Protein AF-0000000075742946 (afdb_homodimer)

Structure (mmCIF, N/CA/C/O backbone):
data_AF-0000000075742946-model_v1
#
loop_
_entity.id
_entity.type
_entity.pdbx_description
1 polymer 'Acyl-CoA dehydrogenase FadE28'
#
loop_
_atom_site.group_PDB
_atom_site.id
_atom_site.type_symbol
_atom_site.label_atom_id
_atom_site.label_alt_id
_atom_site.label_comp_id
_atom_site.label_asym_id
_atom_site.label_entity_id
_atom_site.label_seq_id
_atom_site.pdbx_PDB_ins_code
_atom_site.Cartn_x
_atom_site.Cartn_y
_atom_site.Cartn_z
_atom_site.occupancy
_atom_site.B_iso_or_equiv
_atom_site.auth_seq_id
_atom_site.auth_comp_id
_atom_site.auth_asym_id
_atom_site.auth_atom_id
_atom_site.pdbx_PDB_model_num
ATOM 1 N N . MET A 1 1 ? -2.783 10.398 -10.805 1 92.25 1 MET A N 1
ATOM 2 C CA . MET A 1 1 ? -3.166 9.164 -10.125 1 92.25 1 MET A CA 1
ATOM 3 C C . MET A 1 1 ? -4.656 8.891 -10.297 1 92.25 1 MET A C 1
ATOM 5 O O . MET A 1 1 ? -5.445 9.82 -10.492 1 92.25 1 MET A O 1
ATOM 9 N N . ASP A 1 2 ? -4.949 7.617 -10.328 1 94 2 ASP A N 1
ATOM 10 C CA . ASP A 1 2 ? -6.324 7.133 -10.406 1 94 2 ASP A CA 1
ATOM 11 C C . ASP A 1 2 ? -6.48 5.797 -9.688 1 94 2 ASP A C 1
ATOM 13 O O . ASP A 1 2 ? -5.926 4.781 -10.117 1 94 2 ASP A O 1
ATOM 17 N N . PHE A 1 3 ? -7.254 5.742 -8.594 1 94 3 PHE A N 1
ATOM 18 C CA . PHE A 1 3 ? -7.355 4.57 -7.73 1 94 3 PHE A CA 1
ATOM 19 C C . PHE A 1 3 ? -8.648 3.805 -8.008 1 94 3 PHE A C 1
ATOM 21 O O . PHE A 1 3 ? -8.938 2.807 -7.344 1 94 3 PHE A O 1
ATOM 28 N N . GLU A 1 4 ? -9.414 4.207 -8.938 1 92.94 4 GLU A N 1
ATOM 29 C CA . GLU A 1 4 ? -10.672 3.541 -9.273 1 92.94 4 GLU A CA 1
ATOM 30 C C . GLU A 1 4 ? -10.453 2.428 -10.289 1 92.94 4 GLU A C 1
ATOM 32 O O . GLU A 1 4 ? -9.664 2.58 -11.227 1 92.94 4 GLU A O 1
ATOM 37 N N . PRO A 1 5 ? -11.25 1.327 -10.086 1 94.12 5 PRO A N 1
ATOM 38 C CA . PRO A 1 5 ? -11.219 0.333 -11.156 1 94.12 5 PRO A CA 1
ATOM 39 C C . PRO A 1 5 ? -11.719 0.888 -12.492 1 94.12 5 PRO A C 1
ATOM 41 O O . PRO A 1 5 ? -12.633 1.713 -12.516 1 94.12 5 PRO A O 1
ATOM 44 N N . THR A 1 6 ? -11.164 0.435 -13.586 1 95.25 6 THR A N 1
ATOM 45 C CA . THR A 1 6 ? -11.656 0.803 -14.906 1 95.25 6 THR A CA 1
ATOM 46 C C . THR A 1 6 ? -13.039 0.208 -15.156 1 95.25 6 THR A C 1
ATOM 48 O O . THR A 1 6 ? -13.469 -0.692 -14.43 1 95.25 6 THR A O 1
ATOM 51 N N . ALA A 1 7 ? -13.734 0.691 -16.188 1 95.81 7 ALA A N 1
ATOM 52 C CA . ALA A 1 7 ? -15.039 0.143 -16.562 1 95.81 7 ALA A CA 1
ATOM 53 C C . ALA A 1 7 ? -14.93 -1.339 -16.906 1 95.81 7 ALA A C 1
ATOM 55 O O . ALA A 1 7 ? -15.828 -2.123 -16.594 1 95.81 7 ALA A O 1
ATOM 56 N N . GLU A 1 8 ? -13.852 -1.738 -17.547 1 97.38 8 GLU A N 1
ATOM 57 C CA . GLU A 1 8 ? -13.633 -3.137 -17.906 1 97.38 8 GLU A CA 1
ATOM 58 C C . GLU A 1 8 ? -13.406 -3.994 -16.656 1 97.38 8 GLU A C 1
ATOM 60 O O . GLU A 1 8 ? -13.93 -5.109 -16.562 1 97.38 8 GLU A O 1
ATOM 65 N N . GLN A 1 9 ? -12.625 -3.553 -15.703 1 97.56 9 GLN A N 1
ATOM 66 C CA . GLN A 1 9 ? -12.438 -4.262 -14.445 1 97.56 9 GLN A CA 1
ATOM 67 C C . GLN A 1 9 ? -13.766 -4.461 -13.727 1 97.56 9 GLN A C 1
ATOM 69 O O . GLN A 1 9 ? -14.039 -5.543 -13.195 1 97.56 9 GLN A O 1
ATOM 74 N N . GLN A 1 10 ? -14.539 -3.383 -13.734 1 97.75 10 GLN A N 1
ATOM 75 C CA . GLN A 1 10 ? -15.828 -3.484 -13.062 1 97.75 10 GLN A CA 1
ATOM 76 C C . GLN A 1 10 ? -16.734 -4.508 -13.75 1 97.75 10 GLN A C 1
ATOM 78 O O . GLN A 1 10 ? -17.422 -5.273 -13.086 1 97.75 10 GLN A O 1
ATOM 83 N N . ALA A 1 11 ? -16.766 -4.488 -15.031 1 98.06 11 ALA A N 1
ATOM 84 C CA . ALA A 1 11 ? -17.562 -5.449 -15.789 1 98.06 11 ALA A CA 1
ATOM 85 C C . ALA A 1 11 ? -17.125 -6.879 -15.492 1 98.06 11 ALA A C 1
ATOM 87 O O . ALA A 1 11 ? -17.969 -7.77 -15.328 1 98.06 11 ALA A O 1
ATOM 88 N N . VAL A 1 12 ? -15.852 -7.129 -15.406 1 98.44 12 VAL A N 1
ATOM 89 C CA . VAL A 1 12 ? -15.289 -8.438 -15.094 1 98.44 12 VAL A CA 1
ATOM 90 C C . VAL A 1 12 ? -15.719 -8.852 -13.688 1 98.44 12 VAL A C 1
ATOM 92 O O . VAL A 1 12 ? -16.156 -9.984 -13.469 1 98.44 12 VAL A O 1
ATOM 95 N N . ALA A 1 13 ? -15.57 -7.945 -12.758 1 98.38 13 ALA A N 1
ATOM 96 C CA . ALA A 1 13 ? -15.984 -8.234 -11.391 1 98.38 13 ALA A CA 1
ATOM 97 C C . ALA A 1 13 ? -17.453 -8.641 -11.336 1 98.38 13 ALA A C 1
ATOM 99 O O . ALA A 1 13 ? -17.812 -9.594 -10.633 1 98.38 13 ALA A O 1
ATOM 100 N N . ASP A 1 14 ? -18.281 -7.93 -12.055 1 98 14 ASP A N 1
ATOM 101 C CA . ASP A 1 14 ? -19.719 -8.203 -12.055 1 98 14 ASP A CA 1
ATOM 102 C C . ASP A 1 14 ? -20.016 -9.594 -12.594 1 98 14 ASP A C 1
ATOM 104 O O . ASP A 1 14 ? -20.859 -10.312 -12.055 1 98 14 ASP A O 1
ATOM 108 N N . VAL A 1 15 ? -19.359 -10 -13.578 1 98.06 15 VAL A N 1
ATOM 109 C CA . VAL A 1 15 ? -19.562 -11.312 -14.18 1 98.06 15 VAL A CA 1
ATOM 110 C C . VAL A 1 15 ? -19.141 -12.398 -13.195 1 98.06 15 VAL A C 1
ATOM 112 O O . VAL A 1 15 ? -19.875 -13.352 -12.953 1 98.06 15 VAL A O 1
ATOM 115 N N . VAL A 1 16 ? -17.969 -12.289 -12.633 1 98.69 16 VAL A N 1
ATOM 116 C CA . VAL A 1 16 ? -17.438 -13.305 -11.742 1 98.69 16 VAL A CA 1
ATOM 117 C C . VAL A 1 16 ? -18.312 -13.422 -10.5 1 98.69 16 VAL A C 1
ATOM 119 O O . VAL A 1 16 ? -18.625 -14.523 -10.047 1 98.69 16 VAL A O 1
ATOM 122 N N . THR A 1 17 ? -18.672 -12.266 -9.992 1 98.25 17 THR A N 1
ATOM 123 C CA . THR A 1 17 ? -19.531 -12.242 -8.82 1 98.25 17 THR A CA 1
ATOM 124 C C . THR A 1 17 ? -20.859 -12.945 -9.109 1 98.25 17 THR A C 1
ATOM 126 O O . THR A 1 17 ? -21.344 -13.727 -8.281 1 98.25 17 THR A O 1
ATOM 129 N N . SER A 1 18 ? -21.438 -12.68 -10.258 1 98.19 18 SER A N 1
ATOM 130 C CA . SER A 1 18 ? -22.703 -13.305 -10.641 1 98.19 18 SER A CA 1
ATOM 131 C C . SER A 1 18 ? -22.562 -14.82 -10.742 1 98.19 18 SER A C 1
ATOM 133 O O . SER A 1 18 ? -23.438 -15.562 -10.312 1 98.19 18 SER A O 1
ATOM 135 N N . VAL A 1 19 ? -21.516 -15.281 -11.258 1 98.62 19 VAL A N 1
ATOM 136 C CA . VAL A 1 19 ? -21.25 -16.703 -11.422 1 98.62 19 VAL A CA 1
ATOM 137 C C . VAL A 1 19 ? -21.062 -17.359 -10.055 1 98.62 19 VAL A C 1
ATOM 139 O O . VAL A 1 19 ? -21.656 -18.391 -9.766 1 98.62 19 VAL A O 1
ATOM 142 N N . LEU A 1 20 ? -20.297 -16.734 -9.211 1 97.94 20 LEU A N 1
ATOM 143 C CA . LEU A 1 20 ? -19.906 -17.344 -7.938 1 97.94 20 LEU A CA 1
ATOM 144 C C . LEU A 1 20 ? -21.031 -17.203 -6.91 1 97.94 20 LEU A C 1
ATOM 146 O O . LEU A 1 20 ? -21.031 -17.922 -5.906 1 97.94 20 LEU A O 1
ATOM 150 N N . ALA A 1 21 ? -21.969 -16.266 -7.172 1 95.75 21 ALA A N 1
ATOM 151 C CA . ALA A 1 21 ? -23.141 -16.188 -6.32 1 95.75 21 ALA A CA 1
ATOM 152 C C . ALA A 1 21 ? -24.016 -17.438 -6.461 1 95.75 21 ALA A C 1
ATOM 154 O O . ALA A 1 21 ? -24.703 -17.828 -5.52 1 95.75 21 ALA A O 1
ATOM 155 N N . ARG A 1 22 ? -23.922 -18.219 -7.578 1 94.62 22 ARG A N 1
ATOM 156 C CA . ARG A 1 22 ? -24.75 -19.406 -7.867 1 94.62 22 ARG A CA 1
ATOM 157 C C . ARG A 1 22 ? -24.016 -20.688 -7.469 1 94.62 22 ARG A C 1
ATOM 159 O O . ARG A 1 22 ? -24.625 -21.609 -6.953 1 94.62 22 ARG A O 1
ATOM 166 N N . ASP A 1 23 ? -22.719 -20.672 -7.75 1 96.81 23 ASP A N 1
ATOM 167 C CA . ASP A 1 23 ? -21.922 -21.875 -7.516 1 96.81 23 ASP A CA 1
ATOM 168 C C . ASP A 1 23 ? -20.438 -21.547 -7.438 1 96.81 23 ASP A C 1
ATOM 170 O O . ASP A 1 23 ? -19.938 -20.75 -8.242 1 96.81 23 ASP A O 1
ATOM 174 N N . LEU A 1 24 ? -19.766 -22.203 -6.469 1 96.88 24 LEU A N 1
ATOM 175 C CA . LEU A 1 24 ? -18.359 -21.859 -6.219 1 96.88 24 LEU A CA 1
ATOM 176 C C . LEU A 1 24 ? -17.438 -22.891 -6.855 1 96.88 24 LEU A C 1
ATOM 178 O O . LEU A 1 24 ? -16.391 -23.234 -6.285 1 96.88 24 LEU A O 1
ATOM 182 N N . THR A 1 25 ? -17.766 -23.359 -8.031 1 97.5 25 THR A N 1
ATOM 183 C CA . THR A 1 25 ? -17.016 -24.453 -8.625 1 97.5 25 THR A CA 1
ATOM 184 C C . THR A 1 25 ? -16.281 -24 -9.883 1 97.5 25 THR A C 1
ATOM 186 O O . THR A 1 25 ? -16.625 -22.969 -10.469 1 97.5 25 THR A O 1
ATOM 189 N N . TRP A 1 26 ? -15.273 -24.797 -10.227 1 98.06 26 TRP A N 1
ATOM 190 C CA . TRP A 1 26 ? -14.57 -24.578 -11.492 1 98.06 26 TRP A CA 1
ATOM 191 C C . TRP A 1 26 ? -15.531 -24.672 -12.672 1 98.06 26 TRP A C 1
ATOM 193 O O . TRP A 1 26 ? -15.477 -23.875 -13.602 1 98.06 26 TRP A O 1
ATOM 203 N N . THR A 1 27 ? -16.438 -25.641 -12.594 1 98.19 27 THR A N 1
ATOM 204 C CA . THR A 1 27 ? -17.422 -25.844 -13.648 1 98.19 27 THR A CA 1
ATOM 205 C C . THR A 1 27 ? -18.281 -24.594 -13.836 1 98.19 27 THR A C 1
ATOM 207 O O . THR A 1 27 ? -18.547 -24.188 -14.969 1 98.19 27 THR A O 1
ATOM 210 N N . ALA A 1 28 ? -18.672 -23.969 -12.734 1 98.56 28 ALA A N 1
ATOM 211 C CA . ALA A 1 28 ? -19.469 -22.75 -12.812 1 98.56 28 ALA A CA 1
ATOM 212 C C . ALA A 1 28 ? -18.688 -21.609 -13.469 1 98.56 28 ALA A C 1
ATOM 214 O O . ALA A 1 28 ? -19.234 -20.828 -14.25 1 98.56 28 ALA A O 1
ATOM 215 N N . LEU A 1 29 ? -17.406 -21.531 -13.125 1 98.75 29 LEU A N 1
ATOM 216 C CA . LEU A 1 29 ? -16.547 -20.5 -13.719 1 98.75 29 LEU A CA 1
ATOM 217 C C . LEU A 1 29 ? -16.391 -20.719 -15.219 1 98.75 29 LEU A C 1
ATOM 219 O O . LEU A 1 29 ? -16.438 -19.766 -15.992 1 98.75 29 LEU A O 1
ATOM 223 N N . VAL A 1 30 ? -16.281 -21.953 -15.602 1 98.56 30 VAL A N 1
ATOM 224 C CA . VAL A 1 30 ? -16.141 -22.297 -17.016 1 98.56 30 VAL A CA 1
ATOM 225 C C . VAL A 1 30 ? -17.453 -21.984 -17.75 1 98.56 30 VAL A C 1
ATOM 227 O O . VAL A 1 30 ? -17.453 -21.25 -18.734 1 98.56 30 VAL A O 1
ATOM 230 N N . ASP A 1 31 ? -18.531 -22.469 -17.219 1 98.38 31 ASP A N 1
ATOM 231 C CA . ASP A 1 31 ? -19.828 -22.328 -17.859 1 98.38 31 ASP A CA 1
ATOM 232 C C . ASP A 1 31 ? -20.234 -20.859 -17.922 1 98.38 31 ASP A C 1
ATOM 234 O O . ASP A 1 31 ? -20.938 -20.438 -18.859 1 98.38 31 ASP A O 1
ATOM 238 N N . GLY A 1 32 ? -19.812 -20.109 -16.953 1 98.38 32 GLY A N 1
ATOM 239 C CA . GLY A 1 32 ? -20.125 -18.703 -16.906 1 98.38 32 GLY A CA 1
ATOM 240 C C . GLY A 1 32 ? -19.219 -17.844 -17.766 1 98.38 32 GLY A C 1
ATOM 241 O O . GLY A 1 32 ? -19.375 -16.625 -17.844 1 98.38 32 GLY A O 1
ATOM 242 N N . GLY A 1 33 ? -18.219 -18.5 -18.391 1 98.31 33 GLY A N 1
ATOM 243 C CA . GLY A 1 33 ? -17.344 -17.797 -19.328 1 98.31 33 GLY A CA 1
ATOM 244 C C . GLY A 1 33 ? -16.156 -17.125 -18.656 1 98.31 33 GLY A C 1
ATOM 245 O O . GLY A 1 33 ? -15.414 -16.391 -19.297 1 98.31 33 GLY A O 1
ATOM 246 N N . VAL A 1 34 ? -15.938 -17.328 -17.406 1 98.75 34 VAL A N 1
ATOM 247 C CA . VAL A 1 34 ? -14.891 -16.641 -16.641 1 98.75 34 VAL A CA 1
ATOM 248 C C . VAL A 1 34 ? -13.516 -17.109 -17.125 1 98.75 34 VAL A C 1
ATOM 250 O O . VAL A 1 34 ? -12.602 -16.297 -17.281 1 98.75 34 VAL A O 1
ATOM 253 N N . THR A 1 35 ? -13.328 -18.344 -17.422 1 98.62 35 THR A N 1
ATOM 254 C CA . THR A 1 35 ? -12.047 -18.891 -17.828 1 98.62 35 THR A CA 1
ATOM 255 C C . THR A 1 35 ? -11.648 -18.359 -19.203 1 98.62 35 THR A C 1
ATOM 257 O O . THR A 1 35 ? -10.461 -18.312 -19.531 1 98.62 35 THR A O 1
ATOM 260 N N . ALA A 1 36 ? -12.594 -17.938 -20 1 98.62 36 ALA A N 1
ATOM 261 C CA . ALA A 1 36 ? -12.344 -17.453 -21.344 1 98.62 36 ALA A CA 1
ATOM 262 C C . ALA A 1 36 ? -11.875 -16 -21.344 1 98.62 36 ALA A C 1
ATOM 264 O O . ALA A 1 36 ? -11.32 -15.516 -22.328 1 98.62 36 ALA A O 1
ATOM 265 N N . LEU A 1 37 ? -12.094 -15.297 -20.234 1 98.56 37 LEU A N 1
ATOM 266 C CA . LEU A 1 37 ? -11.828 -13.867 -20.188 1 98.56 37 LEU A CA 1
ATOM 267 C C . LEU A 1 37 ? -10.375 -13.57 -20.531 1 98.56 37 LEU A C 1
ATOM 269 O O . LEU A 1 37 ? -10.094 -12.695 -21.359 1 98.56 37 LEU A O 1
ATOM 273 N N . ALA A 1 38 ? -9.445 -14.406 -20.031 1 97.88 38 ALA A N 1
ATOM 274 C CA . ALA A 1 38 ? -8.023 -14.102 -20.156 1 97.88 38 ALA A CA 1
ATOM 275 C C . ALA A 1 38 ? -7.449 -14.719 -21.438 1 97.88 38 ALA A C 1
ATOM 277 O O . ALA A 1 38 ? -6.348 -14.359 -21.859 1 97.88 38 ALA A O 1
ATOM 278 N N . VAL A 1 39 ? -8.148 -15.555 -22.109 1 98.5 39 VAL A N 1
ATOM 279 C CA . VAL A 1 39 ? -7.695 -16.234 -23.312 1 98.5 39 VAL A CA 1
ATOM 280 C C . VAL A 1 39 ? -7.715 -15.281 -24.5 1 98.5 39 VAL A C 1
ATOM 282 O O . VAL A 1 39 ? -8.68 -14.531 -24.688 1 98.5 39 VAL A O 1
ATOM 285 N N . PRO A 1 40 ? -6.629 -15.312 -25.312 1 98.25 40 PRO A N 1
ATOM 286 C CA . PRO A 1 40 ? -6.59 -14.414 -26.469 1 98.25 40 PRO A CA 1
ATOM 287 C C . PRO A 1 40 ? -7.801 -14.578 -27.391 1 98.25 40 PRO A C 1
ATOM 289 O O . PRO A 1 40 ? -8.312 -15.695 -27.547 1 98.25 40 PRO A O 1
ATOM 292 N N . GLU A 1 41 ? -8.133 -13.547 -28.062 1 98 41 GLU A N 1
ATOM 293 C CA . GLU A 1 41 ? -9.281 -13.562 -28.969 1 98 41 GLU A CA 1
ATOM 294 C C . GLU A 1 41 ? -9.086 -14.594 -30.078 1 98 41 GLU A C 1
ATOM 296 O O . GLU A 1 41 ? -10.039 -15.258 -30.484 1 98 41 GLU A O 1
ATOM 301 N N . ARG A 1 42 ? -7.875 -14.656 -30.531 1 97.38 42 ARG A N 1
ATOM 302 C CA . ARG A 1 42 ? -7.562 -15.594 -31.609 1 97.38 42 ARG A CA 1
ATOM 303 C C . ARG A 1 42 ? -7.809 -17.031 -31.172 1 97.38 42 ARG A C 1
ATOM 305 O O . ARG A 1 42 ? -7.918 -17.938 -32 1 97.38 42 ARG A O 1
ATOM 312 N N . LEU A 1 43 ? -7.941 -17.25 -29.859 1 97.88 43 LEU A N 1
ATOM 313 C CA . LEU A 1 43 ? -8.211 -18.594 -29.328 1 97.88 43 LEU A CA 1
ATOM 314 C C . LEU A 1 43 ? -9.633 -18.688 -28.797 1 97.88 43 LEU A C 1
ATOM 316 O O . LEU A 1 43 ? -9.953 -19.609 -28.031 1 97.88 43 LEU A O 1
ATOM 320 N N . GLY A 1 44 ? -10.477 -17.672 -29.109 1 96.56 44 GLY A N 1
ATOM 321 C CA . GLY A 1 44 ? -11.883 -17.719 -28.75 1 96.56 44 GLY A CA 1
ATOM 322 C C . GLY A 1 44 ? -12.172 -17.078 -27.406 1 96.56 44 GLY A C 1
ATOM 323 O O . GLY A 1 44 ? -13.281 -17.203 -26.875 1 96.56 44 GLY A O 1
ATOM 324 N N . GLY A 1 45 ? -11.211 -16.453 -26.797 1 98.19 45 GLY A N 1
ATOM 325 C CA . GLY A 1 45 ? -11.438 -15.766 -25.531 1 98.19 45 GLY A CA 1
ATOM 326 C C . GLY A 1 45 ? -11.711 -14.281 -25.688 1 98.19 45 GLY A C 1
ATOM 327 O O . GLY A 1 45 ? -12.039 -13.82 -26.781 1 98.19 45 GLY A O 1
ATOM 328 N N . ASP A 1 46 ? -11.703 -13.539 -24.547 1 98.12 46 ASP A N 1
ATOM 329 C CA . ASP A 1 46 ? -12 -12.117 -24.562 1 98.12 46 ASP A CA 1
ATOM 330 C C . ASP A 1 46 ? -10.719 -11.281 -24.547 1 98.12 46 ASP A C 1
ATOM 332 O O . ASP A 1 46 ? -10.75 -10.078 -24.828 1 98.12 46 ASP A O 1
ATOM 336 N N . GLY A 1 47 ? -9.602 -11.883 -24.25 1 98.25 47 GLY A N 1
ATOM 337 C CA . GLY A 1 47 ? -8.305 -11.234 -24.344 1 98.25 47 GLY A CA 1
ATOM 338 C C . GLY A 1 47 ? -8.141 -10.078 -23.375 1 98.25 47 GLY A C 1
ATOM 339 O O . GLY A 1 47 ? -7.496 -9.078 -23.703 1 98.25 47 GLY A O 1
ATOM 340 N N . VAL A 1 48 ? -8.766 -10.164 -22.188 1 98.12 48 VAL A N 1
ATOM 341 C CA . VAL A 1 48 ? -8.633 -9.078 -21.219 1 98.12 48 VAL A CA 1
ATOM 342 C C . VAL A 1 48 ? -7.207 -9.047 -20.672 1 98.12 48 VAL A C 1
ATOM 344 O O . VAL A 1 48 ? -6.477 -10.031 -20.766 1 98.12 48 VAL A O 1
ATOM 347 N N . GLY A 1 49 ? -6.777 -7.969 -20.062 1 97.81 49 GLY A N 1
ATOM 348 C CA . GLY A 1 49 ? -5.41 -7.758 -19.625 1 97.81 49 GLY A CA 1
ATOM 349 C C . GLY A 1 49 ? -5.195 -8.148 -18.172 1 97.81 49 GLY A C 1
ATOM 350 O O . GLY A 1 49 ? -6.078 -8.734 -17.531 1 97.81 49 GLY A O 1
ATOM 351 N N . LEU A 1 50 ? -4.004 -7.848 -17.688 1 98.31 50 LEU A N 1
ATOM 352 C CA . LEU A 1 50 ? -3.545 -8.242 -16.359 1 98.31 50 LEU A CA 1
ATOM 353 C C . LEU A 1 50 ? -4.449 -7.656 -15.281 1 98.31 50 LEU A C 1
ATOM 355 O O . LEU A 1 50 ? -4.727 -8.32 -14.281 1 98.31 50 LEU A O 1
ATOM 359 N N . LEU A 1 51 ? -4.898 -6.426 -15.461 1 98.38 51 LEU A N 1
ATOM 360 C CA . LEU A 1 51 ? -5.773 -5.785 -14.484 1 98.38 51 LEU A CA 1
ATOM 361 C C . LEU A 1 51 ? -7.062 -6.578 -14.305 1 98.38 51 LEU A C 1
ATOM 363 O O . LEU A 1 51 ? -7.52 -6.785 -13.18 1 98.38 51 LEU A O 1
ATOM 367 N N . GLU A 1 52 ? -7.633 -6.965 -15.375 1 98.69 52 GLU A N 1
ATOM 368 C CA . GLU A 1 52 ? -8.906 -7.68 -15.352 1 98.69 52 GLU A CA 1
ATOM 369 C C . GLU A 1 52 ? -8.734 -9.094 -14.789 1 98.69 52 GLU A C 1
ATOM 371 O O . GLU A 1 52 ? -9.586 -9.578 -14.039 1 98.69 52 GLU A O 1
ATOM 376 N N . VAL A 1 53 ? -7.641 -9.789 -15.164 1 98.81 53 VAL A N 1
ATOM 377 C CA . VAL A 1 53 ? -7.398 -11.125 -14.648 1 98.81 53 VAL A CA 1
ATOM 378 C C . VAL A 1 53 ? -7.199 -11.07 -13.133 1 98.81 53 VAL A C 1
ATOM 380 O O . VAL A 1 53 ? -7.684 -11.938 -12.406 1 98.81 53 VAL A O 1
ATOM 383 N N . SER A 1 54 ? -6.457 -10.023 -12.672 1 98.81 54 SER A N 1
ATOM 384 C CA . SER A 1 54 ? -6.289 -9.836 -11.234 1 98.81 54 SER A CA 1
ATOM 385 C C . SER A 1 54 ? -7.633 -9.594 -10.547 1 98.81 54 SER A C 1
ATOM 387 O O . SER A 1 54 ? -7.836 -10.016 -9.406 1 98.81 54 SER A O 1
ATOM 389 N N . THR A 1 55 ? -8.492 -8.898 -11.227 1 98.81 55 THR A N 1
ATOM 390 C CA . THR A 1 55 ? -9.836 -8.664 -10.703 1 98.81 55 THR A CA 1
ATOM 391 C C . THR A 1 55 ? -10.602 -9.977 -10.578 1 98.81 55 THR A C 1
ATOM 393 O O . THR A 1 55 ? -11.297 -10.195 -9.586 1 98.81 55 THR A O 1
ATOM 396 N N . VAL A 1 56 ? -10.5 -10.859 -11.547 1 98.94 56 VAL A N 1
ATOM 397 C CA . VAL A 1 56 ? -11.109 -12.188 -11.484 1 98.94 56 VAL A CA 1
ATOM 398 C C . VAL A 1 56 ? -10.648 -12.914 -10.227 1 98.94 56 VAL A C 1
ATOM 400 O O . VAL A 1 56 ? -11.469 -13.43 -9.461 1 98.94 56 VAL A O 1
ATOM 403 N N . LEU A 1 57 ? -9.375 -12.891 -10.031 1 98.88 57 LEU A N 1
ATOM 404 C CA . LEU A 1 57 ? -8.805 -13.648 -8.922 1 98.88 57 LEU A CA 1
ATOM 405 C C . LEU A 1 57 ? -9.195 -13.031 -7.582 1 98.88 57 LEU A C 1
ATOM 407 O O . LEU A 1 57 ? -9.438 -13.75 -6.609 1 98.88 57 LEU A O 1
ATOM 411 N N . ALA A 1 58 ? -9.211 -11.727 -7.512 1 98.81 58 ALA A N 1
ATOM 412 C CA . ALA A 1 58 ? -9.672 -11.07 -6.293 1 98.81 58 ALA A CA 1
ATOM 413 C C . ALA A 1 58 ? -11.102 -11.484 -5.961 1 98.81 58 ALA A C 1
ATOM 415 O O . ALA A 1 58 ? -11.43 -11.742 -4.801 1 98.81 58 ALA A O 1
ATOM 416 N N . GLU A 1 59 ? -11.969 -11.539 -6.984 1 98.81 59 GLU A N 1
ATOM 417 C CA . GLU A 1 59 ? -13.352 -11.922 -6.758 1 98.81 59 GLU A CA 1
ATOM 418 C C . GLU A 1 59 ? -13.461 -13.391 -6.352 1 98.81 59 GLU A C 1
ATOM 420 O O . GLU A 1 59 ? -14.273 -13.75 -5.492 1 98.81 59 GLU A O 1
ATOM 425 N N . VAL A 1 60 ? -12.664 -14.234 -6.949 1 98.75 60 VAL A N 1
ATOM 426 C CA . VAL A 1 60 ? -12.633 -15.641 -6.57 1 98.75 60 VAL A CA 1
ATOM 427 C C . VAL A 1 60 ? -12.242 -15.766 -5.098 1 98.75 60 VAL A C 1
ATOM 429 O O . VAL A 1 60 ? -12.891 -16.5 -4.34 1 98.75 60 VAL A O 1
ATOM 432 N N . GLY A 1 61 ? -11.18 -15.07 -4.707 1 98.5 61 GLY A N 1
ATOM 433 C CA . GLY A 1 61 ? -10.789 -15.039 -3.309 1 98.5 61 GLY A CA 1
ATOM 434 C C . GLY A 1 61 ? -11.875 -14.492 -2.395 1 98.5 61 GLY A C 1
ATOM 435 O O . GLY A 1 61 ? -12.148 -15.07 -1.341 1 98.5 61 GLY A O 1
ATOM 436 N N . ARG A 1 62 ? -12.492 -13.422 -2.811 1 98.44 62 ARG A N 1
ATOM 437 C CA . ARG A 1 62 ? -13.508 -12.75 -2.008 1 98.44 62 ARG A CA 1
ATOM 438 C C . ARG A 1 62 ? -14.656 -13.695 -1.662 1 98.44 62 ARG A C 1
ATOM 440 O O . ARG A 1 62 ? -15.25 -13.594 -0.589 1 98.44 62 ARG A O 1
ATOM 447 N N . HIS A 1 63 ? -14.922 -14.656 -2.521 1 97.88 63 HIS A N 1
ATOM 448 C CA . HIS A 1 63 ? -16 -15.609 -2.303 1 97.88 63 HIS A CA 1
ATOM 449 C C . HIS A 1 63 ? -15.492 -16.891 -1.655 1 97.88 63 HIS A C 1
ATOM 451 O O . HIS A 1 63 ? -16.25 -17.844 -1.494 1 97.88 63 HIS A O 1
ATOM 457 N N . GLY A 1 64 ? -14.188 -16.953 -1.349 1 96.38 64 GLY A N 1
ATOM 458 C CA . GLY A 1 64 ? -13.609 -18.125 -0.703 1 96.38 64 GLY A CA 1
ATOM 459 C C . GLY A 1 64 ? -13.672 -19.375 -1.559 1 96.38 64 GLY A C 1
ATOM 460 O O . GLY A 1 64 ? -13.797 -20.484 -1.036 1 96.38 64 GLY A O 1
ATOM 461 N N . ALA A 1 65 ? -13.711 -19.219 -2.871 1 96 65 ALA A N 1
ATOM 462 C CA . ALA A 1 65 ? -13.82 -20.359 -3.773 1 96 65 ALA A CA 1
ATOM 463 C C . ALA A 1 65 ? -12.484 -21.094 -3.885 1 96 65 ALA A C 1
ATOM 465 O O . ALA A 1 65 ? -11.461 -20.484 -4.223 1 96 65 ALA A O 1
ATOM 466 N N . VAL A 1 66 ? -12.5 -22.312 -3.562 1 95.19 66 VAL A N 1
ATOM 467 C CA . VAL A 1 66 ? -11.336 -23.172 -3.736 1 95.19 66 VAL A CA 1
ATOM 468 C C . VAL A 1 66 ? -11.445 -23.922 -5.062 1 95.19 66 VAL A C 1
ATOM 470 O O . VAL A 1 66 ? -12.117 -24.953 -5.145 1 95.19 66 VAL A O 1
ATOM 473 N N . THR A 1 67 ? -10.867 -23.422 -6.086 1 97.12 67 THR A N 1
ATOM 474 C CA . THR A 1 67 ? -10.914 -23.906 -7.461 1 97.12 67 THR A CA 1
ATOM 475 C C . THR A 1 67 ? -9.547 -23.812 -8.125 1 97.12 67 THR A C 1
ATOM 477 O O . THR A 1 67 ? -8.617 -23.234 -7.555 1 97.12 67 THR A O 1
ATOM 480 N N . PRO A 1 68 ? -9.391 -24.281 -9.344 1 98.06 68 PRO A N 1
ATOM 481 C CA . PRO A 1 68 ? -8.133 -24.156 -10.078 1 98.06 68 PRO A CA 1
ATOM 482 C C . PRO A 1 68 ? -7.895 -22.734 -10.586 1 98.06 68 PRO A C 1
ATOM 484 O O . PRO A 1 68 ? -6.961 -22.5 -11.359 1 98.06 68 PRO A O 1
ATOM 487 N N . ALA A 1 69 ? -8.703 -21.75 -10.203 1 98.56 69 ALA A N 1
ATOM 488 C CA . ALA A 1 69 ? -8.664 -20.422 -10.797 1 98.56 69 ALA A CA 1
ATOM 489 C C . ALA A 1 69 ? -7.297 -19.766 -10.602 1 98.56 69 ALA A C 1
ATOM 491 O O . ALA A 1 69 ? -6.699 -19.266 -11.555 1 98.56 69 ALA A O 1
ATOM 492 N N . LEU A 1 70 ? -6.758 -19.812 -9.398 1 98.62 70 LEU A N 1
ATOM 493 C CA . LEU A 1 70 ? -5.445 -19.203 -9.164 1 98.62 70 LEU A CA 1
ATOM 494 C C . LEU A 1 70 ? -4.367 -19.953 -9.945 1 98.62 70 LEU A C 1
ATOM 496 O O . LEU A 1 70 ? -3.531 -19.328 -10.602 1 98.62 70 LEU A O 1
ATOM 500 N N . ALA A 1 71 ? -4.398 -21.234 -9.891 1 98.5 71 ALA A N 1
ATOM 501 C CA . ALA A 1 71 ? -3.396 -22.031 -10.586 1 98.5 71 ALA A CA 1
ATOM 502 C C . ALA A 1 71 ? -3.443 -21.781 -12.094 1 98.5 71 ALA A C 1
ATOM 504 O O . ALA A 1 71 ? -2.418 -21.484 -12.711 1 98.5 71 ALA A O 1
ATOM 505 N N . THR A 1 72 ? -4.613 -21.828 -12.641 1 98.88 72 THR A N 1
ATOM 506 C CA . THR A 1 72 ? -4.766 -21.797 -14.094 1 98.88 72 THR A CA 1
ATOM 507 C C . THR A 1 72 ? -4.637 -20.375 -14.617 1 98.88 72 THR A C 1
ATOM 509 O O . THR A 1 72 ? -3.777 -20.094 -15.453 1 98.88 72 THR A O 1
ATOM 512 N N . LEU A 1 73 ? -5.441 -19.453 -14.102 1 98.88 73 LEU A N 1
ATOM 513 C CA . LEU A 1 73 ? -5.492 -18.109 -14.656 1 98.88 73 LEU A CA 1
ATOM 514 C C . LEU A 1 73 ? -4.312 -17.281 -14.164 1 98.88 73 LEU A C 1
ATOM 516 O O . LEU A 1 73 ? -3.76 -16.469 -14.914 1 98.88 73 LEU A O 1
ATOM 520 N N . GLY A 1 74 ? -3.934 -17.5 -12.93 1 98.69 74 GLY A N 1
ATOM 521 C CA . GLY A 1 74 ? -2.885 -16.688 -12.32 1 98.69 74 GLY A CA 1
ATOM 522 C C . GLY A 1 74 ? -1.492 -17.234 -12.586 1 98.69 74 GLY A C 1
ATOM 523 O O . GLY A 1 74 ? -0.634 -16.516 -13.109 1 98.69 74 GLY A O 1
ATOM 524 N N . LEU A 1 75 ? -1.285 -18.469 -12.32 1 98.38 75 LEU A N 1
ATOM 525 C CA . LEU A 1 75 ? 0.057 -19.047 -12.344 1 98.38 75 LEU A CA 1
ATOM 526 C C . LEU A 1 75 ? 0.359 -19.656 -13.703 1 98.38 75 LEU A C 1
ATOM 528 O O . LEU A 1 75 ? 1.523 -19.859 -14.055 1 98.38 75 LEU A O 1
ATOM 532 N N . GLY A 1 76 ? -0.661 -19.984 -14.461 1 98.62 76 GLY A N 1
ATOM 533 C CA . GLY A 1 76 ? -0.503 -20.547 -15.797 1 98.62 76 GLY A CA 1
ATOM 534 C C . GLY A 1 76 ? -0.658 -19.516 -16.891 1 98.62 76 GLY A C 1
ATOM 535 O O . GLY A 1 76 ? 0.335 -19.016 -17.438 1 98.62 76 GLY A O 1
ATOM 536 N N . VAL A 1 77 ? -1.855 -18.969 -17.047 1 98.81 77 VAL A N 1
ATOM 537 C CA . VAL A 1 77 ? -2.24 -18.141 -18.188 1 98.81 77 VAL A CA 1
ATOM 538 C C . VAL A 1 77 ? -1.431 -16.844 -18.172 1 98.81 77 VAL A C 1
ATOM 540 O O . VAL A 1 77 ? -0.855 -16.469 -19.188 1 98.81 77 VAL A O 1
ATOM 543 N N . VAL A 1 78 ? -1.265 -16.188 -17.047 1 98.75 78 VAL A N 1
ATOM 544 C CA . VAL A 1 78 ? -0.648 -14.867 -16.969 1 98.75 78 VAL A CA 1
ATOM 545 C C . VAL A 1 78 ? 0.819 -14.961 -17.391 1 98.75 78 VAL A C 1
ATOM 547 O O . VAL A 1 78 ? 1.264 -14.234 -18.281 1 98.75 78 VAL A O 1
ATOM 550 N N . PRO A 1 79 ? 1.584 -15.891 -16.859 1 98.56 79 PRO A N 1
ATOM 551 C CA . PRO A 1 79 ? 2.973 -15.984 -17.312 1 98.56 79 PRO A CA 1
ATOM 552 C C . PRO A 1 79 ? 3.084 -16.375 -18.781 1 98.56 79 PRO A C 1
ATOM 554 O O . PRO A 1 79 ? 3.973 -15.898 -19.5 1 98.56 79 PRO A O 1
ATOM 557 N N . LEU A 1 80 ? 2.227 -17.219 -19.266 1 98.81 80 LEU A N 1
ATOM 558 C CA . LEU A 1 80 ? 2.299 -17.641 -20.656 1 98.81 80 LEU A CA 1
ATOM 559 C C . LEU A 1 80 ? 1.969 -16.484 -21.594 1 98.81 80 LEU A C 1
ATOM 561 O O . LEU A 1 80 ? 2.584 -16.344 -22.656 1 98.81 80 LEU A O 1
ATOM 565 N N . LEU A 1 81 ? 0.98 -15.703 -21.234 1 98.56 81 LEU A N 1
ATOM 566 C CA . LEU A 1 81 ? 0.639 -14.547 -22.062 1 98.56 81 LEU A CA 1
ATOM 567 C C . LEU A 1 81 ? 1.798 -13.562 -22.109 1 98.56 81 LEU A C 1
ATOM 569 O O . LEU A 1 81 ? 2.008 -12.898 -23.125 1 98.56 81 LEU A O 1
ATOM 573 N N . ALA A 1 82 ? 2.543 -13.492 -21.031 1 98 82 ALA A N 1
ATOM 574 C CA . ALA A 1 82 ? 3.615 -12.508 -20.922 1 98 82 ALA A CA 1
ATOM 575 C C . ALA A 1 82 ? 4.898 -13.023 -21.562 1 98 82 ALA A C 1
ATOM 577 O O . ALA A 1 82 ? 5.684 -12.242 -22.109 1 98 82 ALA A O 1
ATOM 578 N N . LEU A 1 83 ? 5.145 -14.352 -21.547 1 98.19 83 LEU A N 1
ATOM 579 C CA . LEU A 1 83 ? 6.516 -14.812 -21.75 1 98.19 83 LEU A CA 1
ATOM 580 C C . LEU A 1 83 ? 6.59 -15.836 -22.875 1 98.19 83 LEU A C 1
ATOM 582 O O . LEU A 1 83 ? 7.676 -16.141 -23.375 1 98.19 83 LEU A O 1
ATOM 586 N N . ALA A 1 84 ? 5.469 -16.359 -23.312 1 98.5 84 ALA A N 1
ATOM 587 C CA . ALA A 1 84 ? 5.473 -17.406 -24.328 1 98.5 84 ALA A CA 1
ATOM 588 C C . ALA A 1 84 ? 5.277 -16.812 -25.719 1 98.5 84 ALA A C 1
ATOM 590 O O . ALA A 1 84 ? 4.703 -15.742 -25.875 1 98.5 84 ALA A O 1
ATOM 591 N N . SER A 1 85 ? 5.82 -17.531 -26.734 1 97.94 85 SER A N 1
ATOM 592 C CA . SER A 1 85 ? 5.551 -17.141 -28.125 1 97.94 85 SER A CA 1
ATOM 593 C C . SER A 1 85 ? 4.086 -17.344 -28.484 1 97.94 85 SER A C 1
ATOM 595 O O . SER A 1 85 ? 3.361 -18.047 -27.781 1 97.94 85 SER A O 1
ATOM 597 N N . GLU A 1 86 ? 3.637 -16.766 -29.562 1 97.44 86 GLU A N 1
ATOM 598 C CA . GLU A 1 86 ? 2.26 -16.938 -30.016 1 97.44 86 GLU A CA 1
ATOM 599 C C . GLU A 1 86 ? 1.951 -18.406 -30.297 1 97.44 86 GLU A C 1
ATOM 601 O O . GLU A 1 86 ? 0.865 -18.891 -29.969 1 97.44 86 GLU A O 1
ATOM 606 N N . ALA A 1 87 ? 2.959 -19.078 -30.891 1 98 87 ALA A N 1
ATOM 607 C CA . ALA A 1 87 ? 2.777 -20.5 -31.188 1 98 87 ALA A CA 1
ATOM 608 C C . ALA A 1 87 ? 2.607 -21.312 -29.906 1 98 87 ALA A C 1
ATOM 610 O O . ALA A 1 87 ? 1.774 -22.219 -29.844 1 98 87 ALA A O 1
ATOM 611 N N . GLN A 1 88 ? 3.383 -21.031 -28.969 1 98.44 88 GLN A N 1
ATOM 612 C CA . GLN A 1 88 ? 3.271 -21.703 -27.672 1 98.44 88 GLN A CA 1
ATOM 613 C C . GLN A 1 88 ? 1.925 -21.406 -27.016 1 98.44 88 GLN A C 1
ATOM 615 O O . GLN A 1 88 ? 1.274 -22.312 -26.5 1 98.44 88 GLN A O 1
ATOM 620 N N . GLN A 1 89 ? 1.558 -20.141 -27.031 1 98.5 89 GLN A N 1
ATOM 621 C CA . GLN A 1 89 ? 0.271 -19.75 -26.469 1 98.5 89 GLN A CA 1
ATOM 622 C C . GLN A 1 89 ? -0.875 -20.5 -27.141 1 98.5 89 GLN A C 1
ATOM 624 O O . GLN A 1 89 ? -1.756 -21.031 -26.453 1 98.5 89 GLN A O 1
ATOM 629 N N . ASP A 1 90 ? -0.897 -20.547 -28.422 1 98.12 90 ASP A N 1
ATOM 630 C CA . ASP A 1 90 ? -1.961 -21.203 -29.172 1 98.12 90 ASP A CA 1
ATOM 631 C C . ASP A 1 90 ? -2.098 -22.672 -28.766 1 98.12 90 ASP A C 1
ATOM 633 O O . ASP A 1 90 ? -3.211 -23.188 -28.656 1 98.12 90 ASP A O 1
ATOM 637 N N . ARG A 1 91 ? -0.977 -23.297 -28.562 1 97.88 91 ARG A N 1
ATOM 638 C CA . ARG A 1 91 ? -0.974 -24.703 -28.203 1 97.88 91 ARG A CA 1
ATOM 639 C C . ARG A 1 91 ? -1.399 -24.906 -26.75 1 97.88 91 ARG A C 1
ATOM 641 O O . ARG A 1 91 ? -2.283 -25.703 -26.453 1 97.88 91 ARG A O 1
ATOM 648 N N . ILE A 1 92 ? -0.866 -24.172 -25.875 1 98.38 92 ILE A N 1
ATOM 649 C CA . ILE A 1 92 ? -0.966 -24.453 -24.438 1 98.38 92 ILE A CA 1
ATOM 650 C C . ILE A 1 92 ? -2.273 -23.891 -23.891 1 98.38 92 ILE A C 1
ATOM 652 O O . ILE A 1 92 ? -2.891 -24.469 -23 1 98.38 92 ILE A O 1
ATOM 656 N N . LEU A 1 93 ? -2.754 -22.766 -24.469 1 98.69 93 LEU A N 1
ATOM 657 C CA . LEU A 1 93 ? -3.91 -22.078 -23.906 1 98.69 93 LEU A CA 1
ATOM 658 C C . LEU A 1 93 ? -5.191 -22.5 -24.625 1 98.69 93 LEU A C 1
ATOM 660 O O . LEU A 1 93 ? -6.285 -22.078 -24.234 1 98.69 93 LEU A O 1
ATOM 664 N N . ALA A 1 94 ? -5.156 -23.359 -25.578 1 97.12 94 ALA A N 1
ATOM 665 C CA . ALA A 1 94 ? -6.258 -23.688 -26.469 1 97.12 94 ALA A CA 1
ATOM 666 C C . ALA A 1 94 ? -7.465 -24.203 -25.703 1 97.12 94 ALA A C 1
ATOM 668 O O . ALA A 1 94 ? -8.609 -23.922 -26.062 1 97.12 94 ALA A O 1
ATOM 669 N N . GLY A 1 95 ? -7.301 -24.938 -24.625 1 98.06 95 GLY A N 1
ATOM 670 C CA . GLY A 1 95 ? -8.391 -25.578 -23.906 1 98.06 95 GLY A CA 1
ATOM 671 C C . GLY A 1 95 ? -8.852 -24.797 -22.688 1 98.06 95 GLY A C 1
ATOM 672 O O . GLY A 1 95 ? -9.852 -25.141 -22.062 1 98.06 95 GLY A O 1
ATOM 673 N N . VAL A 1 96 ? -8.25 -23.703 -22.391 1 98.69 96 VAL A N 1
ATOM 674 C CA . VAL A 1 96 ? -8.461 -23.016 -21.125 1 98.69 96 VAL A CA 1
ATOM 675 C C . VAL A 1 96 ? -9.883 -22.453 -21.078 1 98.69 96 VAL A C 1
ATOM 677 O O . VAL A 1 96 ? -10.555 -22.547 -20.047 1 98.69 96 VAL A O 1
ATOM 680 N N . ALA A 1 97 ? -10.367 -21.859 -22.172 1 98.38 97 ALA A N 1
ATOM 681 C CA . ALA A 1 97 ? -11.703 -21.281 -22.203 1 98.38 97 ALA A CA 1
ATOM 682 C C . ALA A 1 97 ? -12.766 -22.344 -21.922 1 98.38 97 ALA A C 1
ATOM 684 O O . ALA A 1 97 ? -13.836 -22.031 -21.391 1 98.38 97 ALA A O 1
ATOM 685 N N . LYS A 1 98 ? -12.445 -23.594 -22.172 1 97.88 98 LYS A N 1
ATOM 686 C CA . LYS A 1 98 ? -13.391 -24.688 -22 1 97.88 98 LYS A CA 1
ATOM 687 C C . LYS A 1 98 ? -13.094 -25.469 -20.719 1 97.88 98 LYS A C 1
ATOM 689 O O . LYS A 1 98 ? -13.648 -26.547 -20.5 1 97.88 98 LYS A O 1
ATOM 694 N N . GLY A 1 99 ? -12.133 -24.984 -19.969 1 98.31 99 GLY A N 1
ATOM 695 C CA . GLY A 1 99 ? -11.984 -25.516 -18.609 1 98.31 99 GLY A CA 1
ATOM 696 C C . GLY A 1 99 ? -10.703 -26.297 -18.422 1 98.31 99 GLY A C 1
ATOM 697 O O . GLY A 1 99 ? -10.469 -26.859 -17.344 1 98.31 99 GLY A O 1
ATOM 698 N N . ALA A 1 100 ? -9.867 -26.391 -19.469 1 98.62 100 ALA A N 1
ATOM 699 C CA . ALA A 1 100 ? -8.57 -27.016 -19.25 1 98.62 100 ALA A CA 1
ATOM 700 C C . ALA A 1 100 ? -7.816 -26.344 -18.109 1 98.62 100 ALA A C 1
ATOM 702 O O . ALA A 1 100 ? -7.852 -25.125 -17.969 1 98.62 100 ALA A O 1
ATOM 703 N N . VAL A 1 101 ? -7.113 -27.188 -17.297 1 98.69 101 VAL A N 1
ATOM 704 C CA . VAL A 1 101 ? -6.395 -26.703 -16.125 1 98.69 101 VAL A CA 1
ATOM 705 C C . VAL A 1 101 ? -4.906 -26.578 -16.453 1 98.69 101 VAL A C 1
ATOM 707 O O . VAL A 1 101 ? -4.328 -27.438 -17.109 1 98.69 101 VAL A O 1
ATOM 710 N N . LEU A 1 102 ? -4.348 -25.453 -16.109 1 98.81 102 LEU A N 1
ATOM 711 C CA . LEU A 1 102 ? -2.906 -25.219 -16.078 1 98.81 102 LEU A CA 1
ATOM 712 C C . LEU A 1 102 ? -2.418 -25.016 -14.656 1 98.81 102 LEU A C 1
ATOM 714 O O . LEU A 1 102 ? -3.193 -24.609 -13.781 1 98.81 102 LEU A O 1
ATOM 718 N N . SER A 1 103 ? -1.199 -25.328 -14.383 1 98.5 103 SER A N 1
ATOM 719 C CA . SER A 1 103 ? -0.578 -25.062 -13.094 1 98.5 103 SER A CA 1
ATOM 720 C C . SER A 1 103 ? 0.89 -24.672 -13.258 1 98.5 103 SER A C 1
ATOM 722 O O . SER A 1 103 ? 1.383 -24.547 -14.383 1 98.5 103 SER A O 1
ATOM 724 N N . ALA A 1 104 ? 1.479 -24.344 -12.156 1 97.94 104 ALA A N 1
ATOM 725 C CA . ALA A 1 104 ? 2.887 -23.953 -12.156 1 97.94 104 ALA A CA 1
ATOM 726 C C . ALA A 1 104 ? 3.656 -24.656 -11.047 1 97.94 104 ALA A C 1
ATOM 728 O O . ALA A 1 104 ? 3.145 -24.812 -9.938 1 97.94 104 ALA A O 1
ATOM 729 N N . ALA A 1 105 ? 4.754 -25.156 -11.391 1 97.12 105 ALA A N 1
ATOM 730 C CA . ALA A 1 105 ? 5.691 -25.781 -10.453 1 97.12 105 ALA A CA 1
ATOM 731 C C . ALA A 1 105 ? 6.863 -24.859 -10.156 1 97.12 105 ALA A C 1
ATOM 733 O O . ALA A 1 105 ? 7.887 -24.891 -10.844 1 97.12 105 ALA A O 1
ATOM 734 N N . LEU A 1 106 ? 6.723 -24.141 -9.031 1 95.81 106 LEU A N 1
ATOM 735 C CA . LEU A 1 106 ? 7.641 -23.047 -8.781 1 95.81 106 LEU A CA 1
ATOM 736 C C . LEU A 1 106 ? 8.484 -23.312 -7.543 1 95.81 106 LEU A C 1
ATOM 738 O O . LEU A 1 106 ? 9.688 -23.016 -7.527 1 95.81 106 LEU A O 1
ATOM 742 N N . ASN A 1 107 ? 7.93 -23.875 -6.52 1 93.75 107 ASN A N 1
ATOM 743 C CA . ASN A 1 107 ? 8.57 -24 -5.211 1 93.75 107 ASN A CA 1
ATOM 744 C C . ASN A 1 107 ? 9.5 -25.203 -5.156 1 93.75 107 ASN A C 1
ATOM 746 O O . ASN A 1 107 ? 9.156 -26.281 -5.656 1 93.75 107 ASN A O 1
ATOM 750 N N . GLU A 1 108 ? 10.609 -24.969 -4.52 1 92.56 108 GLU A N 1
ATOM 751 C CA . GLU A 1 108 ? 11.609 -26 -4.297 1 92.56 108 GLU A CA 1
ATOM 752 C C . GLU A 1 108 ? 11.562 -26.516 -2.861 1 92.56 108 GLU A C 1
ATOM 754 O O . GLU A 1 108 ? 11.094 -25.812 -1.962 1 92.56 108 GLU A O 1
ATOM 759 N N . PRO A 1 109 ? 11.992 -27.766 -2.707 1 87.75 109 PRO A N 1
ATOM 760 C CA . PRO A 1 109 ? 12.086 -28.234 -1.323 1 87.75 109 PRO A CA 1
ATOM 761 C C . PRO A 1 109 ? 12.914 -27.312 -0.437 1 87.75 109 PRO A C 1
ATOM 763 O O . PRO A 1 109 ? 14.055 -27 -0.771 1 87.75 109 PRO A O 1
ATOM 766 N N . GLY A 1 110 ? 12.312 -26.859 0.699 1 80.5 110 GLY A N 1
ATOM 767 C CA . GLY A 1 110 ? 13.031 -26.109 1.712 1 80.5 110 GLY A CA 1
ATOM 768 C C . GLY A 1 110 ? 13.156 -24.625 1.375 1 80.5 110 GLY A C 1
ATOM 769 O O . GLY A 1 110 ? 13.836 -23.875 2.086 1 80.5 110 GLY A O 1
ATOM 770 N N . VAL A 1 111 ? 12.672 -24.219 0.254 1 78.44 111 VAL A N 1
ATOM 771 C CA . VAL A 1 111 ? 12.836 -22.812 -0.137 1 78.44 111 VAL A CA 1
ATOM 772 C C . VAL A 1 111 ? 11.484 -22.234 -0.548 1 78.44 111 VAL A C 1
ATOM 774 O O . VAL A 1 111 ? 10.711 -22.875 -1.256 1 78.44 111 VAL A O 1
ATOM 777 N N . ALA A 1 112 ? 11.297 -21.078 -0.047 1 75.56 112 ALA A N 1
ATOM 778 C CA . ALA A 1 112 ? 10.062 -20.375 -0.418 1 75.56 112 ALA A CA 1
ATOM 779 C C . ALA A 1 112 ? 10.305 -19.422 -1.579 1 75.56 112 ALA A C 1
ATOM 781 O O . ALA A 1 112 ? 11.445 -19.094 -1.891 1 75.56 112 ALA A O 1
ATOM 782 N N . LEU A 1 113 ? 9.219 -19.109 -2.355 1 75.75 113 LEU A N 1
ATOM 783 C CA . LEU A 1 113 ? 9.289 -18.109 -3.422 1 75.75 113 LEU A CA 1
ATOM 784 C C . LEU A 1 113 ? 9.836 -16.781 -2.896 1 75.75 113 LEU A C 1
ATOM 786 O O . LEU A 1 113 ? 9.555 -16.406 -1.76 1 75.75 113 LEU A O 1
ATOM 790 N N . PRO A 1 114 ? 10.68 -16.062 -3.684 1 63.69 114 PRO A N 1
ATOM 791 C CA . PRO A 1 114 ? 11.031 -16.25 -5.094 1 63.69 114 PRO A CA 1
ATOM 792 C C . PRO A 1 114 ? 12.352 -16.984 -5.281 1 63.69 114 PRO A C 1
ATOM 794 O O . PRO A 1 114 ? 13.078 -16.734 -6.242 1 63.69 114 PRO A O 1
ATOM 797 N N . ASP A 1 115 ? 12.617 -17.906 -4.52 1 66.38 115 ASP A N 1
ATOM 798 C CA . ASP A 1 115 ? 13.953 -18.5 -4.57 1 66.38 115 ASP A CA 1
ATOM 799 C C . ASP A 1 115 ? 14.266 -19.031 -5.973 1 66.38 115 ASP A C 1
ATOM 801 O O . ASP A 1 115 ? 13.367 -19.188 -6.797 1 66.38 115 ASP A O 1
ATOM 805 N N . ARG A 1 116 ? 15.547 -19.094 -6.234 1 64.31 116 ARG A N 1
ATOM 806 C CA . ARG A 1 116 ? 16.188 -19.609 -7.441 1 64.31 116 ARG A CA 1
ATOM 807 C C . ARG A 1 116 ? 16.141 -21.141 -7.465 1 64.31 116 ARG A C 1
ATOM 809 O O . ARG A 1 116 ? 16.609 -21.797 -6.535 1 64.31 116 ARG A O 1
ATOM 816 N N . PRO A 1 117 ? 15.609 -21.656 -8.602 1 71.19 117 PRO A N 1
ATOM 817 C CA . PRO A 1 117 ? 15.188 -23.062 -8.617 1 71.19 117 PRO A CA 1
ATOM 818 C C . PRO A 1 117 ? 16.375 -24.016 -8.688 1 71.19 117 PRO A C 1
ATOM 820 O O . PRO A 1 117 ? 17.344 -23.766 -9.406 1 71.19 117 PRO A O 1
ATOM 823 N N . ALA A 1 118 ? 16.547 -25 -7.938 1 81.5 118 ALA A N 1
ATOM 824 C CA . ALA A 1 118 ? 17.453 -26.156 -7.965 1 81.5 118 ALA A CA 1
ATOM 825 C C . ALA A 1 118 ? 17.109 -27.094 -9.109 1 81.5 118 ALA A C 1
ATOM 827 O O . ALA A 1 118 ? 17.984 -27.781 -9.656 1 81.5 118 ALA A O 1
ATOM 828 N N . THR A 1 119 ? 15.883 -27.203 -9.5 1 93.69 119 THR A N 1
ATOM 829 C CA . THR A 1 119 ? 15.5 -28 -10.656 1 93.69 119 THR A CA 1
ATOM 830 C C . THR A 1 119 ? 16.375 -27.672 -11.859 1 93.69 119 THR A C 1
ATOM 832 O O . THR A 1 119 ? 16.578 -26.5 -12.18 1 93.69 119 THR A O 1
ATOM 835 N N . ARG A 1 120 ? 16.938 -28.75 -12.523 1 94.44 120 ARG A N 1
ATOM 836 C CA . ARG A 1 120 ? 17.938 -28.578 -13.57 1 94.44 120 ARG A CA 1
ATOM 837 C C . ARG A 1 120 ? 17.328 -28.828 -14.953 1 94.44 120 ARG A C 1
ATOM 839 O O . ARG A 1 120 ? 16.531 -29.75 -15.133 1 94.44 120 ARG A O 1
ATOM 846 N N . PHE A 1 121 ? 17.562 -27.984 -15.766 1 96.94 121 PHE A N 1
ATOM 847 C CA . PHE A 1 121 ? 17.266 -28.156 -17.188 1 96.94 121 PHE A CA 1
ATOM 848 C C . PHE A 1 121 ? 18.562 -28.125 -18 1 96.94 121 PHE A C 1
ATOM 850 O O . PHE A 1 121 ? 19.203 -27.078 -18.125 1 96.94 121 PHE A O 1
ATOM 857 N N . ALA A 1 122 ? 18.906 -29.266 -18.484 1 95.38 122 ALA A N 1
ATOM 858 C CA . ALA A 1 122 ? 20.141 -29.391 -19.266 1 95.38 122 ALA A CA 1
ATOM 859 C C . ALA A 1 122 ? 19.969 -30.406 -20.391 1 95.38 122 ALA A C 1
ATOM 861 O O . ALA A 1 122 ? 19.359 -31.469 -20.203 1 95.38 122 ALA A O 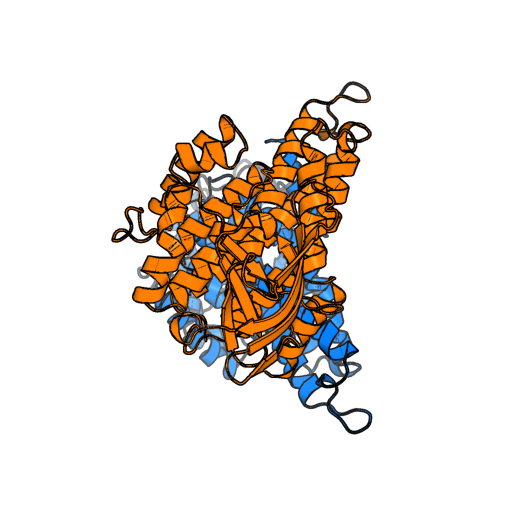1
ATOM 862 N N . ASN A 1 123 ? 20.5 -29.984 -21.484 1 95.38 123 ASN A N 1
ATOM 863 C CA . ASN A 1 123 ? 20.5 -30.859 -22.656 1 95.38 123 ASN A CA 1
ATOM 864 C C . ASN A 1 123 ? 19.094 -31.344 -22.984 1 95.38 123 ASN A C 1
ATOM 866 O O . ASN A 1 123 ? 18.875 -32.531 -23.219 1 95.38 123 ASN A O 1
ATOM 870 N N . GLY A 1 124 ? 18.156 -30.516 -22.75 1 96.75 124 GLY A N 1
ATOM 871 C CA . GLY A 1 124 ? 16.781 -30.812 -23.125 1 96.75 124 GLY A CA 1
ATOM 872 C C . GLY A 1 124 ? 16.078 -31.719 -22.125 1 96.75 124 GLY A C 1
ATOM 873 O O . GLY A 1 124 ? 15.016 -32.281 -22.422 1 96.75 124 GLY A O 1
ATOM 874 N N . ARG A 1 125 ? 16.672 -31.891 -20.984 1 97.94 125 ARG A N 1
ATOM 875 C CA . ARG A 1 125 ? 16.094 -32.75 -19.969 1 97.94 125 ARG A CA 1
ATOM 876 C C . ARG A 1 125 ? 15.875 -32 -18.672 1 97.94 125 ARG A C 1
ATOM 878 O O . ARG A 1 125 ? 16.703 -31.188 -18.266 1 97.94 125 ARG A O 1
ATOM 885 N N . LEU A 1 126 ? 14.797 -32.344 -18.062 1 98.06 126 LEU A N 1
ATOM 886 C CA . LEU A 1 126 ? 14.391 -31.719 -16.797 1 98.06 126 LEU A CA 1
ATOM 887 C C . LEU A 1 126 ? 14.453 -32.719 -15.656 1 98.06 126 LEU A C 1
ATOM 889 O O . LEU A 1 126 ? 13.906 -33.812 -15.758 1 98.06 126 LEU A O 1
ATOM 893 N N . SER A 1 127 ? 15.203 -32.375 -14.594 1 97.88 127 SER A N 1
ATOM 894 C CA . SER A 1 127 ? 15.312 -33.219 -13.406 1 97.88 127 SER A CA 1
ATOM 895 C C . SER A 1 127 ? 15.234 -32.406 -12.133 1 97.88 127 SER A C 1
ATOM 897 O O . SER A 1 127 ? 15.852 -31.344 -12.031 1 97.88 127 SER A O 1
ATOM 899 N N . GLY A 1 128 ? 14.438 -32.875 -11.219 1 96.75 128 GLY A N 1
ATOM 900 C CA . GLY A 1 128 ? 14.273 -32.156 -9.953 1 96.75 128 GLY A CA 1
ATOM 901 C C . GLY A 1 128 ? 12.93 -32.438 -9.297 1 96.75 128 GLY A C 1
ATOM 902 O O . GLY A 1 128 ? 12.258 -33.406 -9.609 1 96.75 128 GLY A O 1
ATOM 903 N N . THR A 1 129 ? 12.609 -31.641 -8.227 1 96.25 129 THR A N 1
ATOM 904 C CA . THR A 1 129 ? 11.367 -31.781 -7.477 1 96.25 129 THR A CA 1
ATOM 905 C C . THR A 1 129 ? 10.789 -30.406 -7.148 1 96.25 129 THR A C 1
ATOM 907 O O . THR A 1 129 ? 11.523 -29.484 -6.789 1 96.25 129 THR A O 1
ATOM 910 N N . LYS A 1 130 ? 9.555 -30.281 -7.391 1 96.12 130 LYS A N 1
ATOM 911 C CA . LYS A 1 130 ? 8.805 -29.094 -7.035 1 96.12 130 LYS A CA 1
ATOM 912 C C . LYS A 1 130 ? 7.688 -29.422 -6.047 1 96.12 130 LYS A C 1
ATOM 914 O O . LYS A 1 130 ? 7.074 -30.484 -6.129 1 96.12 130 LYS A O 1
ATOM 919 N N . LEU A 1 131 ? 7.461 -28.516 -5.129 1 94 131 LEU A N 1
ATOM 920 C CA . LEU A 1 131 ? 6.473 -28.734 -4.078 1 94 131 LEU A CA 1
ATOM 921 C C . LEU A 1 131 ? 5.285 -27.797 -4.246 1 94 131 LEU A C 1
ATOM 923 O O . LEU A 1 131 ? 5.418 -26.719 -4.848 1 94 131 LEU A O 1
ATOM 927 N N . GLY A 1 132 ? 4.172 -28.25 -3.754 1 94 132 GLY A N 1
ATOM 928 C CA . GLY A 1 132 ? 3 -27.391 -3.662 1 94 132 GLY A CA 1
ATOM 929 C C . GLY A 1 132 ? 2.396 -27.062 -5.012 1 94 132 GLY A C 1
ATOM 930 O O . GLY A 1 132 ? 1.924 -25.938 -5.23 1 94 132 GLY A O 1
ATOM 931 N N . VAL A 1 133 ? 2.453 -27.953 -5.883 1 97.06 133 VAL A N 1
ATOM 932 C CA . VAL A 1 133 ? 1.932 -27.703 -7.223 1 97.06 133 VAL A CA 1
ATOM 933 C C . VAL A 1 133 ? 0.43 -27.969 -7.254 1 97.06 133 VAL A C 1
ATOM 935 O O . VAL A 1 133 ? 0.007 -29.125 -7.348 1 97.06 133 VAL A O 1
ATOM 938 N N . ALA A 1 134 ? -0.285 -26.938 -7.312 1 97.12 134 ALA A N 1
ATOM 939 C CA . ALA A 1 134 ? -1.739 -27.047 -7.23 1 97.12 134 ALA A CA 1
ATOM 940 C C . ALA A 1 134 ? -2.316 -27.688 -8.5 1 97.12 134 ALA A C 1
ATOM 942 O O . ALA A 1 134 ? -1.935 -27.312 -9.609 1 97.12 134 ALA A O 1
ATOM 943 N N . TYR A 1 135 ? -3.158 -28.734 -8.344 1 97.94 135 TYR A N 1
ATOM 944 C CA . TYR A 1 135 ? -3.996 -29.344 -9.375 1 97.94 135 TYR A CA 1
ATOM 945 C C . TYR A 1 135 ? -3.146 -29.938 -10.484 1 97.94 135 TYR A C 1
ATOM 947 O O . TYR A 1 135 ? -3.58 -30 -11.641 1 97.94 135 TYR A O 1
ATOM 955 N N . ALA A 1 136 ? -1.939 -30.312 -10.148 1 98.38 136 ALA A N 1
ATOM 956 C CA . ALA A 1 136 ? -1.03 -30.875 -11.141 1 98.38 136 ALA A CA 1
ATOM 957 C C . ALA A 1 136 ? -1.63 -32.125 -11.781 1 98.38 136 ALA A C 1
ATOM 959 O O . ALA A 1 136 ? -1.467 -32.344 -12.984 1 98.38 136 ALA A O 1
ATOM 960 N N . GLY A 1 137 ? -2.33 -32.906 -11.047 1 97.19 137 GLY A N 1
ATOM 961 C CA . GLY A 1 137 ? -2.904 -34.156 -11.555 1 97.19 137 GLY A CA 1
ATOM 962 C C . GLY A 1 137 ? -3.982 -33.938 -12.594 1 97.19 137 GLY A C 1
ATOM 963 O O . GLY A 1 137 ? -4.23 -34.781 -13.438 1 97.19 137 GLY A O 1
ATOM 964 N N . GLN A 1 138 ? -4.605 -32.812 -12.57 1 96.62 138 GLN A N 1
ATOM 965 C CA . GLN A 1 138 ? -5.688 -32.469 -13.484 1 96.62 138 GLN A CA 1
ATOM 966 C C . GLN A 1 138 ? -5.199 -31.547 -14.594 1 96.62 138 GLN A C 1
ATOM 968 O O . GLN A 1 138 ? -5.922 -31.297 -15.562 1 96.62 138 GLN A O 1
ATOM 973 N N . ALA A 1 139 ? -3.977 -31.062 -14.492 1 98.62 139 ALA A N 1
ATOM 974 C CA . ALA A 1 139 ? -3.496 -30.031 -15.398 1 98.62 139 ALA A CA 1
ATOM 975 C C . ALA A 1 139 ? -3.082 -30.625 -16.75 1 98.62 139 ALA A C 1
ATOM 977 O O . ALA A 1 139 ? -2.578 -31.75 -16.797 1 98.62 139 ALA A O 1
ATOM 978 N N . ASP A 1 140 ? -3.336 -29.859 -17.766 1 98.62 140 ASP A N 1
ATOM 979 C CA . ASP A 1 140 ? -2.812 -30.234 -19.078 1 98.62 140 ASP A CA 1
ATOM 980 C C . ASP A 1 140 ? -1.328 -29.906 -19.188 1 98.62 140 ASP A C 1
ATOM 982 O O . ASP A 1 140 ? -0.57 -30.625 -19.844 1 98.62 140 ASP A O 1
ATOM 986 N N . TRP A 1 141 ? -0.958 -28.781 -18.625 1 98.69 141 TRP A N 1
ATOM 987 C CA . TRP A 1 141 ? 0.414 -28.297 -18.688 1 98.69 141 TRP A CA 1
ATOM 988 C C . TRP A 1 141 ? 0.854 -27.703 -17.359 1 98.69 141 TRP A C 1
ATOM 990 O O . TRP A 1 141 ? 0.039 -27.141 -16.625 1 98.69 141 TRP A O 1
ATOM 1000 N N . LEU A 1 142 ? 2.107 -27.844 -17.062 1 98.75 142 LEU A N 1
ATOM 1001 C CA . LEU A 1 142 ? 2.791 -27.203 -15.945 1 98.75 142 LEU A CA 1
ATOM 1002 C C . LEU A 1 142 ? 3.857 -26.234 -16.453 1 98.75 142 LEU A C 1
ATOM 1004 O O . LEU A 1 142 ? 4.707 -26.609 -17.266 1 98.75 142 LEU A O 1
ATOM 1008 N N . ILE A 1 143 ? 3.795 -24.984 -16 1 98.69 143 ILE A N 1
ATOM 1009 C CA . ILE A 1 143 ? 4.98 -24.141 -16.125 1 98.69 143 ILE A CA 1
ATOM 1010 C C . ILE A 1 143 ? 5.992 -24.516 -15.039 1 98.69 143 ILE A C 1
ATOM 1012 O O . ILE A 1 143 ? 5.648 -24.578 -13.859 1 98.69 143 ILE A O 1
ATOM 1016 N N . VAL A 1 144 ? 7.18 -24.844 -15.453 1 98.38 144 VAL A N 1
ATOM 1017 C CA . VAL A 1 144 ? 8.219 -25.25 -14.5 1 98.38 144 VAL A CA 1
ATOM 1018 C C . VAL A 1 144 ? 9.391 -24.281 -14.586 1 98.38 144 VAL A C 1
ATOM 1020 O O . VAL A 1 144 ? 9.969 -24.078 -15.664 1 98.38 144 VAL A O 1
ATOM 1023 N N . THR A 1 145 ? 9.711 -23.625 -13.469 1 97.12 145 THR A N 1
ATOM 1024 C CA . THR A 1 145 ? 10.938 -22.844 -13.414 1 97.12 145 THR A CA 1
ATOM 1025 C C . THR A 1 145 ? 12.133 -23.734 -13.07 1 97.12 145 THR A C 1
ATOM 1027 O O . THR A 1 145 ? 12.062 -24.562 -12.164 1 97.12 145 THR A O 1
ATOM 1030 N N . ALA A 1 146 ? 13.117 -23.656 -13.82 1 95.62 146 ALA A N 1
ATOM 1031 C CA . ALA A 1 146 ? 14.375 -24.359 -13.625 1 95.62 146 ALA A CA 1
ATOM 1032 C C . ALA A 1 146 ? 15.562 -23.406 -13.68 1 95.62 146 ALA A C 1
ATOM 1034 O O . ALA A 1 146 ? 15.391 -22.203 -13.953 1 95.62 146 ALA A O 1
ATOM 1035 N N . ASP A 1 147 ? 16.703 -23.906 -13.273 1 91.81 147 ASP A N 1
ATOM 1036 C CA . ASP A 1 147 ? 17.922 -23.094 -13.328 1 91.81 147 ASP A CA 1
ATOM 1037 C C . ASP A 1 147 ? 18.203 -22.625 -14.758 1 91.81 147 ASP A C 1
ATOM 1039 O O . ASP A 1 147 ? 18.516 -23.453 -15.625 1 91.81 147 ASP A O 1
ATOM 1043 N N . GLY A 1 148 ? 17.953 -21.422 -14.961 1 89.38 148 GLY A N 1
ATOM 1044 C CA . GLY A 1 148 ? 18.297 -20.812 -16.234 1 89.38 148 GLY A CA 1
ATOM 1045 C C . GLY A 1 148 ? 17.219 -21.016 -17.297 1 89.38 148 GLY A C 1
ATOM 1046 O O . GLY A 1 148 ? 17.438 -20.719 -18.469 1 89.38 148 GLY A O 1
ATOM 1047 N N . ALA A 1 149 ? 16.172 -21.625 -16.984 1 95.31 149 ALA A N 1
ATOM 1048 C CA . ALA A 1 149 ? 15.148 -21.859 -18 1 95.31 149 ALA A CA 1
ATOM 1049 C C . ALA A 1 149 ? 13.75 -21.875 -17.391 1 95.31 149 ALA A C 1
ATOM 1051 O O . ALA A 1 149 ? 13.602 -22.078 -16.172 1 95.31 149 ALA A O 1
ATOM 1052 N N . VAL A 1 150 ? 12.828 -21.578 -18.219 1 98 150 VAL A N 1
ATOM 1053 C CA . VAL A 1 150 ? 11.414 -21.828 -17.953 1 98 150 VAL A CA 1
ATOM 1054 C C . VAL A 1 150 ? 10.836 -22.719 -19.031 1 98 150 VAL A C 1
ATOM 1056 O O . VAL A 1 150 ? 10.977 -22.438 -20.234 1 98 150 VAL A O 1
ATOM 1059 N N . VAL A 1 151 ? 10.273 -23.891 -18.594 1 98.56 151 VAL A N 1
ATOM 1060 C CA . VAL A 1 151 ? 9.773 -24.844 -19.578 1 98.56 151 VAL A CA 1
ATOM 1061 C C . VAL A 1 151 ? 8.328 -25.203 -19.266 1 98.56 151 VAL A C 1
ATOM 1063 O O . VAL A 1 151 ? 7.828 -24.906 -18.188 1 98.56 151 VAL A O 1
ATOM 1066 N N . VAL A 1 152 ? 7.578 -25.672 -20.234 1 98.69 152 VAL A N 1
ATOM 1067 C CA . VAL A 1 152 ? 6.258 -26.25 -20.031 1 98.69 152 VAL A CA 1
ATOM 1068 C C . VAL A 1 152 ? 6.32 -27.766 -20.234 1 98.69 152 VAL A C 1
ATOM 1070 O O . VAL A 1 152 ? 7.008 -28.25 -21.125 1 98.69 152 VAL A O 1
ATOM 1073 N N . VAL A 1 153 ? 5.73 -28.531 -19.281 1 98.5 153 VAL A N 1
ATOM 1074 C CA . VAL A 1 153 ? 5.758 -30 -19.297 1 98.5 153 VAL A CA 1
ATOM 1075 C C . VAL A 1 153 ? 4.367 -30.547 -18.984 1 98.5 153 VAL A C 1
ATOM 1077 O O . VAL A 1 153 ? 3.654 -30 -18.141 1 98.5 153 VAL A O 1
ATOM 1080 N N . SER A 1 154 ? 3.973 -31.547 -19.734 1 98.25 154 SER A N 1
ATOM 1081 C CA . SER A 1 154 ? 2.76 -32.25 -19.359 1 98.25 154 SER A CA 1
ATOM 1082 C C . SER A 1 154 ? 2.98 -33.062 -18.094 1 98.25 154 SER A C 1
ATOM 1084 O O . SER A 1 154 ? 4.012 -33.719 -17.938 1 98.25 154 SER A O 1
ATOM 1086 N N . PRO A 1 155 ? 2.01 -33 -17.141 1 98.38 155 PRO A N 1
ATOM 1087 C CA . PRO A 1 155 ? 2.146 -33.844 -15.961 1 98.38 155 PRO A CA 1
ATOM 1088 C C . PRO A 1 155 ? 2.127 -35.344 -16.297 1 98.38 155 PRO A C 1
ATOM 1090 O O . PRO A 1 155 ? 2.467 -36.156 -15.445 1 98.38 155 PRO A O 1
ATOM 1093 N N . LYS A 1 156 ? 1.815 -35.656 -17.484 1 97.44 156 LYS A N 1
ATOM 1094 C CA . LYS A 1 156 ? 1.717 -37.062 -17.906 1 97.44 156 LYS A CA 1
ATOM 1095 C C . LYS A 1 156 ? 2.969 -37.5 -18.672 1 97.44 156 LYS A C 1
ATOM 1097 O O . LYS A 1 156 ? 3.098 -38.656 -19.047 1 97.44 156 LYS A O 1
ATOM 1102 N N . ALA A 1 157 ? 3.805 -36.594 -18.859 1 98.19 157 ALA A N 1
ATOM 1103 C CA . ALA A 1 157 ? 5.023 -36.906 -19.594 1 98.19 157 ALA A CA 1
ATOM 1104 C C . ALA A 1 157 ? 5.82 -38 -18.891 1 98.19 157 ALA A C 1
ATOM 1106 O O . ALA A 1 157 ? 5.785 -38.125 -17.656 1 98.19 157 ALA A O 1
ATOM 1107 N N . ASP A 1 158 ? 6.523 -38.844 -19.734 1 98.25 158 ASP A N 1
ATOM 1108 C CA . ASP A 1 158 ? 7.43 -39.844 -19.172 1 98.25 158 ASP A CA 1
ATOM 1109 C C . ASP A 1 158 ? 8.453 -39.188 -18.234 1 98.25 158 ASP A C 1
ATOM 1111 O O . ASP A 1 158 ? 9.031 -38.156 -18.578 1 98.25 158 ASP A O 1
ATOM 1115 N N . GLY A 1 159 ? 8.547 -39.781 -17 1 98.62 159 GLY A N 1
ATOM 1116 C CA . GLY A 1 159 ? 9.531 -39.281 -16.047 1 98.62 159 GLY A CA 1
ATOM 1117 C C . GLY A 1 159 ? 8.938 -38.312 -15.031 1 98.62 159 GLY A C 1
ATOM 1118 O O . GLY A 1 159 ? 9.602 -37.969 -14.062 1 98.62 159 GLY A O 1
ATOM 1119 N N . VAL A 1 160 ? 7.695 -37.938 -15.25 1 98.75 160 VAL A N 1
ATOM 1120 C CA . VAL A 1 160 ? 7.027 -37.062 -14.273 1 98.75 160 VAL A CA 1
ATOM 1121 C C . VAL A 1 160 ? 6.285 -37.938 -13.258 1 98.75 160 VAL A C 1
ATOM 1123 O O . VAL A 1 160 ? 5.562 -38.875 -13.633 1 98.75 160 VAL A O 1
ATOM 1126 N N . GLN A 1 161 ? 6.508 -37.688 -12.031 1 98.69 161 GLN A N 1
ATOM 1127 C CA . GLN A 1 161 ? 5.809 -38.406 -10.961 1 98.69 161 GLN A CA 1
ATOM 1128 C C . GLN A 1 161 ? 5.043 -37.438 -10.07 1 98.69 161 GLN A C 1
ATOM 1130 O O . GLN A 1 161 ? 5.598 -36.406 -9.633 1 98.69 161 GLN A O 1
ATOM 1135 N N . LEU A 1 162 ? 3.787 -37.75 -9.836 1 98.5 162 LEU A N 1
ATOM 1136 C CA . LEU A 1 162 ? 2.922 -36.938 -8.992 1 98.5 162 LEU A CA 1
ATOM 1137 C C . LEU A 1 162 ? 2.607 -37.656 -7.684 1 98.5 162 LEU A C 1
ATOM 1139 O O . LEU A 1 162 ? 2.221 -38.812 -7.695 1 98.5 162 LEU A O 1
ATOM 1143 N N . VAL A 1 163 ? 2.832 -37 -6.582 1 98 163 VAL A N 1
ATOM 1144 C CA . VAL A 1 163 ? 2.391 -37.469 -5.277 1 98 163 VAL A CA 1
ATOM 1145 C C . VAL A 1 163 ? 1.474 -36.438 -4.629 1 98 163 VAL A C 1
ATOM 1147 O O . VAL A 1 163 ? 1.907 -35.312 -4.312 1 98 163 VAL A O 1
ATOM 1150 N N . GLN A 1 164 ? 0.269 -36.844 -4.516 1 96.44 164 GLN A N 1
ATOM 1151 C CA . GLN A 1 164 ? -0.688 -35.938 -3.918 1 96.44 164 GLN A CA 1
ATOM 1152 C C . GLN A 1 164 ? -0.334 -35.625 -2.461 1 96.44 164 GLN A C 1
ATOM 1154 O O . GLN A 1 164 ? 0.037 -36.531 -1.715 1 96.44 164 GLN A O 1
ATOM 1159 N N . THR A 1 165 ? -0.4 -34.344 -2.125 1 92.94 165 THR A N 1
ATOM 1160 C CA . THR A 1 165 ? -0.111 -33.906 -0.761 1 92.94 165 THR A CA 1
ATOM 1161 C C . THR A 1 165 ? -1.335 -33.25 -0.132 1 92.94 165 THR A C 1
ATOM 1163 O O . THR A 1 165 ? -2.141 -32.625 -0.83 1 92.94 165 THR A O 1
ATOM 1166 N N . PRO A 1 166 ? -1.479 -33.469 1.139 1 83.75 166 PRO A N 1
ATOM 1167 C CA . PRO A 1 166 ? -2.627 -32.844 1.805 1 83.75 166 PRO A CA 1
ATOM 1168 C C . PRO A 1 166 ? -2.535 -31.328 1.842 1 83.75 166 PRO A C 1
ATOM 1170 O O . PRO A 1 166 ? -1.435 -30.781 1.867 1 83.75 166 PRO A O 1
ATOM 1173 N N . THR A 1 167 ? -3.693 -30.688 1.736 1 85 167 THR A N 1
ATOM 1174 C CA . THR A 1 167 ? -3.812 -29.234 1.917 1 85 167 THR A CA 1
ATOM 1175 C C . THR A 1 167 ? -4.809 -28.906 3.027 1 85 167 THR A C 1
ATOM 1177 O O . THR A 1 167 ? -5.699 -29.703 3.32 1 85 167 THR A O 1
ATOM 1180 N N . SER A 1 168 ? -4.582 -27.781 3.568 1 80.44 168 SER A N 1
ATOM 1181 C CA . SER A 1 168 ? -5.449 -27.391 4.672 1 80.44 168 SER A CA 1
ATOM 1182 C C . SER A 1 168 ? -6.832 -26.984 4.168 1 80.44 168 SER A C 1
ATOM 1184 O O . SER A 1 168 ? -7.828 -27.156 4.871 1 80.44 168 SER A O 1
ATOM 1186 N N . ASN A 1 169 ? -6.926 -26.469 2.973 1 82.5 169 ASN A N 1
ATOM 1187 C CA . ASN A 1 169 ? -8.195 -25.938 2.482 1 82.5 169 ASN A CA 1
ATOM 1188 C C . ASN A 1 169 ? -8.961 -26.984 1.67 1 82.5 169 ASN A C 1
ATOM 1190 O O . ASN A 1 169 ? -10 -26.672 1.084 1 82.5 169 ASN A O 1
ATOM 1194 N N . GLY A 1 170 ? -8.453 -28.125 1.584 1 81 170 GLY A N 1
ATOM 1195 C CA . GLY A 1 170 ? -9.125 -29.203 0.884 1 81 170 GLY A CA 1
ATOM 1196 C C . GLY A 1 170 ? -8.852 -29.219 -0.607 1 81 170 GLY A C 1
ATOM 1197 O O . GLY A 1 170 ? -9.406 -30.031 -1.343 1 81 170 GLY A O 1
ATOM 1198 N N . SER A 1 171 ? -8.023 -28.312 -1.073 1 87.5 171 SER A N 1
ATOM 1199 C CA . SER A 1 171 ? -7.645 -28.328 -2.482 1 87.5 171 SER A CA 1
ATOM 1200 C C . SER A 1 171 ? -6.703 -29.484 -2.789 1 87.5 171 SER A C 1
ATOM 1202 O O . SER A 1 171 ? -6.332 -30.25 -1.891 1 87.5 171 SER A O 1
ATOM 1204 N N . VAL A 1 172 ? -6.445 -29.625 -4.082 1 92.75 172 VAL A N 1
ATOM 1205 C CA . VAL A 1 172 ? -5.566 -30.688 -4.551 1 92.75 172 VAL A CA 1
ATOM 1206 C C . VAL A 1 172 ? -4.18 -30.125 -4.84 1 92.75 172 VAL A C 1
ATOM 1208 O O . VAL A 1 172 ? -4.039 -29.156 -5.59 1 92.75 172 VAL A O 1
ATOM 1211 N N . GLU A 1 173 ? -3.232 -30.703 -4.176 1 95.62 173 GLU A N 1
ATOM 1212 C CA . GLU A 1 173 ? -1.845 -30.281 -4.348 1 95.62 173 GLU A CA 1
ATOM 1213 C C . GLU A 1 173 ? -0.923 -31.484 -4.531 1 95.62 173 GLU A C 1
ATOM 1215 O O . GLU A 1 173 ? -1.249 -32.594 -4.109 1 95.62 173 GLU A O 1
ATOM 1220 N N . TYR A 1 174 ? 0.232 -31.25 -5.145 1 97.31 174 TYR A N 1
ATOM 1221 C CA . TYR A 1 174 ? 1.14 -32.344 -5.453 1 97.31 174 TYR A CA 1
ATOM 1222 C C . TYR A 1 174 ? 2.592 -31.938 -5.242 1 97.31 174 TYR A C 1
ATOM 1224 O O . TYR A 1 174 ? 2.939 -30.766 -5.422 1 97.31 174 TYR A O 1
ATOM 1232 N N . THR A 1 175 ? 3.336 -32.875 -4.789 1 97 175 THR A N 1
ATOM 1233 C CA . THR A 1 175 ? 4.762 -32.875 -5.105 1 97 175 THR A CA 1
ATOM 1234 C C . THR A 1 175 ? 5.004 -33.469 -6.5 1 97 175 THR A C 1
ATOM 1236 O O . THR A 1 175 ? 4.488 -34.531 -6.84 1 97 175 THR A O 1
ATOM 1239 N N . VAL A 1 176 ? 5.723 -32.719 -7.281 1 98 176 VAL A N 1
ATOM 1240 C CA . VAL A 1 176 ? 6.004 -33.156 -8.641 1 98 176 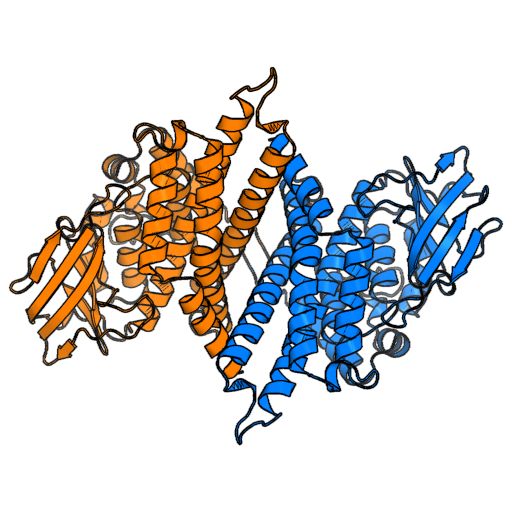VAL A CA 1
ATOM 1241 C C . VAL A 1 176 ? 7.5 -33.406 -8.797 1 98 176 VAL A C 1
ATOM 1243 O O . VAL A 1 176 ? 8.32 -32.531 -8.57 1 98 176 VAL A O 1
ATOM 1246 N N . SER A 1 177 ? 7.828 -34.625 -9.195 1 98.44 177 SER A N 1
ATOM 1247 C CA . SER A 1 177 ? 9.219 -34.969 -9.469 1 98.44 177 SER A CA 1
ATOM 1248 C C . SER A 1 177 ? 9.445 -35.188 -10.961 1 98.44 177 SER A C 1
ATOM 1250 O O . SER A 1 177 ? 8.594 -35.75 -11.641 1 98.44 177 SER A O 1
ATOM 1252 N N . PHE A 1 178 ? 10.531 -34.719 -11.352 1 98.5 178 PHE A N 1
ATOM 1253 C CA . PHE A 1 178 ? 10.977 -34.906 -12.727 1 98.5 178 PHE A CA 1
ATOM 1254 C C . PHE A 1 178 ? 12.227 -35.75 -12.789 1 98.5 178 PHE A C 1
ATOM 1256 O O . PHE A 1 178 ? 13.25 -35.406 -12.195 1 98.5 178 PHE A O 1
ATOM 1263 N N . HIS A 1 179 ? 12.148 -36.844 -13.523 1 98.38 179 HIS A N 1
ATOM 1264 C CA . HIS A 1 179 ? 13.281 -37.719 -13.734 1 98.38 179 HIS A CA 1
ATOM 1265 C C . HIS A 1 179 ? 13.695 -37.75 -15.203 1 98.38 179 HIS A C 1
ATOM 1267 O O . HIS A 1 179 ? 13.219 -38.594 -15.961 1 98.38 179 HIS A O 1
ATOM 1273 N N . ASP A 1 180 ? 14.602 -36.969 -15.516 1 98.12 180 ASP A N 1
ATOM 1274 C CA . ASP A 1 180 ? 15.148 -36.875 -16.859 1 98.12 180 ASP A CA 1
ATOM 1275 C C . ASP A 1 180 ? 14.039 -36.719 -17.906 1 98.12 180 ASP A C 1
ATOM 1277 O O . ASP A 1 180 ? 13.992 -37.469 -18.891 1 98.12 180 ASP A O 1
ATOM 1281 N N . VAL A 1 181 ? 13.164 -35.844 -17.672 1 98.62 181 VAL A N 1
ATOM 1282 C CA . VAL A 1 181 ? 12.023 -35.625 -18.547 1 98.62 181 VAL A CA 1
ATOM 1283 C C . VAL A 1 181 ? 12.492 -34.906 -19.828 1 98.62 181 VAL A C 1
ATOM 1285 O O . VAL A 1 181 ? 13.125 -33.844 -19.75 1 98.62 181 VAL A O 1
ATOM 1288 N N . VAL A 1 182 ? 12.195 -35.469 -20.922 1 98.44 182 VAL A N 1
ATOM 1289 C CA . VAL A 1 182 ? 12.57 -34.844 -22.203 1 98.44 182 VAL A CA 1
ATOM 1290 C C . VAL A 1 182 ? 11.664 -33.656 -22.484 1 98.44 182 VAL A C 1
ATOM 1292 O O . VAL A 1 182 ? 10.438 -33.781 -22.453 1 98.44 182 VAL A O 1
ATOM 1295 N N . VAL A 1 183 ? 12.211 -32.531 -22.703 1 98.25 183 VAL A N 1
ATOM 1296 C CA . VAL A 1 183 ? 11.484 -31.297 -23.031 1 98.25 183 VAL A CA 1
ATOM 1297 C C . VAL A 1 183 ? 11.852 -30.844 -24.453 1 98.25 183 VAL A C 1
ATOM 1299 O O . VAL A 1 183 ? 13.016 -30.594 -24.734 1 98.25 183 VAL A O 1
ATOM 1302 N N . SER A 1 184 ? 10.961 -30.75 -25.297 1 97.31 184 SER A N 1
ATOM 1303 C CA . SER A 1 184 ? 11.211 -30.281 -26.656 1 97.31 184 SER A CA 1
ATOM 1304 C C . SER A 1 184 ? 11.586 -28.797 -26.672 1 97.31 184 SER A C 1
ATOM 1306 O O . SER A 1 184 ? 11.219 -28.047 -25.766 1 97.31 184 SER A O 1
ATOM 1308 N N . GLU A 1 185 ? 12.227 -28.375 -27.719 1 96.31 185 GLU A N 1
ATOM 1309 C CA . GLU A 1 185 ? 12.594 -26.969 -27.859 1 96.31 185 GLU A CA 1
ATOM 1310 C C . GLU A 1 185 ? 11.359 -26.062 -27.875 1 96.31 185 GLU A C 1
ATOM 1312 O O . GLU A 1 185 ? 11.398 -24.938 -27.391 1 96.31 185 GLU A O 1
ATOM 1317 N N . SER A 1 186 ? 10.328 -26.609 -28.422 1 97.19 186 SER A N 1
ATOM 1318 C CA . SER A 1 186 ? 9.078 -25.844 -28.531 1 97.19 186 SER A CA 1
ATOM 1319 C C . SER A 1 186 ? 8.406 -25.688 -27.172 1 97.19 186 SER A C 1
ATOM 1321 O O . SER A 1 186 ? 7.473 -24.906 -27.016 1 97.19 186 SER A O 1
ATOM 1323 N N . ASP A 1 187 ? 8.922 -26.344 -26.141 1 98.12 187 ASP A N 1
ATOM 1324 C CA . ASP A 1 187 ? 8.336 -26.266 -24.797 1 98.12 187 ASP A CA 1
ATOM 1325 C C . ASP A 1 187 ? 9.203 -25.438 -23.859 1 98.12 187 ASP A C 1
ATOM 1327 O O . ASP A 1 187 ? 8.922 -25.359 -22.656 1 98.12 187 ASP A O 1
ATOM 1331 N N . VAL A 1 188 ? 10.25 -24.922 -24.438 1 98.44 188 VAL A N 1
ATOM 1332 C CA . VAL A 1 188 ? 11.086 -23.984 -23.703 1 98.44 188 VAL A CA 1
ATOM 1333 C C . VAL A 1 188 ? 10.625 -22.547 -23.984 1 98.44 188 VAL A C 1
ATOM 1335 O O . VAL A 1 188 ? 10.5 -22.156 -25.141 1 98.44 188 VAL A O 1
ATOM 1338 N N . LEU A 1 189 ? 10.203 -21.844 -22.969 1 98.38 189 LEU A N 1
ATOM 1339 C CA . LEU A 1 189 ? 9.852 -20.438 -23.141 1 98.38 189 LEU A CA 1
ATOM 1340 C C . LEU A 1 189 ? 11.102 -19.578 -23.328 1 98.38 189 LEU A C 1
ATOM 1342 O O . LEU A 1 189 ? 11.695 -19.125 -22.344 1 98.38 189 LEU A O 1
ATOM 1346 N N . ALA A 1 190 ? 11.414 -19.281 -24.531 1 95.81 190 ALA A N 1
ATOM 1347 C CA . ALA A 1 190 ? 12.656 -18.594 -24.859 1 95.81 190 ALA A CA 1
ATOM 1348 C C . ALA A 1 190 ? 12.695 -17.203 -24.234 1 95.81 190 ALA A C 1
ATOM 1350 O O . ALA A 1 190 ? 11.742 -16.438 -24.359 1 95.81 190 ALA A O 1
ATOM 1351 N N . GLY A 1 191 ? 13.758 -16.938 -23.484 1 92.88 191 GLY A N 1
ATOM 1352 C CA . GLY A 1 191 ? 13.977 -15.633 -22.891 1 92.88 191 GLY A CA 1
ATOM 1353 C C . GLY A 1 191 ? 13.305 -15.461 -21.547 1 92.88 191 GLY A C 1
ATOM 1354 O O . GLY A 1 191 ? 13.516 -14.461 -20.859 1 92.88 191 GLY A O 1
ATOM 1355 N N . ALA A 1 192 ? 12.391 -16.422 -21.188 1 96.75 192 ALA A N 1
ATOM 1356 C CA . ALA A 1 192 ? 11.734 -16.359 -19.875 1 96.75 192 ALA A CA 1
ATOM 1357 C C . ALA A 1 192 ? 12.711 -16.703 -18.75 1 96.75 192 ALA A C 1
ATOM 1359 O O . ALA A 1 192 ? 13.602 -17.531 -18.938 1 96.75 192 ALA A O 1
ATOM 1360 N N . THR A 1 193 ? 12.586 -16.031 -17.625 1 95.12 193 THR A N 1
ATOM 1361 C CA . THR A 1 193 ? 13.406 -16.312 -16.453 1 95.12 193 THR A CA 1
ATOM 1362 C C . THR A 1 193 ? 12.523 -16.641 -15.25 1 95.12 193 THR A C 1
ATOM 1364 O O . THR A 1 193 ? 11.375 -16.219 -15.18 1 95.12 193 THR A O 1
ATOM 1367 N N . ALA A 1 194 ? 13.102 -17.406 -14.383 1 94.88 194 ALA A N 1
ATOM 1368 C CA . ALA A 1 194 ? 12.391 -17.781 -13.164 1 94.88 194 ALA A CA 1
ATOM 1369 C C . ALA A 1 194 ? 11.969 -16.531 -12.375 1 94.88 194 ALA A C 1
ATOM 1371 O O . ALA A 1 194 ? 10.828 -16.453 -11.906 1 94.88 194 ALA A O 1
ATOM 1372 N N . PRO A 1 195 ? 12.859 -15.516 -12.297 1 93.62 195 PRO A N 1
ATOM 1373 C CA . PRO A 1 195 ? 12.461 -14.32 -11.555 1 93.62 195 PRO A CA 1
ATOM 1374 C C . PRO A 1 195 ? 11.242 -13.625 -12.164 1 93.62 195 PRO A C 1
ATOM 1376 O O . PRO A 1 195 ? 10.383 -13.125 -11.43 1 93.62 195 PRO A O 1
ATOM 1379 N N . ARG A 1 196 ? 11.188 -13.617 -13.445 1 95.81 196 ARG A N 1
ATOM 1380 C CA . ARG A 1 196 ? 10.055 -12.977 -14.109 1 95.81 196 ARG A CA 1
ATOM 1381 C C . ARG A 1 196 ? 8.766 -13.75 -13.867 1 95.81 196 ARG A C 1
ATOM 1383 O O . ARG A 1 196 ? 7.711 -13.156 -13.625 1 95.81 196 ARG A O 1
ATOM 1390 N N . VAL A 1 197 ? 8.82 -15.055 -13.906 1 97.06 197 VAL A N 1
ATOM 1391 C CA . VAL A 1 197 ? 7.664 -15.891 -13.602 1 97.06 197 VAL A CA 1
ATOM 1392 C C . VAL A 1 197 ? 7.215 -15.648 -12.164 1 97.06 197 VAL A C 1
ATOM 1394 O O . VAL A 1 197 ? 6.023 -15.477 -11.898 1 97.06 197 VAL A O 1
ATOM 1397 N N . ASN A 1 198 ? 8.164 -15.594 -11.305 1 95.19 198 ASN A N 1
ATOM 1398 C CA . ASN A 1 198 ? 7.867 -15.406 -9.883 1 95.19 198 ASN A CA 1
ATOM 1399 C C . ASN A 1 198 ? 7.223 -14.047 -9.625 1 95.19 198 ASN A C 1
ATOM 1401 O O . ASN A 1 198 ? 6.359 -13.914 -8.758 1 95.19 198 ASN A O 1
ATOM 1405 N N . GLN A 1 199 ? 7.719 -13.055 -10.328 1 96.12 199 GLN A N 1
ATOM 1406 C CA . GLN A 1 199 ? 7.141 -11.719 -10.234 1 96.12 199 GLN A CA 1
ATOM 1407 C C . GLN A 1 199 ? 5.652 -11.734 -10.562 1 96.12 199 GLN A C 1
ATOM 1409 O O . GLN A 1 199 ? 4.84 -11.195 -9.812 1 96.12 199 GLN A O 1
ATOM 1414 N N . LEU A 1 200 ? 5.309 -12.383 -11.625 1 97.94 200 LEU A N 1
ATOM 1415 C CA . LEU A 1 200 ? 3.918 -12.461 -12.062 1 97.94 200 LEU A CA 1
ATOM 1416 C C . LEU A 1 200 ? 3.096 -13.312 -11.109 1 97.94 200 LEU A C 1
ATOM 1418 O O . LEU A 1 200 ? 1.968 -12.953 -10.758 1 97.94 200 LEU A O 1
ATOM 1422 N N . ALA A 1 201 ? 3.678 -14.367 -10.664 1 97.06 201 ALA A N 1
ATOM 1423 C CA . ALA A 1 201 ? 2.994 -15.273 -9.742 1 97.06 201 ALA A CA 1
ATOM 1424 C C . ALA A 1 201 ? 2.656 -14.57 -8.43 1 97.06 201 ALA A C 1
ATOM 1426 O O . ALA A 1 201 ? 1.536 -14.688 -7.926 1 97.06 201 ALA A O 1
ATOM 1427 N N . LEU A 1 202 ? 3.617 -13.898 -7.914 1 97.06 202 LEU A N 1
ATOM 1428 C CA . LEU A 1 202 ? 3.391 -13.219 -6.645 1 97.06 202 LEU A CA 1
ATOM 1429 C C . LEU A 1 202 ? 2.307 -12.156 -6.781 1 97.06 202 LEU A C 1
ATOM 1431 O O . LEU A 1 202 ? 1.486 -11.977 -5.875 1 97.06 202 LEU A O 1
ATOM 1435 N N . ALA A 1 203 ? 2.326 -11.43 -7.883 1 98.38 203 ALA A N 1
ATOM 1436 C CA . ALA A 1 203 ? 1.297 -10.414 -8.117 1 98.38 203 ALA A CA 1
ATOM 1437 C C . ALA A 1 203 ? -0.093 -11.047 -8.141 1 98.38 203 ALA A C 1
ATOM 1439 O O . ALA A 1 203 ? -1.027 -10.523 -7.527 1 98.38 203 ALA A O 1
ATOM 1440 N N . MET A 1 204 ? -0.236 -12.172 -8.758 1 98.69 204 MET A N 1
ATOM 1441 C CA . MET A 1 204 ? -1.532 -12.844 -8.859 1 98.69 204 MET A CA 1
ATOM 1442 C C . MET A 1 204 ? -1.941 -13.453 -7.527 1 98.69 204 MET A C 1
ATOM 1444 O O . MET A 1 204 ? -3.115 -13.414 -7.156 1 98.69 204 MET A O 1
ATOM 1448 N N . LEU A 1 205 ? -0.94 -14.039 -6.871 1 98.06 205 LEU A N 1
ATOM 1449 C CA . LEU A 1 205 ? -1.212 -14.531 -5.523 1 98.06 205 LEU A CA 1
ATOM 1450 C C . LEU A 1 205 ? -1.705 -13.398 -4.625 1 98.06 205 LEU A C 1
ATOM 1452 O O . LEU A 1 205 ? -2.605 -13.602 -3.805 1 98.06 205 LEU A O 1
ATOM 1456 N N . GLY A 1 206 ? -1.071 -12.289 -4.762 1 98.38 206 GLY A N 1
ATOM 1457 C CA . GLY A 1 206 ? -1.477 -11.125 -3.992 1 98.38 206 GLY A CA 1
ATOM 1458 C C . GLY A 1 206 ? -2.908 -10.695 -4.262 1 98.38 206 GLY A C 1
ATOM 1459 O O . GLY A 1 206 ? -3.645 -10.359 -3.33 1 98.38 206 GLY A O 1
ATOM 1460 N N . ALA A 1 207 ? -3.318 -10.648 -5.539 1 98.75 207 ALA A N 1
ATOM 1461 C CA . ALA A 1 207 ? -4.691 -10.312 -5.902 1 98.75 207 ALA A CA 1
ATOM 1462 C C . ALA A 1 207 ? -5.684 -11.281 -5.27 1 98.75 207 ALA A C 1
ATOM 1464 O O . ALA A 1 207 ? -6.711 -10.867 -4.73 1 98.75 207 ALA A O 1
ATOM 1465 N N . TYR A 1 208 ? -5.371 -12.547 -5.336 1 98.88 208 TYR A N 1
ATOM 1466 C CA . TYR A 1 208 ? -6.215 -13.586 -4.754 1 98.88 208 TYR A CA 1
ATOM 1467 C C . TYR A 1 208 ? -6.305 -13.43 -3.242 1 98.88 208 TYR A C 1
ATOM 1469 O O . TYR A 1 208 ? -7.395 -13.508 -2.666 1 98.88 208 TYR A O 1
ATOM 1477 N N . ALA A 1 209 ? -5.164 -13.195 -2.594 1 98.62 209 ALA A N 1
ATOM 1478 C CA . ALA A 1 209 ? -5.113 -13.008 -1.146 1 98.62 209 ALA A CA 1
ATOM 1479 C C . ALA A 1 209 ? -5.902 -11.773 -0.727 1 98.62 209 ALA A C 1
ATOM 1481 O O . ALA A 1 209 ? -6.566 -11.773 0.313 1 98.62 209 ALA A O 1
ATOM 1482 N N . ASP A 1 210 ? -5.746 -10.742 -1.512 1 98.62 210 ASP A N 1
ATOM 1483 C CA . ASP A 1 210 ? -6.531 -9.531 -1.284 1 98.62 210 ASP A CA 1
ATOM 1484 C C . ASP A 1 210 ? -8.023 -9.859 -1.171 1 98.62 210 ASP A C 1
ATOM 1486 O O . ASP A 1 210 ? -8.68 -9.445 -0.216 1 98.62 210 ASP A O 1
ATOM 1490 N N . GLY A 1 211 ? -8.555 -10.602 -2.129 1 98.69 211 GLY A N 1
ATOM 1491 C CA . GLY A 1 211 ? -9.938 -11.039 -2.113 1 98.69 211 GLY A CA 1
ATOM 1492 C C . GLY A 1 211 ? -10.289 -11.883 -0.903 1 98.69 211 GLY A C 1
ATOM 1493 O O . GLY A 1 211 ? -11.344 -11.703 -0.296 1 98.69 211 GLY A O 1
ATOM 1494 N N . LEU A 1 212 ? -9.375 -12.812 -0.549 1 98.69 212 LEU A N 1
ATOM 1495 C CA . LEU A 1 212 ? -9.617 -13.703 0.581 1 98.69 212 LEU A CA 1
ATOM 1496 C C . LEU A 1 212 ? -9.805 -12.906 1.869 1 98.69 212 LEU A C 1
ATOM 1498 O O . LEU A 1 212 ? -10.742 -13.148 2.623 1 98.69 212 LEU A O 1
ATOM 1502 N N . VAL A 1 213 ? -8.945 -11.938 2.119 1 98.62 213 VAL A N 1
ATOM 1503 C CA . VAL A 1 213 ? -9.008 -11.164 3.355 1 98.62 213 VAL A CA 1
ATOM 1504 C C . VAL A 1 213 ? -10.281 -10.312 3.367 1 98.62 213 VAL A C 1
ATOM 1506 O O . VAL A 1 213 ? -10.977 -10.242 4.383 1 98.62 213 VAL A O 1
ATOM 1509 N N . ALA A 1 214 ? -10.578 -9.719 2.252 1 98.38 214 ALA A N 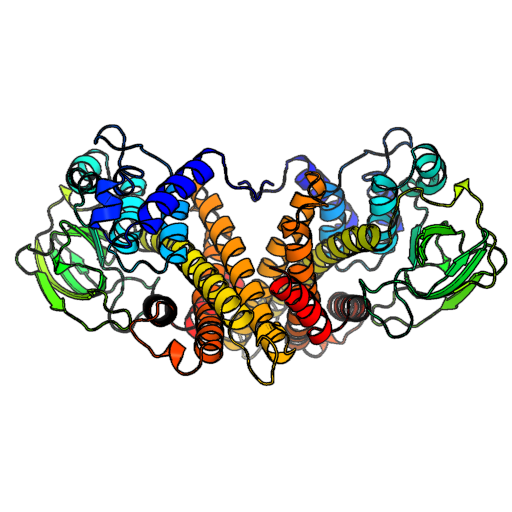1
ATOM 1510 C CA . ALA A 1 214 ? -11.789 -8.906 2.143 1 98.38 214 ALA A CA 1
ATOM 1511 C C . ALA A 1 214 ? -13.039 -9.758 2.359 1 98.38 214 ALA A C 1
ATOM 1513 O O . ALA A 1 214 ? -13.992 -9.32 3.016 1 98.38 214 ALA A O 1
ATOM 1514 N N . GLY A 1 215 ? -13.07 -10.922 1.759 1 98.19 215 GLY A N 1
ATOM 1515 C CA . GLY A 1 215 ? -14.195 -11.82 1.937 1 98.19 215 GLY A CA 1
ATOM 1516 C C . GLY A 1 215 ? -14.367 -12.289 3.371 1 98.19 215 GLY A C 1
ATOM 1517 O O . GLY A 1 215 ? -15.492 -12.352 3.877 1 98.19 215 GLY A O 1
ATOM 1518 N N . ALA A 1 216 ? -13.281 -12.641 3.984 1 98 216 ALA A N 1
ATOM 1519 C CA . ALA A 1 216 ? -13.32 -13.047 5.387 1 98 216 ALA A CA 1
ATOM 1520 C C . ALA A 1 216 ? -13.844 -11.922 6.273 1 98 216 ALA A C 1
ATOM 1522 O O . ALA A 1 216 ? -14.617 -12.164 7.203 1 98 216 ALA A O 1
ATOM 1523 N N . LEU A 1 217 ? -13.375 -10.742 6.016 1 97.88 217 LEU A N 1
ATOM 1524 C CA . LEU A 1 217 ? -13.852 -9.578 6.754 1 97.88 217 LEU A CA 1
ATOM 1525 C C . LEU A 1 217 ? -15.367 -9.445 6.637 1 97.88 217 LEU A C 1
ATOM 1527 O O . LEU A 1 217 ? -16.062 -9.266 7.641 1 97.88 217 LEU A O 1
ATOM 1531 N N . ARG A 1 218 ? -15.852 -9.477 5.441 1 96.88 218 ARG A N 1
ATOM 1532 C CA . ARG A 1 218 ? -17.281 -9.344 5.203 1 96.88 218 ARG A CA 1
ATOM 1533 C C . ARG A 1 218 ? -18.062 -10.445 5.914 1 96.88 218 ARG A C 1
ATOM 1535 O O . ARG A 1 218 ? -19.062 -10.18 6.57 1 96.88 218 ARG A O 1
ATOM 1542 N N . LEU A 1 219 ? -17.609 -11.68 5.746 1 96.69 219 LEU A N 1
ATOM 1543 C CA . LEU A 1 219 ? -18.25 -12.828 6.387 1 96.69 219 LEU A CA 1
ATOM 1544 C C . LEU A 1 219 ? -18.312 -12.641 7.898 1 96.69 219 LEU A C 1
ATOM 1546 O O . LEU A 1 219 ? -19.344 -12.906 8.523 1 96.69 219 LEU A O 1
ATOM 1550 N N . THR A 1 220 ? -17.234 -12.219 8.461 1 97.12 220 THR A N 1
ATOM 1551 C CA . THR A 1 220 ? -17.125 -12.07 9.906 1 97.12 220 THR A CA 1
ATOM 1552 C C . THR A 1 220 ? -17.969 -10.891 10.391 1 97.12 220 THR A C 1
ATOM 1554 O O . THR A 1 220 ? -18.625 -10.977 11.43 1 97.12 220 THR A O 1
ATOM 1557 N N . ALA A 1 221 ? -17.875 -9.781 9.672 1 96.56 221 ALA A N 1
ATOM 1558 C CA . ALA A 1 221 ? -18.688 -8.625 10.016 1 96.56 221 ALA A CA 1
ATOM 1559 C C . ALA A 1 221 ? -20.172 -8.984 10.047 1 96.56 221 ALA A C 1
ATOM 1561 O O . ALA A 1 221 ? -20.891 -8.594 10.961 1 96.56 221 ALA A O 1
ATOM 1562 N N . ASP A 1 222 ? -20.594 -9.695 9.023 1 95.62 222 ASP A N 1
ATOM 1563 C CA . ASP A 1 222 ? -21.984 -10.141 8.977 1 95.62 222 ASP A CA 1
ATOM 1564 C C . ASP A 1 222 ? -22.328 -11.047 10.156 1 95.62 222 ASP A C 1
ATOM 1566 O O . ASP A 1 222 ? -23.391 -10.914 10.773 1 95.62 222 ASP A O 1
ATOM 1570 N N . TYR A 1 223 ? -21.453 -11.961 10.484 1 96.31 223 TYR A N 1
ATOM 1571 C CA . TYR A 1 223 ? -21.672 -12.906 11.57 1 96.31 223 TYR A CA 1
ATOM 1572 C C . TYR A 1 223 ? -21.828 -12.188 12.898 1 96.31 223 TYR A C 1
ATOM 1574 O O . TYR A 1 223 ? -22.781 -12.43 13.641 1 96.31 223 TYR A O 1
ATOM 1582 N N . VAL A 1 224 ? -20.938 -11.266 13.227 1 95.5 224 VAL A N 1
ATOM 1583 C CA . VAL A 1 224 ? -20.922 -10.625 14.547 1 95.5 224 VAL A CA 1
ATOM 1584 C C . VAL A 1 224 ? -22.062 -9.617 14.641 1 95.5 224 VAL A C 1
ATOM 1586 O O . VAL A 1 224 ? -22.484 -9.266 15.742 1 95.5 224 VAL A O 1
ATOM 1589 N N . ALA A 1 225 ? -22.5 -9.094 13.523 1 94.38 225 ALA A N 1
ATOM 1590 C CA . ALA A 1 225 ? -23.656 -8.188 13.516 1 94.38 225 ALA A CA 1
ATOM 1591 C C . ALA A 1 225 ? -24.938 -8.938 13.875 1 94.38 225 ALA A C 1
ATOM 1593 O O . ALA A 1 225 ? -25.875 -8.344 14.391 1 94.38 225 ALA A O 1
ATOM 1594 N N . ASN A 1 226 ? -24.953 -10.227 13.641 1 94.69 226 ASN A N 1
ATOM 1595 C CA . ASN A 1 226 ? -26.172 -11 13.812 1 94.69 226 ASN A CA 1
ATOM 1596 C C . ASN A 1 226 ? -26.109 -11.883 15.062 1 94.69 226 ASN A C 1
ATOM 1598 O O . ASN A 1 226 ? -27.141 -12.18 15.672 1 94.69 226 ASN A O 1
ATOM 1602 N N . ARG A 1 227 ? -24.969 -12.336 15.398 1 93.38 227 ARG A N 1
ATOM 1603 C CA . ARG A 1 227 ? -24.812 -13.141 16.609 1 93.38 227 ARG A CA 1
ATOM 1604 C C . ARG A 1 227 ? -24.953 -12.281 17.859 1 93.38 227 ARG A C 1
ATOM 1606 O O . ARG A 1 227 ? -24.344 -11.219 17.969 1 93.38 227 ARG A O 1
ATOM 1613 N N . LYS A 1 228 ? -25.766 -12.742 18.828 1 94.19 228 LYS A N 1
ATOM 1614 C CA . LYS A 1 228 ? -26 -11.961 20.031 1 94.19 228 LYS A CA 1
ATOM 1615 C C . LYS A 1 228 ? -25.422 -12.656 21.266 1 94.19 228 LYS A C 1
ATOM 1617 O O . LYS A 1 228 ? -25.484 -13.883 21.375 1 94.19 228 LYS A O 1
ATOM 1622 N N . GLN A 1 229 ? -24.75 -11.953 21.969 1 91.06 229 GLN A N 1
ATOM 1623 C CA . GLN A 1 229 ? -24.344 -12.312 23.312 1 91.06 229 GLN A CA 1
ATOM 1624 C C . GLN A 1 229 ? -24.641 -11.18 24.297 1 91.06 229 GLN A C 1
ATOM 1626 O O . GLN A 1 229 ? -24.484 -10 23.969 1 91.06 229 GLN A O 1
ATOM 1631 N N . PHE A 1 230 ? -25.109 -11.625 25.562 1 94.38 230 PHE A N 1
ATOM 1632 C CA . PHE A 1 230 ? -25.484 -10.672 26.609 1 94.38 230 PHE A CA 1
ATOM 1633 C C . PHE A 1 230 ? -26.531 -9.688 26.094 1 94.38 230 PHE A C 1
ATOM 1635 O O . PHE A 1 230 ? -26.453 -8.484 26.359 1 94.38 230 PHE A O 1
ATOM 1642 N N . GLY A 1 231 ? -27.344 -10.062 25.234 1 94.19 231 GLY A N 1
ATOM 1643 C CA . GLY A 1 231 ? -28.531 -9.328 24.797 1 94.19 231 GLY A CA 1
ATOM 1644 C C . GLY A 1 231 ? -28.25 -8.383 23.641 1 94.19 231 GLY A C 1
ATOM 1645 O O . GLY A 1 231 ? -29.156 -7.66 23.203 1 94.19 231 GLY A O 1
ATOM 1646 N N . LYS A 1 232 ? -27.094 -8.328 23.141 1 94.44 232 LYS A N 1
ATOM 1647 C CA . LYS A 1 232 ? -26.766 -7.414 22.031 1 94.44 232 LYS A CA 1
ATOM 1648 C C . LYS A 1 232 ? -25.844 -8.078 21.016 1 94.44 232 LYS A C 1
ATOM 1650 O O . LYS A 1 232 ? -25.156 -9.047 21.344 1 94.44 232 LYS A O 1
ATOM 1655 N N . PRO A 1 233 ? -25.875 -7.539 19.859 1 94.19 233 PRO A N 1
ATOM 1656 C CA . PRO A 1 233 ? -24.953 -8.078 18.844 1 94.19 233 PRO A CA 1
ATOM 1657 C C . PRO A 1 233 ? -23.484 -7.969 19.266 1 94.19 233 PRO A C 1
ATOM 1659 O O . PRO A 1 233 ? -23.094 -6.984 19.906 1 94.19 233 PRO A O 1
ATOM 1662 N N . LEU A 1 234 ? -22.688 -8.984 18.859 1 94.12 234 LEU A N 1
ATOM 1663 C CA . LEU A 1 234 ? -21.281 -9.016 19.188 1 94.12 234 LEU A CA 1
ATOM 1664 C C . LEU A 1 234 ? -20.562 -7.758 18.703 1 94.12 234 LEU A C 1
ATOM 1666 O O . LEU A 1 234 ? -19.625 -7.281 19.328 1 94.12 234 LEU A O 1
ATOM 1670 N N . SER A 1 235 ? -21.016 -7.219 17.562 1 92.19 235 SER A N 1
ATOM 1671 C CA . SER A 1 235 ? -20.375 -6.07 16.922 1 92.19 235 SER A CA 1
ATOM 1672 C C . SER A 1 235 ? -20.453 -4.832 17.812 1 92.19 235 SER A C 1
ATOM 1674 O O . SER A 1 235 ? -19.719 -3.861 17.594 1 92.19 235 SER A O 1
ATOM 1676 N N . THR A 1 236 ? -21.312 -4.836 18.828 1 91.12 236 THR A N 1
ATOM 1677 C CA . THR A 1 236 ? -21.484 -3.672 19.688 1 91.12 236 THR A CA 1
ATOM 1678 C C . THR A 1 236 ? -20.422 -3.637 20.781 1 91.12 236 THR A C 1
ATOM 1680 O O . THR A 1 236 ? -20.25 -2.621 21.453 1 91.12 236 THR A O 1
ATOM 1683 N N . PHE A 1 237 ? -19.766 -4.754 21.031 1 92.88 237 PHE A N 1
ATOM 1684 C CA . PHE A 1 237 ? -18.688 -4.797 22 1 92.88 237 PHE A CA 1
ATOM 1685 C C . PHE A 1 237 ? -17.422 -4.152 21.438 1 92.88 237 PHE A C 1
ATOM 1687 O O . PHE A 1 237 ? -17.016 -4.461 20.312 1 92.88 237 PHE A O 1
ATOM 1694 N N . GLN A 1 238 ? -16.828 -3.348 22.234 1 90.62 238 GLN A N 1
ATOM 1695 C CA . GLN A 1 238 ? -15.688 -2.561 21.797 1 90.62 238 GLN A CA 1
ATOM 1696 C C . GLN A 1 238 ? -14.539 -3.461 21.359 1 90.62 238 GLN A C 1
ATOM 1698 O O . GLN A 1 238 ? -13.836 -3.148 20.391 1 90.62 238 GLN A O 1
ATOM 1703 N N . THR A 1 239 ? -14.297 -4.484 22.031 1 93.06 239 THR A N 1
ATOM 1704 C CA . THR A 1 239 ? -13.203 -5.398 21.703 1 93.06 239 THR A CA 1
ATOM 1705 C C . THR A 1 239 ? -13.414 -6.027 20.344 1 93.06 239 THR A C 1
ATOM 1707 O O . THR A 1 239 ? -12.469 -6.191 19.562 1 93.06 239 THR A O 1
ATOM 1710 N N . VAL A 1 240 ? -14.688 -6.383 20.078 1 95.19 240 VAL A N 1
ATOM 1711 C CA . VAL A 1 240 ? -15.008 -6.977 18.781 1 95.19 240 VAL A CA 1
ATOM 1712 C C . VAL A 1 240 ? -14.828 -5.941 17.672 1 95.19 240 VAL A C 1
ATOM 1714 O O . VAL A 1 240 ? -14.242 -6.234 16.625 1 95.19 240 VAL A O 1
ATOM 1717 N N . ALA A 1 241 ? -15.289 -4.766 17.984 1 94.25 241 ALA A N 1
ATOM 1718 C CA . ALA A 1 241 ? -15.141 -3.68 17.016 1 94.25 241 ALA A CA 1
ATOM 1719 C C . ALA A 1 241 ? -13.672 -3.408 16.719 1 94.25 241 ALA A C 1
ATOM 1721 O O . ALA A 1 241 ? -13.297 -3.188 15.562 1 94.25 241 ALA A O 1
ATOM 1722 N N . ALA A 1 242 ? -12.852 -3.43 17.719 1 94.75 242 ALA A N 1
ATOM 1723 C CA . ALA A 1 242 ? -11.414 -3.205 17.547 1 94.75 242 ALA A CA 1
ATOM 1724 C C . ALA A 1 242 ? -10.781 -4.309 16.703 1 94.75 242 ALA A C 1
ATOM 1726 O O . ALA A 1 242 ? -9.922 -4.035 15.867 1 94.75 242 ALA A O 1
ATOM 1727 N N . GLN A 1 243 ? -11.172 -5.48 16.984 1 96.19 243 GLN A N 1
ATOM 1728 C CA . GLN A 1 243 ? -10.648 -6.613 16.219 1 96.19 243 GLN A CA 1
ATOM 1729 C C . GLN A 1 243 ? -11.047 -6.523 14.75 1 96.19 243 GLN A C 1
ATOM 1731 O O . GLN A 1 243 ? -10.227 -6.75 13.859 1 96.19 243 GLN A O 1
ATOM 1736 N N . LEU A 1 244 ? -12.32 -6.152 14.477 1 96.88 244 LEU A N 1
ATOM 1737 C CA . LEU A 1 244 ? -12.766 -5.969 13.102 1 96.88 244 LEU A CA 1
ATOM 1738 C C . LEU A 1 244 ? -12 -4.84 12.422 1 96.88 244 LEU A C 1
ATOM 1740 O O . LEU A 1 244 ? -11.688 -4.922 11.234 1 96.88 244 LEU A O 1
ATOM 1744 N N . ALA A 1 245 ? -11.711 -3.854 13.219 1 96.81 245 ALA A N 1
ATOM 1745 C CA . ALA A 1 245 ? -10.938 -2.736 12.688 1 96.81 245 ALA A CA 1
ATOM 1746 C C . ALA A 1 245 ? -9.547 -3.193 12.242 1 96.81 245 ALA A C 1
ATOM 1748 O O . ALA A 1 245 ? -9.047 -2.754 11.211 1 96.81 245 ALA A O 1
ATOM 1749 N N . GLU A 1 246 ? -8.93 -4.031 13 1 96.5 246 GLU A N 1
ATOM 1750 C CA . GLU A 1 246 ? -7.629 -4.578 12.633 1 96.5 246 GLU A CA 1
ATOM 1751 C C . GLU A 1 246 ? -7.703 -5.34 11.312 1 96.5 246 GLU A C 1
ATOM 1753 O O . GLU A 1 246 ? -6.816 -5.211 10.469 1 96.5 246 GLU A O 1
ATOM 1758 N N . VAL A 1 247 ? -8.781 -6.105 11.164 1 97.69 247 VAL A N 1
ATOM 1759 C CA . VAL A 1 247 ? -8.953 -6.875 9.938 1 97.69 247 VAL A CA 1
ATOM 1760 C C . VAL A 1 247 ? -9.164 -5.93 8.758 1 97.69 247 VAL A C 1
ATOM 1762 O O . VAL A 1 247 ? -8.602 -6.137 7.684 1 97.69 247 VAL A O 1
ATOM 1765 N N . TYR A 1 248 ? -9.93 -4.906 8.969 1 97.75 248 TYR A N 1
ATOM 1766 C CA . TYR A 1 248 ? -10.203 -3.939 7.91 1 97.75 248 TYR A CA 1
ATOM 1767 C C . TYR A 1 248 ? -8.922 -3.234 7.477 1 97.75 248 TYR A C 1
ATOM 1769 O O . TYR A 1 248 ? -8.68 -3.059 6.281 1 97.75 248 TYR A O 1
ATOM 1777 N N . ILE A 1 249 ? -8.117 -2.818 8.422 1 97.44 249 ILE A N 1
ATOM 1778 C CA . ILE A 1 249 ? -6.867 -2.123 8.133 1 97.44 249 ILE A CA 1
ATOM 1779 C C . ILE A 1 249 ? -5.949 -3.029 7.316 1 97.44 249 ILE A C 1
ATOM 1781 O O . ILE A 1 249 ? -5.379 -2.602 6.312 1 97.44 249 ILE A O 1
ATOM 1785 N N . ALA A 1 250 ? -5.824 -4.27 7.723 1 97.5 250 ALA A N 1
ATOM 1786 C CA . ALA A 1 250 ? -5.016 -5.227 6.977 1 97.5 250 ALA A CA 1
ATOM 1787 C C . ALA A 1 250 ? -5.559 -5.422 5.562 1 97.5 250 ALA A C 1
ATOM 1789 O O . ALA A 1 250 ? -4.793 -5.445 4.594 1 97.5 250 ALA A O 1
ATOM 1790 N N . SER A 1 251 ? -6.898 -5.574 5.445 1 98 251 SER A N 1
ATOM 1791 C CA . SER A 1 251 ? -7.555 -5.773 4.156 1 98 251 SER A CA 1
ATOM 1792 C C . SER A 1 251 ? -7.27 -4.613 3.209 1 98 251 SER A C 1
ATOM 1794 O O . SER A 1 251 ? -6.871 -4.824 2.062 1 98 251 SER A O 1
ATOM 1796 N N . ARG A 1 252 ? -7.414 -3.422 3.689 1 97.31 252 ARG A N 1
ATOM 1797 C CA . ARG A 1 252 ? -7.215 -2.24 2.855 1 97.31 252 ARG A CA 1
ATOM 1798 C C . ARG A 1 252 ? -5.75 -2.09 2.459 1 97.31 252 ARG A C 1
ATOM 1800 O O . ARG A 1 252 ? -5.441 -1.695 1.332 1 97.31 252 ARG A O 1
ATOM 1807 N N . THR A 1 253 ? -4.895 -2.383 3.383 1 97.5 253 THR A N 1
ATOM 1808 C CA . THR A 1 253 ? -3.461 -2.279 3.131 1 97.5 253 THR A CA 1
ATOM 1809 C C . THR A 1 253 ? -3.027 -3.266 2.051 1 97.5 253 THR A C 1
ATOM 1811 O O . THR A 1 253 ? -2.324 -2.895 1.109 1 97.5 253 THR A O 1
ATOM 1814 N N . ILE A 1 254 ? -3.453 -4.461 2.141 1 98.44 254 ILE A N 1
ATOM 1815 C CA . ILE A 1 254 ? -3.125 -5.488 1.158 1 98.44 254 ILE A CA 1
ATOM 1816 C C . ILE A 1 254 ? -3.738 -5.121 -0.192 1 98.44 254 ILE A C 1
ATOM 1818 O O . ILE A 1 254 ? -3.104 -5.293 -1.236 1 98.44 254 ILE A O 1
ATOM 1822 N N . ASP A 1 255 ? -4.949 -4.613 -0.142 1 98.31 255 ASP A N 1
ATOM 1823 C CA . ASP A 1 255 ? -5.633 -4.191 -1.359 1 98.31 255 ASP A CA 1
ATOM 1824 C C . ASP A 1 255 ? -4.824 -3.133 -2.105 1 98.31 255 ASP A C 1
ATOM 1826 O O . ASP A 1 255 ? -4.578 -3.266 -3.307 1 98.31 255 ASP A O 1
ATOM 1830 N N . LEU A 1 256 ? -4.371 -2.104 -1.394 1 97.75 256 LEU A N 1
ATOM 1831 C CA . LEU A 1 256 ? -3.609 -1.019 -2.004 1 97.75 256 LEU A CA 1
ATOM 1832 C C . LEU A 1 256 ? -2.273 -1.526 -2.537 1 97.75 256 LEU A C 1
ATOM 1834 O O . LEU A 1 256 ? -1.866 -1.168 -3.645 1 97.75 256 LEU A O 1
ATOM 1838 N N . ALA A 1 257 ? -1.6 -2.365 -1.793 1 98 257 ALA A N 1
ATOM 1839 C CA . ALA A 1 257 ? -0.313 -2.91 -2.217 1 98 257 ALA A CA 1
ATOM 1840 C C . ALA A 1 257 ? -0.467 -3.77 -3.469 1 98 257 ALA A C 1
ATOM 1842 O O . ALA A 1 257 ? 0.311 -3.639 -4.418 1 98 257 ALA A O 1
ATOM 1843 N N . ALA A 1 258 ? -1.478 -4.594 -3.461 1 98.5 258 ALA A N 1
ATOM 1844 C CA . ALA A 1 258 ? -1.71 -5.473 -4.605 1 98.5 258 ALA A CA 1
ATOM 1845 C C . ALA A 1 258 ? -2.035 -4.668 -5.859 1 98.5 258 ALA A C 1
ATOM 1847 O O . ALA A 1 258 ? -1.464 -4.906 -6.926 1 98.5 258 ALA A O 1
ATOM 1848 N N . LYS A 1 259 ? -2.9 -3.734 -5.738 1 97.81 259 LYS A N 1
ATOM 1849 C CA . LYS A 1 259 ? -3.318 -2.928 -6.879 1 97.81 259 LYS A CA 1
ATOM 1850 C C . LYS A 1 259 ? -2.15 -2.123 -7.441 1 97.81 259 LYS A C 1
ATOM 1852 O O . LYS A 1 259 ? -2.037 -1.952 -8.656 1 97.81 259 LYS A O 1
ATOM 1857 N N . SER A 1 260 ? -1.311 -1.63 -6.535 1 97.44 260 SER A N 1
ATOM 1858 C CA . SER A 1 260 ? -0.148 -0.872 -6.984 1 97.44 260 SER A CA 1
ATOM 1859 C C . SER A 1 260 ? 0.776 -1.733 -7.84 1 97.44 260 SER A C 1
ATOM 1861 O O . SER A 1 260 ? 1.185 -1.323 -8.93 1 97.44 260 SER A O 1
ATOM 1863 N N . VAL A 1 261 ? 1.088 -2.918 -7.375 1 98 261 VAL A N 1
ATOM 1864 C CA . VAL A 1 261 ? 1.987 -3.822 -8.086 1 98 261 VAL A CA 1
ATOM 1865 C C . VAL A 1 261 ? 1.37 -4.223 -9.422 1 98 261 VAL A C 1
ATOM 1867 O O . VAL A 1 261 ? 2.043 -4.195 -10.453 1 98 261 VAL A O 1
ATOM 1870 N N . ILE A 1 262 ? 0.141 -4.566 -9.406 1 98.38 262 ILE A N 1
ATOM 1871 C CA . ILE A 1 262 ? -0.541 -5.062 -10.594 1 98.38 262 ILE A CA 1
ATOM 1872 C C . ILE A 1 262 ? -0.628 -3.955 -11.641 1 98.38 262 ILE A C 1
ATOM 1874 O O . ILE A 1 262 ? -0.402 -4.195 -12.828 1 98.38 262 ILE A O 1
ATOM 1878 N N . TRP A 1 263 ? -0.932 -2.801 -11.195 1 98 263 TRP A N 1
ATOM 1879 C CA . TRP A 1 263 ? -0.974 -1.679 -12.133 1 98 263 TRP A CA 1
ATOM 1880 C C . TRP A 1 263 ? 0.386 -1.466 -12.789 1 98 263 TRP A C 1
ATOM 1882 O O . TRP A 1 263 ? 0.469 -1.241 -14 1 98 263 TRP A O 1
ATOM 1892 N N . ARG A 1 264 ? 1.479 -1.47 -12.031 1 97.69 264 ARG A N 1
ATOM 1893 C CA . ARG A 1 264 ? 2.812 -1.242 -12.578 1 97.69 264 ARG A CA 1
ATOM 1894 C C . ARG A 1 264 ? 3.164 -2.299 -13.617 1 97.69 264 ARG A C 1
ATOM 1896 O O . ARG A 1 264 ? 3.693 -1.977 -14.688 1 97.69 264 ARG A O 1
ATOM 1903 N N . LEU A 1 265 ? 2.844 -3.49 -13.289 1 98.31 265 LEU A N 1
ATOM 1904 C CA . LEU A 1 265 ? 3.125 -4.57 -14.227 1 98.31 265 LEU A CA 1
ATOM 1905 C C . LEU A 1 265 ? 2.287 -4.422 -15.492 1 98.31 265 LEU A C 1
ATOM 1907 O O . LEU A 1 265 ? 2.789 -4.617 -16.609 1 98.31 265 LEU A O 1
ATOM 1911 N N . ALA A 1 266 ? 1.018 -4.102 -15.328 1 97.88 266 ALA A N 1
ATOM 1912 C CA . ALA A 1 266 ? 0.127 -3.904 -16.469 1 97.88 266 ALA A CA 1
ATOM 1913 C C . ALA A 1 266 ? 0.604 -2.748 -17.344 1 97.88 266 ALA A C 1
ATOM 1915 O O . ALA A 1 266 ? 0.375 -2.744 -18.562 1 97.88 266 ALA A O 1
ATOM 1916 N N . ALA A 1 267 ? 1.318 -1.811 -16.766 1 97.06 267 ALA A N 1
ATOM 1917 C CA . ALA A 1 267 ? 1.805 -0.629 -17.469 1 97.06 267 ALA A CA 1
ATOM 1918 C C . ALA A 1 267 ? 3.172 -0.888 -18.094 1 97.06 267 ALA A C 1
ATOM 1920 O O . ALA A 1 267 ? 3.805 0.029 -18.625 1 97.06 267 ALA A O 1
ATOM 1921 N N . GLY A 1 268 ? 3.652 -2.107 -18.031 1 96.69 268 GLY A N 1
ATOM 1922 C CA . GLY A 1 268 ? 4.91 -2.473 -18.672 1 96.69 268 GLY A CA 1
ATOM 1923 C C . GLY A 1 268 ? 6.125 -2.045 -17.875 1 96.69 268 GLY A C 1
ATOM 1924 O O . GLY A 1 268 ? 7.188 -1.779 -18.438 1 96.69 268 GLY A O 1
ATOM 1925 N N . ARG A 1 269 ? 5.965 -1.972 -16.516 1 96.56 269 ARG A N 1
ATOM 1926 C CA . ARG A 1 269 ? 7.043 -1.477 -15.672 1 96.56 269 ARG A CA 1
ATOM 1927 C C . ARG A 1 269 ? 7.711 -2.619 -14.914 1 96.56 269 ARG A C 1
ATOM 1929 O O . ARG A 1 269 ? 8.094 -2.459 -13.75 1 96.56 269 ARG A O 1
ATOM 1936 N N . GLU A 1 270 ? 7.793 -3.742 -15.484 1 95.75 270 GLU A N 1
ATOM 1937 C CA . GLU A 1 270 ? 8.328 -4.922 -14.82 1 95.75 270 GLU A CA 1
ATOM 1938 C C . GLU A 1 270 ? 9.805 -4.734 -14.461 1 95.75 270 GLU A C 1
ATOM 1940 O O . GLU A 1 270 ? 10.289 -5.32 -13.492 1 95.75 270 GLU A O 1
ATOM 1945 N N . ASN A 1 271 ? 10.484 -3.852 -15.219 1 95.69 271 ASN A N 1
ATOM 1946 C CA . ASN A 1 271 ? 11.906 -3.656 -14.969 1 95.69 271 ASN A CA 1
ATOM 1947 C C . ASN A 1 271 ? 12.164 -2.443 -14.078 1 95.69 271 ASN A C 1
ATOM 1949 O O . ASN A 1 271 ? 13.312 -2.135 -13.758 1 95.69 271 ASN A O 1
ATOM 1953 N N . ASP A 1 272 ? 11.148 -1.751 -13.703 1 95.06 272 ASP A N 1
ATOM 1954 C CA . ASP A 1 272 ? 11.266 -0.671 -12.727 1 95.06 272 ASP A CA 1
ATOM 1955 C C . ASP A 1 272 ? 11.617 -1.217 -11.344 1 95.06 272 ASP A C 1
ATOM 1957 O O . ASP A 1 272 ? 10.891 -2.059 -10.805 1 95.06 272 ASP A O 1
ATOM 1961 N N . PRO A 1 273 ? 12.672 -0.738 -10.75 1 93.19 273 PRO A N 1
ATOM 1962 C CA . PRO A 1 273 ? 13.047 -1.218 -9.414 1 93.19 273 PRO A CA 1
ATOM 1963 C C . PRO A 1 273 ? 11.914 -1.063 -8.398 1 93.19 273 PRO A C 1
ATOM 1965 O O . PRO A 1 273 ? 11.781 -1.888 -7.492 1 93.19 273 PRO A O 1
ATOM 1968 N N . GLN A 1 274 ? 11.109 -0.063 -8.555 1 93.44 274 GLN A N 1
ATOM 1969 C CA . GLN A 1 274 ? 10 0.159 -7.633 1 93.44 274 GLN A CA 1
ATOM 1970 C C . GLN A 1 274 ? 8.992 -0.982 -7.703 1 93.44 274 GLN A C 1
ATOM 1972 O O . GLN A 1 274 ? 8.336 -1.301 -6.707 1 93.44 274 GLN A O 1
ATOM 1977 N N . THR A 1 275 ? 8.844 -1.568 -8.898 1 96.12 275 THR A N 1
ATOM 1978 C CA . THR A 1 275 ? 7.926 -2.695 -9.039 1 96.12 275 THR A CA 1
ATOM 1979 C C . THR A 1 275 ? 8.383 -3.871 -8.18 1 96.12 275 THR A C 1
ATOM 1981 O O . THR A 1 275 ? 7.574 -4.496 -7.492 1 96.12 275 THR A O 1
ATOM 1984 N N . GLY A 1 276 ? 9.711 -4.164 -8.234 1 94.06 276 GLY A N 1
ATOM 1985 C CA . GLY A 1 276 ? 10.258 -5.211 -7.383 1 94.06 276 GLY A CA 1
ATOM 1986 C C . GLY A 1 276 ? 10.117 -4.91 -5.902 1 94.06 276 GLY A C 1
ATOM 1987 O O . GLY A 1 276 ? 9.758 -5.789 -5.121 1 94.06 276 GLY A O 1
ATOM 1988 N N . ASP A 1 277 ? 10.328 -3.658 -5.535 1 93.69 277 ASP A N 1
ATOM 1989 C CA . ASP A 1 277 ? 10.188 -3.236 -4.145 1 93.69 277 ASP A CA 1
ATOM 1990 C C . ASP A 1 277 ? 8.75 -3.408 -3.662 1 93.69 277 ASP A C 1
ATOM 1992 O O . ASP A 1 277 ? 8.516 -3.914 -2.564 1 93.69 277 ASP A O 1
ATOM 1996 N N . ASP A 1 278 ? 7.836 -2.984 -4.484 1 95.56 278 ASP A N 1
ATOM 1997 C CA . ASP A 1 278 ? 6.426 -3.076 -4.121 1 95.56 278 ASP A CA 1
ATOM 1998 C C . ASP A 1 278 ? 5.984 -4.535 -4.008 1 95.56 278 ASP A C 1
ATOM 2000 O O . ASP A 1 278 ? 5.141 -4.867 -3.172 1 95.56 278 ASP A O 1
ATOM 2004 N N . LEU A 1 279 ? 6.52 -5.328 -4.824 1 96.38 279 LEU A N 1
ATOM 2005 C CA . LEU A 1 279 ? 6.219 -6.754 -4.766 1 96.38 279 LEU A CA 1
ATOM 2006 C C . LEU A 1 279 ? 6.684 -7.355 -3.443 1 96.38 279 LEU A C 1
ATOM 2008 O O . LEU A 1 279 ? 5.984 -8.18 -2.854 1 96.38 279 LEU A O 1
ATOM 2012 N N . ASP A 1 280 ? 7.871 -7.016 -3.08 1 95.31 280 ASP A N 1
ATOM 2013 C CA . ASP A 1 280 ? 8.391 -7.504 -1.807 1 95.31 280 ASP A CA 1
ATOM 2014 C C . ASP A 1 280 ? 7.52 -7.035 -0.643 1 95.31 280 ASP A C 1
ATOM 2016 O O . ASP A 1 280 ? 7.258 -7.797 0.291 1 95.31 280 ASP A O 1
ATOM 2020 N N . VAL A 1 281 ? 7.078 -5.812 -0.672 1 96.62 281 VAL A N 1
ATOM 2021 C CA . VAL A 1 281 ? 6.195 -5.277 0.359 1 96.62 281 VAL A CA 1
ATOM 2022 C C . VAL A 1 281 ? 4.883 -6.055 0.368 1 96.62 281 VAL A C 1
ATOM 2024 O O . VAL A 1 281 ? 4.367 -6.406 1.434 1 96.62 281 VAL A O 1
ATOM 2027 N N . LEU A 1 282 ? 4.328 -6.301 -0.848 1 97.5 282 LEU A N 1
ATOM 2028 C CA . LEU A 1 282 ? 3.105 -7.086 -0.958 1 97.5 282 LEU A CA 1
ATOM 2029 C C . LEU A 1 282 ? 3.291 -8.469 -0.341 1 97.5 282 LEU A C 1
ATOM 2031 O O . LEU A 1 282 ? 2.451 -8.922 0.439 1 97.5 282 LEU A O 1
ATOM 2035 N N . GLY A 1 283 ? 4.422 -9.109 -0.7 1 96.75 283 GLY A N 1
ATOM 2036 C CA . GLY A 1 283 ? 4.703 -10.414 -0.123 1 96.75 283 GLY A CA 1
ATOM 2037 C C . GLY A 1 283 ? 4.773 -10.398 1.392 1 96.75 283 GLY A C 1
ATOM 2038 O O . GLY A 1 283 ? 4.254 -11.297 2.055 1 96.75 283 GLY A O 1
ATOM 2039 N N . TYR A 1 284 ? 5.344 -9.391 1.898 1 96.88 284 TYR A N 1
ATOM 2040 C CA . TYR A 1 284 ? 5.43 -9.234 3.346 1 96.88 284 TYR A CA 1
ATOM 2041 C C . TYR A 1 284 ? 4.039 -9.102 3.961 1 96.88 284 TYR A C 1
ATOM 2043 O O . TYR A 1 284 ? 3.725 -9.773 4.945 1 96.88 284 TYR A O 1
ATOM 2051 N N . TRP A 1 285 ? 3.199 -8.273 3.428 1 96.5 285 TRP A N 1
ATOM 2052 C CA . TRP A 1 285 ? 1.874 -8.039 3.994 1 96.5 285 TRP A CA 1
ATOM 2053 C C . TRP A 1 285 ? 1.017 -9.297 3.908 1 96.5 285 TRP A C 1
ATOM 2055 O O . TRP A 1 285 ? 0.289 -9.633 4.848 1 96.5 285 TRP A O 1
ATOM 2065 N N . VAL A 1 286 ? 1.108 -9.992 2.818 1 97.19 286 VAL A N 1
ATOM 2066 C CA . VAL A 1 286 ? 0.322 -11.211 2.648 1 97.19 286 VAL A CA 1
ATOM 2067 C C . VAL A 1 286 ? 0.74 -12.25 3.689 1 97.19 286 VAL A C 1
ATOM 2069 O O . VAL A 1 286 ? -0.106 -12.945 4.258 1 97.19 286 VAL A O 1
ATOM 2072 N N . THR A 1 287 ? 2.029 -12.273 4.008 1 96.31 287 THR A N 1
ATOM 2073 C CA . THR A 1 287 ? 2.514 -13.344 4.867 1 96.31 287 THR A CA 1
ATOM 2074 C C . THR A 1 287 ? 2.549 -12.898 6.324 1 96.31 287 THR A C 1
ATOM 2076 O O . THR A 1 287 ? 2.514 -13.727 7.238 1 96.31 287 THR A O 1
ATOM 2079 N N . SER A 1 288 ? 2.594 -11.648 6.578 1 95.25 288 SER A N 1
ATOM 2080 C CA . SER A 1 288 ? 2.74 -11.164 7.945 1 95.25 288 SER A CA 1
ATOM 2081 C C . SER A 1 288 ? 1.407 -10.68 8.508 1 95.25 288 SER A C 1
ATOM 2083 O O . SER A 1 288 ? 1.179 -10.742 9.719 1 95.25 288 SER A O 1
ATOM 2085 N N . GLN A 1 289 ? 0.534 -10.195 7.641 1 95.06 289 GLN A N 1
ATOM 2086 C CA . GLN A 1 289 ? -0.668 -9.555 8.164 1 95.06 289 GLN A CA 1
ATOM 2087 C C . GLN A 1 289 ? -1.909 -10.398 7.875 1 95.06 289 GLN A C 1
ATOM 2089 O O . GLN A 1 289 ? -2.846 -10.43 8.672 1 95.06 289 GLN A O 1
ATOM 2094 N N . ALA A 1 290 ? -1.922 -11.078 6.746 1 97.38 290 ALA A N 1
ATOM 2095 C CA . ALA A 1 290 ? -3.113 -11.852 6.398 1 97.38 290 ALA A CA 1
ATOM 2096 C C . ALA A 1 290 ? -3.342 -12.984 7.395 1 97.38 290 ALA A C 1
ATOM 2098 O O . ALA A 1 290 ? -4.453 -13.156 7.902 1 97.38 290 ALA A O 1
ATOM 2099 N N . PRO A 1 291 ? -2.305 -13.711 7.801 1 96.69 291 PRO A N 1
ATOM 2100 C CA . PRO A 1 291 ? -2.553 -14.836 8.695 1 96.69 291 PRO A CA 1
ATOM 2101 C C . PRO A 1 291 ? -3.1 -14.406 10.055 1 96.69 291 PRO A C 1
ATOM 2103 O O . PRO A 1 291 ? -4.121 -14.93 10.508 1 96.69 291 PRO A O 1
ATOM 2106 N N . PRO A 1 292 ? -2.539 -13.43 10.75 1 96.75 292 PRO A N 1
ATOM 2107 C CA . PRO A 1 292 ? -3.094 -13.055 12.055 1 96.75 292 PRO A CA 1
ATOM 2108 C C . PRO A 1 292 ? -4.523 -12.523 11.961 1 96.75 292 PRO A C 1
ATOM 2110 O O . PRO A 1 292 ? -5.332 -12.758 12.859 1 96.75 292 PRO A O 1
ATOM 2113 N N . VAL A 1 293 ? -4.844 -11.828 10.898 1 97.06 293 VAL A N 1
ATOM 2114 C CA . VAL A 1 293 ? -6.199 -11.297 10.836 1 97.06 293 VAL A CA 1
ATOM 2115 C C . VAL A 1 293 ? -7.18 -12.414 10.484 1 97.06 293 VAL A C 1
ATOM 2117 O O . VAL A 1 293 ? -8.352 -12.367 10.867 1 97.06 293 VAL A O 1
ATOM 2120 N N . MET A 1 294 ? -6.719 -13.359 9.789 1 96.69 294 MET A N 1
ATOM 2121 C CA . MET A 1 294 ? -7.555 -14.539 9.578 1 96.69 294 MET A CA 1
ATOM 2122 C C . MET A 1 294 ? -7.844 -15.242 10.906 1 96.69 294 MET A C 1
ATOM 2124 O O . MET A 1 294 ? -8.945 -15.766 11.109 1 96.69 294 MET A O 1
ATOM 2128 N N . GLN A 1 295 ? -6.863 -15.312 11.75 1 96.19 295 GLN A N 1
ATOM 2129 C CA . GLN A 1 295 ? -7.062 -15.883 13.078 1 96.19 295 GLN A CA 1
ATOM 2130 C C . GLN A 1 295 ? -8.117 -15.094 13.859 1 96.19 295 GLN A C 1
ATOM 2132 O O . GLN A 1 295 ? -8.945 -15.688 14.547 1 96.19 295 GLN A O 1
ATOM 2137 N N . ILE A 1 296 ? -8.055 -13.766 13.789 1 97.31 296 ILE A N 1
ATOM 2138 C CA . ILE A 1 296 ? -9.055 -12.922 14.438 1 97.31 296 ILE A CA 1
ATOM 2139 C C . ILE A 1 296 ? -10.445 -13.281 13.922 1 97.31 296 ILE A C 1
ATOM 2141 O O . ILE A 1 296 ? -11.367 -13.492 14.703 1 97.31 296 ILE A O 1
ATOM 2145 N N . CYS A 1 297 ? -10.578 -13.391 12.562 1 97.25 297 CYS A N 1
ATOM 2146 C CA . CYS A 1 297 ? -11.859 -13.734 11.961 1 97.25 297 CYS A CA 1
ATOM 2147 C C . CYS A 1 297 ? -12.344 -15.094 12.445 1 97.25 297 CYS A C 1
ATOM 2149 O O . CYS A 1 297 ? -13.508 -15.258 12.805 1 97.25 297 CYS A O 1
ATOM 2151 N N . HIS A 1 298 ? -11.43 -15.992 12.438 1 95.44 298 HIS A N 1
ATOM 2152 C CA . HIS A 1 298 ? -11.758 -17.344 12.891 1 95.44 298 HIS A CA 1
ATOM 2153 C C . HIS A 1 298 ? -12.227 -17.328 14.344 1 95.44 298 HIS A C 1
ATOM 2155 O O . HIS A 1 298 ? -13.234 -17.953 14.672 1 95.44 298 HIS A O 1
ATOM 2161 N N . HIS A 1 299 ? -11.555 -16.641 15.188 1 94.62 299 HIS A N 1
ATOM 2162 C CA . HIS A 1 299 ? -11.852 -16.562 16.609 1 94.62 299 HIS A CA 1
ATOM 2163 C C . HIS A 1 299 ? -13.195 -15.898 16.875 1 94.62 299 HIS A C 1
ATOM 2165 O O . HIS A 1 299 ? -13.961 -16.328 17.734 1 94.62 299 HIS A O 1
ATOM 2171 N N . LEU A 1 300 ? -13.469 -14.883 16.125 1 95.44 300 LEU A N 1
ATOM 2172 C CA . LEU A 1 300 ? -14.719 -14.148 16.312 1 95.44 300 LEU A CA 1
ATOM 2173 C C . LEU A 1 300 ? -15.914 -15.023 15.961 1 95.44 300 LEU A C 1
ATOM 2175 O O . LEU A 1 300 ? -17.031 -14.781 16.438 1 95.44 300 LEU A O 1
ATOM 2179 N N . HIS A 1 301 ? -15.703 -16.062 15.164 1 95.31 301 HIS A N 1
ATOM 2180 C CA . HIS A 1 301 ? -16.781 -16.984 14.836 1 95.31 301 HIS A CA 1
ATOM 2181 C C . HIS A 1 301 ? -16.922 -18.062 15.906 1 95.31 301 HIS A C 1
ATOM 2183 O O . HIS A 1 301 ? -17.875 -18.828 15.891 1 95.31 301 HIS A O 1
ATOM 2189 N N . GLY A 1 302 ? -15.922 -18.172 16.875 1 90.44 302 GLY A N 1
ATOM 2190 C CA . GLY A 1 302 ? -15.984 -19.203 17.906 1 90.44 302 GLY A CA 1
ATOM 2191 C C . GLY A 1 302 ? -16.016 -20.609 17.344 1 90.44 302 GLY A C 1
ATOM 2192 O O . GLY A 1 302 ? -15.18 -20.969 16.5 1 90.44 302 GLY A O 1
ATOM 2193 N N . GLY A 1 303 ? -16.906 -21.406 17.875 1 84.44 303 GLY A N 1
ATOM 2194 C CA . GLY A 1 303 ? -17.047 -22.781 17.406 1 84.44 303 GLY A CA 1
ATOM 2195 C C . GLY A 1 303 ? -17.406 -22.859 15.938 1 84.44 303 GLY A C 1
ATOM 2196 O O . GLY A 1 303 ? -16.953 -23.781 15.242 1 84.44 303 GLY A O 1
ATOM 2197 N N . MET A 1 304 ? -18.109 -21.844 15.453 1 83.81 304 MET A N 1
ATOM 2198 C CA . MET A 1 304 ? -18.516 -21.812 14.055 1 83.81 304 MET A CA 1
ATOM 2199 C C . MET A 1 304 ? -17.297 -21.656 13.141 1 83.81 304 MET A C 1
ATOM 2201 O O . MET A 1 304 ? -17.328 -22.062 11.977 1 83.81 304 MET A O 1
ATOM 2205 N N . GLY A 1 305 ? -16.297 -21.125 13.672 1 83.75 305 GLY A N 1
ATOM 2206 C CA . GLY A 1 305 ? -15.078 -20.953 12.898 1 83.75 305 GLY A CA 1
ATOM 2207 C C . GLY A 1 305 ? -14.406 -22.266 12.547 1 83.75 305 GLY A C 1
ATOM 2208 O O . GLY A 1 305 ? -13.641 -22.344 11.586 1 83.75 305 GLY A O 1
ATOM 2209 N N . MET A 1 306 ? -14.781 -23.266 13.297 1 81.5 306 MET A N 1
ATOM 2210 C CA . MET A 1 306 ? -14.148 -24.562 13.117 1 81.5 306 MET A CA 1
ATOM 2211 C C . MET A 1 306 ? -15.07 -25.516 12.352 1 81.5 306 MET A C 1
ATOM 2213 O O . MET A 1 306 ? -14.672 -26.625 12 1 81.5 306 MET A O 1
ATOM 2217 N N . ASP A 1 307 ? -16.203 -25.062 12.156 1 82.38 307 ASP A N 1
ATOM 2218 C CA . ASP A 1 307 ? -17.172 -25.875 11.422 1 82.38 307 ASP A CA 1
ATOM 2219 C C . ASP A 1 307 ? -16.844 -25.891 9.93 1 82.38 307 ASP A C 1
ATOM 2221 O O . ASP A 1 307 ? -17 -24.875 9.25 1 82.38 307 ASP A O 1
ATOM 2225 N N . VAL A 1 308 ? -16.484 -27.031 9.383 1 80.38 308 VAL A N 1
ATOM 2226 C CA . VAL A 1 308 ? -15.984 -27.172 8.023 1 80.38 308 VAL A CA 1
ATOM 2227 C C . VAL A 1 308 ? -17.125 -26.938 7.031 1 80.38 308 VAL A C 1
ATOM 2229 O O . VAL A 1 308 ? -16.891 -26.75 5.836 1 80.38 308 VAL A O 1
ATOM 2232 N N . THR A 1 309 ? -18.375 -26.891 7.578 1 84.5 309 THR A N 1
ATOM 2233 C CA . THR A 1 309 ? -19.5 -26.609 6.703 1 84.5 309 THR A CA 1
ATOM 2234 C C . THR A 1 309 ? -19.75 -25.109 6.598 1 84.5 309 THR A C 1
ATOM 2236 O O . THR A 1 309 ? -20.5 -24.656 5.727 1 84.5 309 THR A O 1
ATOM 2239 N N . TYR A 1 310 ? -19.062 -24.453 7.473 1 89.44 310 TYR A N 1
ATOM 2240 C CA . TYR A 1 310 ? -19.125 -23 7.422 1 89.44 310 TYR A CA 1
ATOM 2241 C C . TYR A 1 310 ? -17.953 -22.438 6.625 1 89.44 310 TYR A C 1
ATOM 2243 O O . TYR A 1 310 ? -16.828 -22.953 6.691 1 89.44 310 TYR A O 1
ATOM 2251 N N . PRO A 1 311 ? -18.125 -21.375 5.887 1 92.69 311 PRO A N 1
ATOM 2252 C CA . PRO A 1 311 ? -17.156 -20.922 4.883 1 92.69 311 PRO A CA 1
ATOM 2253 C C . PRO A 1 311 ? -15.867 -20.406 5.504 1 92.69 311 PRO A C 1
ATOM 2255 O O . PRO A 1 311 ? -14.828 -20.375 4.848 1 92.69 311 PRO A O 1
ATOM 2258 N N . MET A 1 312 ? -15.836 -20.062 6.727 1 94.62 312 MET A N 1
ATOM 2259 C CA . MET A 1 312 ? -14.703 -19.375 7.332 1 94.62 312 MET A CA 1
ATOM 2260 C C . MET A 1 312 ? -13.438 -20.234 7.238 1 94.62 312 MET A C 1
ATOM 2262 O O . MET A 1 312 ? -12.344 -19.719 7.035 1 94.62 312 MET A O 1
ATOM 2266 N N . HIS A 1 313 ? -13.617 -21.484 7.379 1 91.69 313 HIS A N 1
ATOM 2267 C CA . HIS A 1 313 ? -12.469 -22.375 7.355 1 91.69 313 HIS A CA 1
ATOM 2268 C C . HIS A 1 313 ? -11.727 -22.281 6.023 1 91.69 313 HIS A C 1
ATOM 2270 O O . HIS A 1 313 ? -10.5 -22.375 5.984 1 91.69 313 HIS A O 1
ATOM 2276 N N . ARG A 1 314 ? -12.414 -22.078 4.922 1 92.81 314 ARG A N 1
ATOM 2277 C CA . ARG A 1 314 ? -11.805 -21.984 3.598 1 92.81 314 ARG A CA 1
ATOM 2278 C C . ARG A 1 314 ? -10.906 -20.766 3.488 1 92.81 314 ARG A C 1
ATOM 2280 O O . ARG A 1 314 ? -9.812 -20.828 2.93 1 92.81 314 ARG A O 1
ATOM 2287 N N . TYR A 1 315 ? -11.391 -19.641 4.043 1 96.38 315 TYR A N 1
ATOM 2288 C CA . TYR A 1 315 ? -10.586 -18.422 4.016 1 96.38 315 TYR A CA 1
ATOM 2289 C C . TYR A 1 315 ? -9.32 -18.594 4.844 1 96.38 315 TYR A C 1
ATOM 2291 O O . TYR A 1 315 ? -8.219 -18.281 4.375 1 96.38 315 TYR A O 1
ATOM 2299 N N . TYR A 1 316 ? -9.484 -19.094 6.027 1 94.5 316 TYR A N 1
ATOM 2300 C CA . TYR A 1 316 ? -8.375 -19.266 6.953 1 94.5 316 TYR A CA 1
ATOM 2301 C C . TYR A 1 316 ? -7.332 -20.234 6.387 1 94.5 316 TYR A C 1
ATOM 2303 O O . TYR A 1 316 ? -6.145 -19.906 6.332 1 94.5 316 TYR A O 1
ATOM 2311 N N . SER A 1 317 ? -7.77 -21.359 5.953 1 93.75 317 SER A N 1
ATOM 2312 C CA . SER A 1 317 ? -6.863 -22.406 5.484 1 93.75 317 SER A CA 1
ATOM 2313 C C . SER A 1 317 ? -6.164 -22 4.195 1 93.75 317 SER A C 1
ATOM 2315 O O . SER A 1 317 ? -4.996 -22.328 3.982 1 93.75 317 SER A O 1
ATOM 2317 N N . THR A 1 318 ? -6.867 -21.266 3.332 1 95.81 318 THR A N 1
ATOM 2318 C CA . THR A 1 318 ? -6.27 -20.859 2.07 1 95.81 318 THR A CA 1
ATOM 2319 C C . THR A 1 318 ? -5.156 -19.844 2.311 1 95.81 318 THR A C 1
ATOM 2321 O O . THR A 1 318 ? -4.102 -19.906 1.681 1 95.81 318 THR A O 1
ATOM 2324 N N . ILE A 1 319 ? -5.352 -18.875 3.209 1 96.75 319 ILE A N 1
ATOM 2325 C CA . ILE A 1 319 ? -4.312 -17.906 3.535 1 96.75 319 ILE A CA 1
ATOM 2326 C C . ILE A 1 319 ? -3.102 -18.625 4.125 1 96.75 319 ILE A C 1
ATOM 2328 O O . ILE A 1 319 ? -1.957 -18.266 3.832 1 96.75 319 ILE A O 1
ATOM 2332 N N . LYS A 1 320 ? -3.328 -19.594 4.93 1 93.38 320 LYS A N 1
ATOM 2333 C CA . LYS A 1 320 ? -2.232 -20.375 5.496 1 93.38 320 LYS A CA 1
ATOM 2334 C C . LYS A 1 320 ? -1.423 -21.062 4.398 1 93.38 320 LYS A C 1
ATOM 2336 O O . LYS A 1 320 ? -0.19 -21.062 4.438 1 93.38 320 LYS A O 1
ATOM 2341 N N . ASP A 1 321 ? -2.111 -21.609 3.486 1 92.75 321 ASP A N 1
ATOM 2342 C CA . ASP A 1 321 ? -1.448 -22.297 2.379 1 92.75 321 ASP A CA 1
ATOM 2343 C C . ASP A 1 321 ? -0.61 -21.328 1.557 1 92.75 321 ASP A C 1
ATOM 2345 O O . ASP A 1 321 ? 0.511 -21.641 1.157 1 92.75 321 ASP A O 1
ATOM 2349 N N . LEU A 1 322 ? -1.166 -20.172 1.247 1 93.56 322 LEU A N 1
ATOM 2350 C CA . LEU A 1 322 ? -0.432 -19.172 0.484 1 93.56 322 LEU A CA 1
ATOM 2351 C C . LEU A 1 322 ? 0.826 -18.734 1.228 1 93.56 322 LEU A C 1
ATOM 2353 O O . LEU A 1 322 ? 1.878 -18.547 0.616 1 93.56 322 LEU A O 1
ATOM 2357 N N . SER A 1 323 ? 0.684 -18.562 2.555 1 92.5 323 SER A N 1
ATOM 2358 C CA . SER A 1 323 ? 1.825 -18.172 3.367 1 92.5 323 SER A CA 1
ATOM 2359 C C . SER A 1 323 ? 2.928 -19.219 3.338 1 92.5 323 SER A C 1
ATOM 2361 O O . SER A 1 323 ? 4.113 -18.891 3.338 1 92.5 323 SER A O 1
ATOM 2363 N N . ARG A 1 324 ? 2.537 -20.453 3.312 1 89.31 324 ARG A N 1
ATOM 2364 C CA . ARG A 1 324 ? 3.498 -21.547 3.207 1 89.31 324 ARG A CA 1
ATOM 2365 C C . ARG A 1 324 ? 4.277 -21.469 1.897 1 89.31 324 ARG A C 1
ATOM 2367 O O . ARG A 1 324 ? 5.496 -21.641 1.883 1 89.31 324 ARG A O 1
ATOM 2374 N N . LEU A 1 325 ? 3.588 -21.141 0.838 1 89.19 325 LEU A N 1
ATOM 2375 C CA . LEU A 1 325 ? 4.211 -21.078 -0.481 1 89.19 325 LEU A CA 1
ATOM 2376 C C . LEU A 1 325 ? 5.168 -19.906 -0.574 1 89.19 325 LEU A C 1
ATOM 2378 O O . LEU A 1 325 ? 6.215 -20 -1.22 1 89.19 325 LEU A O 1
ATOM 2382 N N . LEU A 1 326 ? 4.859 -18.797 0.081 1 93.12 326 LEU A N 1
ATOM 2383 C CA . LEU A 1 326 ? 5.613 -17.562 -0.051 1 93.12 326 LEU A CA 1
ATOM 2384 C C . LEU A 1 326 ? 6.734 -17.5 0.98 1 93.12 326 LEU A C 1
ATOM 2386 O O . LEU A 1 326 ? 7.684 -16.719 0.824 1 93.12 326 LEU A O 1
ATOM 2390 N N . GLY A 1 327 ? 6.582 -18.281 1.991 1 90.56 327 GLY A N 1
ATOM 2391 C CA . GLY A 1 327 ? 7.5 -18.188 3.113 1 90.56 327 GLY A CA 1
ATOM 2392 C C . GLY A 1 327 ? 7.004 -17.281 4.219 1 90.56 327 GLY A C 1
ATOM 2393 O O . GLY A 1 327 ? 6.137 -16.422 3.988 1 90.56 327 GLY A O 1
ATOM 2394 N N . GLY A 1 328 ? 7.531 -17.469 5.426 1 88.75 328 GLY A N 1
ATOM 2395 C CA . GLY A 1 328 ? 7.098 -16.703 6.594 1 88.75 328 GLY A CA 1
ATOM 2396 C C . GLY A 1 328 ? 7.559 -15.266 6.574 1 88.75 328 GLY A C 1
ATOM 2397 O O . GLY A 1 328 ? 8.344 -14.867 5.711 1 88.75 328 GLY A O 1
ATOM 2398 N N . PRO A 1 329 ? 7.02 -14.484 7.492 1 90.12 329 PRO A N 1
ATOM 2399 C CA . PRO A 1 329 ? 7.297 -13.047 7.527 1 90.12 329 PRO A CA 1
ATOM 2400 C C . PRO A 1 329 ? 8.789 -12.734 7.645 1 90.12 329 PRO A C 1
ATOM 2402 O O . PRO A 1 329 ? 9.258 -11.742 7.086 1 90.12 329 PRO A O 1
ATOM 2405 N N . ALA A 1 330 ? 9.539 -13.516 8.352 1 90 330 ALA A N 1
ATOM 2406 C CA . ALA A 1 330 ? 10.969 -13.281 8.5 1 90 330 ALA A CA 1
ATOM 2407 C C . ALA A 1 330 ? 11.688 -13.375 7.152 1 90 330 ALA A C 1
ATOM 2409 O O . ALA A 1 330 ? 12.539 -12.539 6.836 1 90 330 ALA A O 1
ATOM 2410 N N . HIS A 1 331 ? 11.297 -14.375 6.414 1 90.38 331 HIS A N 1
ATOM 2411 C CA . HIS A 1 331 ? 11.867 -14.539 5.078 1 90.38 331 HIS A CA 1
ATOM 2412 C C . HIS A 1 331 ? 11.516 -13.359 4.184 1 90.38 331 HIS A C 1
ATOM 2414 O O . HIS A 1 331 ? 12.383 -12.828 3.479 1 90.38 331 HIS A O 1
ATOM 2420 N N . ARG A 1 332 ? 10.289 -12.984 4.184 1 92.88 332 ARG A N 1
ATOM 2421 C CA . ARG A 1 332 ? 9.82 -11.875 3.357 1 92.88 332 ARG A CA 1
ATOM 2422 C C . ARG A 1 332 ? 10.516 -10.57 3.74 1 92.88 332 ARG A C 1
ATOM 2424 O O . ARG A 1 332 ? 10.867 -9.773 2.873 1 92.88 332 ARG A O 1
ATOM 2431 N N . LEU A 1 333 ? 10.688 -10.344 5.074 1 93.06 333 LEU A N 1
ATOM 2432 C CA . LEU A 1 333 ? 11.375 -9.148 5.562 1 93.06 333 LEU A CA 1
ATOM 2433 C C . LEU A 1 333 ? 12.812 -9.109 5.062 1 93.06 333 LEU A C 1
ATOM 2435 O O . LEU A 1 333 ? 13.32 -8.039 4.707 1 93.06 333 LEU A O 1
ATOM 2439 N N . ASP A 1 334 ? 13.453 -10.234 4.977 1 91.38 334 ASP A N 1
ATOM 2440 C CA . ASP A 1 334 ? 14.812 -10.328 4.469 1 91.38 334 ASP A CA 1
ATOM 2441 C C . ASP A 1 334 ? 14.891 -9.898 3.004 1 91.38 334 ASP A C 1
ATOM 2443 O O . ASP A 1 334 ? 15.852 -9.258 2.586 1 91.38 334 ASP A O 1
ATOM 2447 N N . LEU A 1 335 ? 13.938 -10.258 2.316 1 89.75 335 LEU A N 1
ATOM 2448 C CA . LEU A 1 335 ? 13.906 -9.891 0.904 1 89.75 335 LEU A CA 1
ATOM 2449 C C . LEU A 1 335 ? 13.75 -8.383 0.737 1 89.75 335 LEU A C 1
ATOM 2451 O O . LEU A 1 335 ? 14.383 -7.785 -0.13 1 89.75 335 LEU A O 1
ATOM 2455 N N . VAL A 1 336 ? 12.883 -7.797 1.571 1 92.31 336 VAL A N 1
ATOM 2456 C CA . VAL A 1 336 ? 12.742 -6.344 1.533 1 92.31 336 VAL A CA 1
ATOM 2457 C C . VAL A 1 336 ? 14.062 -5.688 1.924 1 92.31 336 VAL A C 1
ATOM 2459 O O . VAL A 1 336 ? 14.484 -4.711 1.304 1 92.31 336 VAL A O 1
ATOM 2462 N N . GLY A 1 337 ? 14.695 -6.203 2.947 1 90.25 337 GLY A N 1
ATOM 2463 C CA . GLY A 1 337 ? 15.953 -5.672 3.445 1 90.25 337 GLY A CA 1
ATOM 2464 C C . GLY A 1 337 ? 17.062 -5.719 2.42 1 90.25 337 GLY A C 1
ATOM 2465 O O . GLY A 1 337 ? 17.922 -4.828 2.375 1 90.25 337 GLY A O 1
ATOM 2466 N N . ALA A 1 338 ? 17.094 -6.746 1.604 1 84.94 338 ALA A N 1
ATOM 2467 C CA . ALA A 1 338 ? 18.125 -6.887 0.573 1 84.94 338 ALA A CA 1
ATOM 2468 C C . ALA A 1 338 ? 18.031 -5.754 -0.444 1 84.94 338 ALA A C 1
ATOM 2470 O O . ALA A 1 338 ? 19.062 -5.316 -0.98 1 84.94 338 ALA A O 1
ATOM 2471 N N . GLN A 1 339 ? 16.891 -5.258 -0.591 1 80.5 339 GLN A N 1
ATOM 2472 C CA . GLN A 1 339 ? 16.703 -4.16 -1.532 1 80.5 339 GLN A CA 1
ATOM 2473 C C . GLN A 1 339 ? 17.172 -2.836 -0.941 1 80.5 339 GLN A C 1
ATOM 2475 O O . GLN A 1 339 ? 17.641 -1.954 -1.671 1 80.5 339 GLN A O 1
ATOM 2480 N N . CYS A 1 340 ? 16.984 -2.697 0.321 1 76.31 340 CYS A N 1
ATOM 2481 C CA . CYS A 1 340 ? 17.375 -1.463 0.998 1 76.31 340 CYS A CA 1
ATOM 2482 C C . CYS A 1 340 ? 18.891 -1.336 1.087 1 76.31 340 CYS A C 1
ATOM 2484 O O . CYS A 1 340 ? 19.422 -0.226 1.134 1 76.31 340 CYS A O 1
ATOM 2486 N N . SER A 1 341 ? 19.547 -2.393 1.062 1 68.31 341 SER A N 1
ATOM 2487 C CA . SER A 1 341 ? 21 -2.385 1.161 1 68.31 341 SER A CA 1
ATOM 2488 C C . SER A 1 341 ? 21.641 -2.119 -0.195 1 68.31 341 SER A C 1
ATOM 2490 O O . SER A 1 341 ? 22.797 -1.68 -0.266 1 68.31 341 SER A O 1
ATOM 2492 N N . SER A 1 342 ? 20.922 -2.426 -1.192 1 58.28 342 SER A N 1
ATOM 2493 C CA . SER A 1 342 ? 21.516 -2.215 -2.514 1 58.28 342 SER A CA 1
ATOM 2494 C C . SER A 1 342 ? 21.328 -0.772 -2.973 1 58.28 342 SER A C 1
ATOM 2496 O O . SER A 1 342 ? 21.938 -0.349 -3.961 1 58.28 342 SER A O 1
ATOM 2498 N N . THR A 1 343 ? 20.5 0.124 -2.311 1 45.53 343 THR A N 1
ATOM 2499 C CA . THR A 1 343 ? 20.328 1.51 -2.729 1 45.53 343 THR A CA 1
ATOM 2500 C C . THR A 1 343 ? 21.312 2.42 -2.016 1 45.53 343 THR A C 1
ATOM 2502 O O . THR A 1 343 ? 21.609 2.219 -0.836 1 45.53 343 THR A O 1
ATOM 2505 N N . MET B 1 1 ? -6.766 2.289 -13.188 1 91.94 1 MET B N 1
ATOM 2506 C CA . MET B 1 1 ? -5.918 2.793 -12.109 1 91.94 1 MET B CA 1
ATOM 2507 C C . MET B 1 1 ? -4.625 3.381 -12.664 1 91.94 1 MET B C 1
ATOM 2509 O O . MET B 1 1 ? -4.184 3.002 -13.75 1 91.94 1 MET B O 1
ATOM 2513 N N . ASP B 1 2 ? -4.148 4.371 -11.945 1 93.88 2 ASP B N 1
ATOM 2514 C CA . ASP B 1 2 ? -2.885 5.031 -12.258 1 93.88 2 ASP B CA 1
ATOM 2515 C C . ASP B 1 2 ? -2.182 5.496 -10.984 1 93.88 2 ASP B C 1
ATOM 2517 O O . ASP B 1 2 ? -2.67 6.387 -10.289 1 93.88 2 ASP B O 1
ATOM 2521 N N . PHE B 1 3 ? -1.009 4.934 -10.656 1 93.94 3 PHE B N 1
ATOM 2522 C CA . PHE B 1 3 ? -0.323 5.18 -9.398 1 93.94 3 PHE B CA 1
ATOM 2523 C C . PHE B 1 3 ? 0.834 6.152 -9.594 1 93.94 3 PHE B C 1
ATOM 2525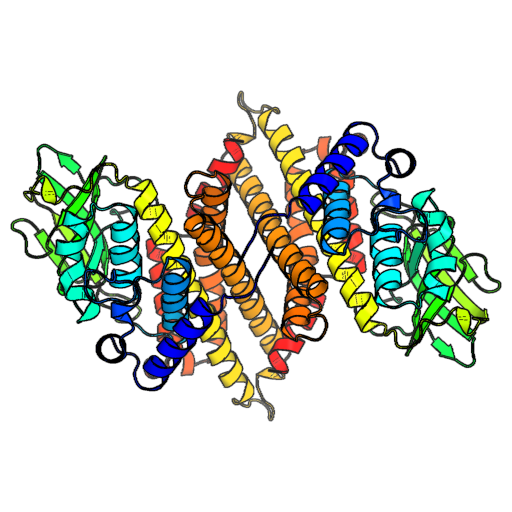 O O . PHE B 1 3 ? 1.561 6.457 -8.641 1 93.94 3 PHE B O 1
ATOM 2532 N N . GLU B 1 4 ? 1.028 6.66 -10.711 1 93.06 4 GLU B N 1
ATOM 2533 C CA . GLU B 1 4 ? 2.115 7.594 -11 1 93.06 4 GLU B CA 1
ATOM 2534 C C . GLU B 1 4 ? 1.688 9.039 -10.734 1 93.06 4 GLU B C 1
ATOM 2536 O O . GLU B 1 4 ? 0.556 9.422 -11.031 1 93.06 4 GLU B O 1
ATOM 2541 N N . PRO B 1 5 ? 2.688 9.82 -10.219 1 94.31 5 PRO B N 1
ATOM 2542 C CA . PRO B 1 5 ? 2.379 11.25 -10.156 1 94.31 5 PRO B CA 1
ATOM 2543 C C . PRO B 1 5 ? 2.125 11.867 -11.531 1 94.31 5 PRO B C 1
ATOM 2545 O O . PRO B 1 5 ? 2.758 11.477 -12.508 1 94.31 5 PRO B O 1
ATOM 2548 N N . THR B 1 6 ? 1.242 12.828 -11.602 1 95.44 6 THR B N 1
ATOM 2549 C CA . THR B 1 6 ? 1.025 13.562 -12.836 1 95.44 6 THR B CA 1
ATOM 2550 C C . THR B 1 6 ? 2.248 14.414 -13.188 1 95.44 6 THR B C 1
ATOM 2552 O O . THR B 1 6 ? 3.119 14.625 -12.344 1 95.44 6 THR B O 1
ATOM 2555 N N . ALA B 1 7 ? 2.312 14.898 -14.414 1 96 7 ALA B N 1
ATOM 2556 C CA . ALA B 1 7 ? 3.391 15.789 -14.836 1 96 7 ALA B CA 1
ATOM 2557 C C . ALA B 1 7 ? 3.43 17.047 -13.969 1 96 7 ALA B C 1
ATOM 2559 O O . ALA B 1 7 ? 4.508 17.547 -13.648 1 96 7 ALA B O 1
ATOM 2560 N N . GLU B 1 8 ? 2.293 17.578 -13.594 1 97.44 8 GLU B N 1
ATOM 2561 C CA . GLU B 1 8 ? 2.217 18.766 -12.742 1 97.44 8 GLU B CA 1
ATOM 2562 C C . GLU B 1 8 ? 2.729 18.469 -11.336 1 97.44 8 GLU B C 1
ATOM 2564 O O . GLU B 1 8 ? 3.445 19.281 -10.75 1 97.44 8 GLU B O 1
ATOM 2569 N N . GLN B 1 9 ? 2.361 17.344 -10.758 1 97.62 9 GLN B N 1
ATOM 2570 C CA . GLN B 1 9 ? 2.891 16.938 -9.453 1 97.62 9 GLN B CA 1
ATOM 2571 C C . GLN B 1 9 ? 4.41 16.828 -9.492 1 97.62 9 GLN B C 1
ATOM 2573 O O . GLN B 1 9 ? 5.09 17.281 -8.562 1 97.62 9 GLN B O 1
ATOM 2578 N N . GLN B 1 10 ? 4.879 16.25 -10.547 1 97.81 10 GLN B N 1
ATOM 2579 C CA . GLN B 1 10 ? 6.324 16.094 -10.664 1 97.81 10 GLN B CA 1
ATOM 2580 C C . GLN B 1 10 ? 7.012 17.453 -10.758 1 97.81 10 GLN B C 1
ATOM 2582 O O . GLN B 1 10 ? 8.07 17.672 -10.156 1 97.81 10 GLN B O 1
ATOM 2587 N N . ALA B 1 11 ? 6.473 18.312 -11.539 1 98.06 11 ALA B N 1
ATOM 2588 C CA . ALA B 1 11 ? 7.027 19.656 -11.672 1 98.06 11 ALA B CA 1
ATOM 2589 C C . ALA B 1 11 ? 7.055 20.359 -10.32 1 98.06 11 ALA B C 1
ATOM 2591 O O . ALA B 1 11 ? 8.039 21.031 -9.984 1 98.06 11 ALA B O 1
ATOM 2592 N N . VAL B 1 12 ? 6.012 20.266 -9.523 1 98.5 12 VAL B N 1
ATOM 2593 C CA . VAL B 1 12 ? 5.922 20.859 -8.195 1 98.5 12 VAL B CA 1
ATOM 2594 C C . VAL B 1 12 ? 6.992 20.25 -7.289 1 98.5 12 VAL B C 1
ATOM 2596 O O . VAL B 1 12 ? 7.691 20.984 -6.582 1 98.5 12 VAL B O 1
ATOM 2599 N N . ALA B 1 13 ? 7.094 18.938 -7.328 1 98.44 13 ALA B N 1
ATOM 2600 C CA . ALA B 1 13 ? 8.109 18.281 -6.52 1 98.44 13 ALA B CA 1
ATOM 2601 C C . ALA B 1 13 ? 9.508 18.797 -6.855 1 98.44 13 ALA B C 1
ATOM 2603 O O . ALA B 1 13 ? 10.312 19.047 -5.957 1 98.44 13 ALA B O 1
ATOM 2604 N N . ASP B 1 14 ? 9.781 18.969 -8.109 1 98.06 14 ASP B N 1
ATOM 2605 C CA . ASP B 1 14 ? 11.094 19.438 -8.555 1 98.06 14 ASP B CA 1
ATOM 2606 C C . ASP B 1 14 ? 11.391 20.844 -8.031 1 98.06 14 ASP B C 1
ATOM 2608 O O . ASP B 1 14 ? 12.508 21.125 -7.602 1 98.06 14 ASP B O 1
ATOM 2612 N N . VAL B 1 15 ? 10.453 21.641 -8.055 1 98.06 15 VAL B N 1
ATOM 2613 C CA . VAL B 1 15 ? 10.617 23.016 -7.586 1 98.06 15 VAL B CA 1
ATOM 2614 C C . VAL B 1 15 ? 10.891 23.016 -6.086 1 98.06 15 VAL B C 1
ATOM 2616 O O . VAL B 1 15 ? 11.836 23.656 -5.621 1 98.06 15 VAL B O 1
ATOM 2619 N N . VAL B 1 16 ? 10.094 22.359 -5.324 1 98.69 16 VAL B N 1
ATOM 2620 C CA . VAL B 1 16 ? 10.219 22.359 -3.869 1 98.69 16 VAL B CA 1
ATOM 2621 C C . VAL B 1 16 ? 11.562 21.75 -3.465 1 98.69 16 VAL B C 1
ATOM 2623 O O . VAL B 1 16 ? 12.25 22.266 -2.584 1 98.69 16 VAL B O 1
ATOM 2626 N N . THR B 1 17 ? 11.875 20.656 -4.117 1 98.25 17 THR B N 1
ATOM 2627 C CA . THR B 1 17 ? 13.141 20 -3.838 1 98.25 17 THR B CA 1
ATOM 2628 C C . THR B 1 17 ? 14.312 20.938 -4.105 1 98.25 17 THR B C 1
ATOM 2630 O O . THR B 1 17 ? 15.258 21.016 -3.314 1 98.25 17 THR B O 1
ATOM 2633 N N . SER B 1 18 ? 14.273 21.641 -5.211 1 98.25 18 SER B N 1
ATOM 2634 C CA . SER B 1 18 ? 15.328 22.578 -5.559 1 98.25 18 SER B CA 1
ATOM 2635 C C . SER B 1 18 ? 15.453 23.688 -4.516 1 98.25 18 SER B C 1
ATOM 2637 O O . SER B 1 18 ? 16.562 24.078 -4.148 1 98.25 18 SER B O 1
ATOM 2639 N N . VAL B 1 19 ? 14.406 24.172 -4.035 1 98.62 19 VAL B N 1
ATOM 2640 C CA . VAL B 1 19 ? 14.391 25.25 -3.041 1 98.62 19 VAL B CA 1
ATOM 2641 C C . VAL B 1 19 ? 14.945 24.719 -1.716 1 98.62 19 VAL B C 1
ATOM 2643 O O . VAL B 1 19 ? 15.812 25.359 -1.109 1 98.62 19 VAL B O 1
ATOM 2646 N N . LEU B 1 20 ? 14.508 23.562 -1.322 1 98 20 LEU B N 1
ATOM 2647 C CA . LEU B 1 20 ? 14.844 23.031 0.001 1 98 20 LEU B CA 1
ATOM 2648 C C . LEU B 1 20 ? 16.25 22.453 0.019 1 98 20 LEU B C 1
ATOM 2650 O O . LEU B 1 20 ? 16.828 22.266 1.088 1 98 20 LEU B O 1
ATOM 2654 N N . ALA B 1 21 ? 16.781 22.141 -1.162 1 96 21 ALA B N 1
ATOM 2655 C CA . ALA B 1 21 ? 18.172 21.719 -1.246 1 96 21 ALA B CA 1
ATOM 2656 C C . ALA B 1 21 ? 19.109 22.844 -0.842 1 96 21 ALA B C 1
ATOM 2658 O O . ALA B 1 21 ? 20.219 22.594 -0.358 1 96 21 ALA B O 1
ATOM 2659 N N . ARG B 1 22 ? 18.609 24.062 -0.957 1 95.19 22 ARG B N 1
ATOM 2660 C CA . ARG B 1 22 ? 19.438 25.234 -0.678 1 95.19 22 ARG B CA 1
ATOM 2661 C C . ARG B 1 22 ? 19.234 25.719 0.749 1 95.19 22 ARG B C 1
ATOM 2663 O O . ARG B 1 22 ? 20.188 26.125 1.422 1 95.19 22 ARG B O 1
ATOM 2670 N N . ASP B 1 23 ? 18.062 25.797 1.17 1 96.94 23 ASP B N 1
ATOM 2671 C CA . ASP B 1 23 ? 17.703 26.328 2.473 1 96.94 23 ASP B CA 1
ATOM 2672 C C . ASP B 1 23 ? 16.359 25.766 2.947 1 96.94 23 ASP B C 1
ATOM 2674 O O . ASP B 1 23 ? 15.406 25.672 2.168 1 96.94 23 ASP B O 1
ATOM 2678 N N . LEU B 1 24 ? 16.312 25.406 4.223 1 96.88 24 LEU B N 1
ATOM 2679 C CA . LEU B 1 24 ? 15.133 24.734 4.758 1 96.88 24 LEU B CA 1
ATOM 2680 C C . LEU B 1 24 ? 14.242 25.719 5.492 1 96.88 24 LEU B C 1
ATOM 2682 O O . LEU B 1 24 ? 13.609 25.375 6.496 1 96.88 24 LEU B O 1
ATOM 2686 N N . THR B 1 25 ? 14.109 26.922 5.027 1 97.44 25 THR B N 1
ATOM 2687 C CA . THR B 1 25 ? 13.406 27.953 5.77 1 97.44 25 THR B CA 1
ATOM 2688 C C . THR B 1 25 ? 12.117 28.359 5.047 1 97.44 25 THR B C 1
ATOM 2690 O O . THR B 1 25 ? 11.977 28.109 3.848 1 97.44 25 THR B O 1
ATOM 2693 N N . TRP B 1 26 ? 11.234 28.953 5.824 1 98.06 26 TRP B N 1
ATOM 2694 C CA . TRP B 1 26 ? 10.023 29.531 5.25 1 98.06 26 TRP B CA 1
ATOM 2695 C C . TRP B 1 26 ? 10.367 30.609 4.219 1 98.06 26 TRP B C 1
ATOM 2697 O O . TRP B 1 26 ? 9.758 30.656 3.148 1 98.06 26 TRP B O 1
ATOM 2707 N N . THR B 1 27 ? 11.391 31.391 4.527 1 98.12 27 THR B N 1
ATOM 2708 C CA . THR B 1 27 ? 11.836 32.438 3.619 1 98.12 27 THR B CA 1
ATOM 2709 C C . THR B 1 27 ? 12.258 31.859 2.275 1 98.12 27 THR B C 1
ATOM 2711 O O . THR B 1 27 ? 11.93 32.406 1.221 1 98.12 27 THR B O 1
ATOM 2714 N N . ALA B 1 28 ? 12.953 30.75 2.326 1 98.56 28 ALA B N 1
ATOM 2715 C CA . ALA B 1 28 ? 13.383 30.094 1.093 1 98.56 28 ALA B CA 1
ATOM 2716 C C . ALA B 1 28 ? 12.188 29.609 0.287 1 98.56 28 ALA B C 1
ATOM 2718 O O . ALA B 1 28 ? 12.172 29.703 -0.942 1 98.56 28 ALA B O 1
ATOM 2719 N N . LEU B 1 29 ? 11.211 29.047 0.97 1 98.75 29 LEU B N 1
ATOM 2720 C CA . LEU B 1 29 ? 10.008 28.578 0.302 1 98.75 29 LEU B CA 1
ATOM 2721 C C . LEU B 1 29 ? 9.25 29.734 -0.348 1 98.75 29 LEU B C 1
ATOM 2723 O O . LEU B 1 29 ? 8.758 29.594 -1.472 1 98.75 29 LEU B O 1
ATOM 2727 N N . VAL B 1 30 ? 9.195 30.859 0.338 1 98.56 30 VAL B N 1
ATOM 2728 C CA . VAL B 1 30 ? 8.523 32.031 -0.188 1 98.56 30 VAL B CA 1
ATOM 2729 C C . VAL B 1 30 ? 9.289 32.562 -1.4 1 98.56 30 VAL B C 1
ATOM 2731 O O . VAL B 1 30 ? 8.711 32.75 -2.479 1 98.56 30 VAL B O 1
ATOM 2734 N N . ASP B 1 31 ? 10.586 32.719 -1.234 1 98.38 31 ASP B N 1
ATOM 2735 C CA . ASP B 1 31 ? 11.422 33.312 -2.285 1 98.38 31 ASP B CA 1
ATOM 2736 C C . ASP B 1 31 ? 11.461 32.406 -3.514 1 98.38 31 ASP B C 1
ATOM 2738 O O . ASP B 1 31 ? 11.578 32.875 -4.645 1 98.38 31 ASP B O 1
ATOM 2742 N N . GLY B 1 32 ? 11.359 31.156 -3.26 1 98.38 32 GLY B N 1
ATOM 2743 C CA . GLY B 1 32 ? 11.391 30.188 -4.344 1 98.38 32 GLY B CA 1
ATOM 2744 C C . GLY B 1 32 ? 10.039 30.016 -5.02 1 98.38 32 GLY B C 1
ATOM 2745 O O . GLY B 1 32 ? 9.906 29.234 -5.961 1 98.38 32 GLY B O 1
ATOM 2746 N N . GLY B 1 33 ? 9.016 30.703 -4.504 1 98.31 33 GLY B N 1
ATOM 2747 C CA . GLY B 1 33 ? 7.711 30.688 -5.145 1 98.31 33 GLY B CA 1
ATOM 2748 C C . GLY B 1 33 ? 6.832 29.531 -4.688 1 98.31 33 GLY B C 1
ATOM 2749 O O . GLY B 1 33 ? 5.742 29.328 -5.23 1 98.31 33 GLY B O 1
ATOM 2750 N N . VAL B 1 34 ? 7.215 28.766 -3.732 1 98.75 34 VAL B N 1
ATOM 2751 C CA . VAL B 1 34 ? 6.496 27.578 -3.293 1 98.75 34 VAL B CA 1
ATOM 2752 C C . VAL B 1 34 ? 5.172 27.984 -2.654 1 98.75 34 VAL B C 1
ATOM 2754 O O . VAL B 1 34 ? 4.141 27.344 -2.9 1 98.75 34 VAL B O 1
ATOM 2757 N N . THR B 1 35 ? 5.117 29.031 -1.871 1 98.62 35 THR B N 1
ATOM 2758 C CA . THR B 1 35 ? 3.91 29.453 -1.17 1 98.62 35 THR B CA 1
ATOM 2759 C C . THR B 1 35 ? 2.859 29.953 -2.158 1 98.62 35 THR B C 1
ATOM 2761 O O . THR B 1 35 ? 1.661 29.906 -1.869 1 98.62 35 THR B O 1
ATOM 2764 N N . ALA B 1 36 ? 3.273 30.359 -3.346 1 98.56 36 ALA B N 1
ATOM 2765 C CA . ALA B 1 36 ? 2.367 30.906 -4.352 1 98.56 36 ALA B CA 1
ATOM 2766 C C . ALA B 1 36 ? 1.675 29.781 -5.133 1 98.56 36 ALA B C 1
ATOM 2768 O O . ALA B 1 36 ? 0.662 30.016 -5.793 1 98.56 36 ALA B O 1
ATOM 2769 N N . LEU B 1 37 ? 2.201 28.594 -5.055 1 98.62 37 LEU B N 1
ATOM 2770 C CA . LEU B 1 37 ? 1.71 27.5 -5.891 1 98.62 37 LEU B CA 1
ATOM 2771 C C . LEU B 1 37 ? 0.223 27.266 -5.652 1 98.62 37 LEU B C 1
ATOM 2773 O O . LEU B 1 37 ? -0.553 27.156 -6.605 1 98.62 37 LEU B O 1
ATOM 2777 N N . ALA B 1 38 ? -0.189 27.312 -4.395 1 97.81 38 ALA B N 1
ATOM 2778 C CA . ALA B 1 38 ? -1.556 26.938 -4.055 1 97.81 38 ALA B CA 1
ATOM 2779 C C . ALA B 1 38 ? -2.498 28.125 -4.121 1 97.81 38 ALA B C 1
ATOM 2781 O O . ALA B 1 38 ? -3.721 27.969 -4.121 1 97.81 38 ALA B O 1
ATOM 2782 N N . VAL B 1 39 ? -2.027 29.328 -4.219 1 98.5 39 VAL B N 1
ATOM 2783 C CA . VAL B 1 39 ? -2.818 30.562 -4.242 1 98.5 39 VAL B CA 1
ATOM 2784 C C . VAL B 1 39 ? -3.508 30.703 -5.594 1 98.5 39 VAL B C 1
ATOM 2786 O O . VAL B 1 39 ? -2.889 30.484 -6.641 1 98.5 39 VAL B O 1
ATOM 2789 N N . PRO B 1 40 ? -4.801 31.047 -5.582 1 98.25 40 PRO B N 1
ATOM 2790 C CA . PRO B 1 40 ? -5.516 31.219 -6.852 1 98.25 40 PRO B CA 1
ATOM 2791 C C . PRO B 1 40 ? -4.828 32.188 -7.797 1 98.25 40 PRO B C 1
ATOM 2793 O O . PRO B 1 40 ? -4.227 33.156 -7.348 1 98.25 40 PRO B O 1
ATOM 2796 N N . GLU B 1 41 ? -5.039 31.984 -9.023 1 98 41 GLU B N 1
ATOM 2797 C CA . GLU B 1 41 ? -4.43 32.844 -10.039 1 98 41 GLU B CA 1
ATOM 2798 C C . GLU B 1 41 ? -4.891 34.281 -9.883 1 98 41 GLU B C 1
ATOM 2800 O O . GLU B 1 41 ? -4.109 35.219 -10.086 1 98 41 GLU B O 1
ATOM 2805 N N . ARG B 1 42 ? -6.137 34.438 -9.586 1 97.31 42 ARG B N 1
ATOM 2806 C CA . ARG B 1 42 ? -6.699 35.75 -9.43 1 97.31 42 ARG B CA 1
ATOM 2807 C C . ARG B 1 42 ? -6.012 36.5 -8.297 1 97.31 42 ARG B C 1
ATOM 2809 O O . ARG B 1 42 ? -6.105 37.75 -8.211 1 97.31 42 ARG B O 1
ATOM 2816 N N . LEU B 1 43 ? -5.27 35.781 -7.438 1 97.81 43 LEU B N 1
ATOM 2817 C CA . LEU B 1 43 ? -4.547 36.406 -6.336 1 97.81 43 LEU B CA 1
ATOM 2818 C C . LEU B 1 43 ? -3.041 36.375 -6.582 1 97.81 43 LEU B C 1
ATOM 2820 O O . LEU B 1 43 ? -2.25 36.562 -5.656 1 97.81 43 LEU B O 1
ATOM 2824 N N . GLY B 1 44 ? -2.65 36.062 -7.832 1 96.5 44 GLY B N 1
ATOM 2825 C CA . GLY B 1 44 ? -1.247 36.094 -8.211 1 96.5 44 GLY B CA 1
ATOM 2826 C C . GLY B 1 44 ? -0.531 34.781 -8.008 1 96.5 44 GLY B C 1
ATOM 2827 O O . GLY B 1 44 ? 0.695 34.719 -8.102 1 96.5 44 GLY B O 1
ATOM 2828 N N . GLY B 1 45 ? -1.205 33.719 -7.66 1 98.12 45 GLY B N 1
ATOM 2829 C CA . GLY B 1 45 ? -0.588 32.438 -7.496 1 98.12 45 GLY B CA 1
ATOM 2830 C C . GLY B 1 45 ? -0.708 31.547 -8.734 1 98.12 45 GLY B C 1
ATOM 2831 O O . GLY B 1 45 ? -1.003 32.031 -9.82 1 98.12 45 GLY B O 1
ATOM 2832 N N . ASP B 1 46 ? -0.376 30.25 -8.578 1 98.12 46 ASP B N 1
ATOM 2833 C CA . ASP B 1 46 ? -0.393 29.312 -9.695 1 98.12 46 ASP B CA 1
ATOM 2834 C C . ASP B 1 46 ? -1.675 28.484 -9.703 1 98.12 46 ASP B C 1
ATOM 2836 O O . ASP B 1 46 ? -1.999 27.844 -10.703 1 98.12 46 ASP B O 1
ATOM 2840 N N . GLY B 1 47 ? -2.391 28.484 -8.625 1 98.25 47 GLY B N 1
ATOM 2841 C CA . GLY B 1 47 ? -3.701 27.844 -8.562 1 98.25 47 GLY B CA 1
ATOM 2842 C C . GLY B 1 47 ? -3.646 26.344 -8.719 1 98.25 47 GLY B C 1
ATOM 2843 O O . GLY B 1 47 ? -4.543 25.734 -9.312 1 98.25 47 GLY B O 1
ATOM 2844 N N . VAL B 1 48 ? -2.572 25.703 -8.234 1 98.12 48 VAL B N 1
ATOM 2845 C CA . VAL B 1 48 ? -2.48 24.25 -8.367 1 98.12 48 VAL B CA 1
ATOM 2846 C C . VAL B 1 48 ? -3.496 23.578 -7.438 1 98.12 48 VAL B C 1
ATOM 2848 O O . VAL B 1 48 ? -3.986 24.203 -6.496 1 98.12 48 VAL B O 1
ATOM 2851 N N . GLY B 1 49 ? -3.805 22.328 -7.652 1 97.81 49 GLY B N 1
ATOM 2852 C CA . GLY B 1 49 ? -4.848 21.625 -6.934 1 97.81 49 GLY B CA 1
ATOM 2853 C C . GLY B 1 49 ? -4.324 20.859 -5.734 1 97.81 49 GLY B C 1
ATOM 2854 O O . GLY B 1 49 ? -3.16 21 -5.359 1 97.81 49 GLY B O 1
ATOM 2855 N N . LEU B 1 50 ? -5.238 20.109 -5.137 1 98.31 50 LEU B N 1
ATOM 2856 C CA . LEU B 1 50 ? -4.98 19.375 -3.895 1 98.31 50 LEU B CA 1
ATOM 2857 C C . LEU B 1 50 ? -3.824 18.406 -4.07 1 98.31 50 LEU B C 1
ATOM 2859 O O . LEU B 1 50 ? -3.006 18.234 -3.162 1 98.31 50 LEU B O 1
ATOM 2863 N N . LEU B 1 51 ? -3.727 17.734 -5.227 1 98.38 51 LEU B N 1
ATOM 2864 C CA . LEU B 1 51 ? -2.654 16.781 -5.492 1 98.38 51 LEU B CA 1
ATOM 2865 C C . LEU B 1 51 ? -1.291 17.453 -5.414 1 98.38 51 LEU B C 1
ATOM 2867 O O . LEU B 1 51 ? -0.357 16.906 -4.82 1 98.38 51 LEU B O 1
ATOM 2871 N N . GLU B 1 52 ? -1.216 18.578 -5.996 1 98.75 52 GLU B N 1
ATOM 2872 C CA . GLU B 1 52 ? 0.051 19.297 -6.051 1 98.75 52 GLU B CA 1
ATOM 2873 C C . GLU B 1 52 ? 0.42 19.875 -4.684 1 98.75 52 GLU B C 1
ATOM 2875 O O . GLU B 1 52 ? 1.589 19.844 -4.293 1 98.75 52 GLU B O 1
ATOM 2880 N N . VAL B 1 53 ? -0.556 20.406 -3.961 1 98.88 53 VAL B N 1
ATOM 2881 C CA . VAL B 1 53 ? -0.279 20.938 -2.631 1 98.88 53 VAL B CA 1
ATOM 2882 C C . VAL B 1 53 ? 0.201 19.812 -1.714 1 98.88 53 VAL B C 1
ATOM 2884 O O . VAL B 1 53 ? 1.117 20 -0.911 1 98.88 53 VAL B O 1
ATOM 2887 N N . SER B 1 54 ? -0.459 18.641 -1.833 1 98.81 54 SER B N 1
ATOM 2888 C CA . SER B 1 54 ? -0.008 17.484 -1.054 1 98.81 54 SER B CA 1
ATOM 2889 C C . SER B 1 54 ? 1.422 17.109 -1.417 1 98.81 54 SER B C 1
ATOM 2891 O O . SER B 1 54 ? 2.188 16.656 -0.559 1 98.81 54 SER B O 1
ATOM 2893 N N . THR B 1 55 ? 1.744 17.234 -2.656 1 98.81 55 THR B N 1
ATOM 2894 C CA . THR B 1 55 ? 3.105 16.969 -3.107 1 98.81 55 THR B CA 1
ATOM 2895 C C . THR B 1 55 ? 4.09 17.953 -2.469 1 98.81 55 THR B C 1
ATOM 2897 O O . THR B 1 55 ? 5.18 17.547 -2.055 1 98.81 55 THR B O 1
ATOM 2900 N N . VAL B 1 56 ? 3.738 19.203 -2.398 1 98.94 56 VAL B N 1
ATOM 2901 C CA . VAL B 1 56 ? 4.555 20.203 -1.722 1 98.94 56 VAL B CA 1
ATOM 2902 C C . VAL B 1 56 ? 4.84 19.75 -0.289 1 98.94 56 VAL B C 1
ATOM 2904 O O . VAL B 1 56 ? 5.992 19.734 0.146 1 98.94 56 VAL B O 1
ATOM 2907 N N . LEU B 1 57 ? 3.811 19.391 0.386 1 98.88 57 LEU B N 1
ATOM 2908 C CA . LEU B 1 57 ? 3.943 19.047 1.797 1 98.88 57 LEU B CA 1
ATOM 2909 C C . LEU B 1 57 ? 4.758 17.766 1.971 1 98.88 57 LEU B C 1
ATOM 2911 O O . LEU B 1 57 ? 5.539 17.641 2.92 1 98.88 57 LEU B O 1
ATOM 2915 N N . ALA B 1 58 ? 4.555 16.781 1.097 1 98.88 58 ALA B N 1
ATOM 2916 C CA . ALA B 1 58 ? 5.371 15.578 1.146 1 98.88 58 ALA B CA 1
ATOM 2917 C C . ALA B 1 58 ? 6.855 15.906 0.987 1 98.88 58 ALA B C 1
ATOM 2919 O O . ALA B 1 58 ? 7.699 15.352 1.696 1 98.88 58 ALA B O 1
ATOM 2920 N N . GLU B 1 59 ? 7.156 16.828 0.078 1 98.81 59 GLU B N 1
ATOM 2921 C CA . GLU B 1 59 ? 8.547 17.203 -0.133 1 98.81 59 GLU B CA 1
ATOM 2922 C C . GLU B 1 59 ? 9.102 17.969 1.067 1 98.81 59 GLU B C 1
ATOM 2924 O O . GLU B 1 59 ? 10.258 17.781 1.451 1 98.81 59 GLU B O 1
ATOM 2929 N N . VAL B 1 60 ? 8.312 18.812 1.621 1 98.75 60 VAL B N 1
ATOM 2930 C CA . VAL B 1 60 ? 8.719 19.531 2.824 1 98.75 60 VAL B CA 1
ATOM 2931 C C . VAL B 1 60 ? 9.055 18.531 3.932 1 98.75 60 VAL B C 1
ATOM 2933 O O . VAL B 1 60 ? 10.094 18.641 4.582 1 98.75 60 VAL B O 1
ATOM 2936 N N . GLY B 1 61 ? 8.156 17.594 4.152 1 98.56 61 GLY B N 1
ATOM 2937 C CA . GLY B 1 61 ? 8.422 16.531 5.117 1 98.56 61 GLY B CA 1
ATOM 2938 C C . GLY B 1 61 ? 9.672 15.727 4.789 1 98.56 61 GLY B C 1
ATOM 2939 O O . GLY B 1 61 ? 10.484 15.453 5.672 1 98.56 61 GLY B O 1
ATOM 2940 N N . ARG B 1 62 ? 9.828 15.375 3.537 1 98.44 62 ARG B N 1
ATOM 2941 C CA . ARG B 1 62 ? 10.945 14.547 3.09 1 98.44 62 ARG B CA 1
ATOM 2942 C C . ARG B 1 62 ? 12.281 15.188 3.439 1 98.44 62 ARG B C 1
ATOM 2944 O O . ARG B 1 62 ? 13.258 14.492 3.725 1 98.44 62 ARG B O 1
ATOM 2951 N N . HIS B 1 63 ? 12.312 16.5 3.488 1 97.88 63 HIS B N 1
ATOM 2952 C CA . HIS B 1 63 ? 13.539 17.219 3.789 1 97.88 63 HIS B CA 1
ATOM 2953 C C . HIS B 1 63 ? 13.625 17.578 5.27 1 97.88 63 HIS B C 1
ATOM 2955 O O . HIS B 1 63 ? 14.547 18.281 5.691 1 97.88 63 HIS B O 1
ATOM 2961 N N . GLY B 1 64 ? 12.633 17.188 6.062 1 96.31 64 GLY B N 1
ATOM 2962 C CA . GLY B 1 64 ? 12.633 17.453 7.492 1 96.31 64 GLY B CA 1
ATOM 2963 C C . GLY B 1 64 ? 12.57 18.938 7.824 1 96.31 64 GLY B C 1
ATOM 2964 O O . GLY B 1 64 ? 13.125 19.375 8.828 1 96.31 64 GLY B O 1
ATOM 2965 N N . ALA B 1 65 ? 11.992 19.719 6.941 1 95.81 65 ALA B N 1
ATOM 2966 C CA . ALA B 1 65 ? 11.914 21.156 7.16 1 95.81 65 ALA B CA 1
ATOM 2967 C C . ALA B 1 65 ? 10.836 21.5 8.188 1 95.81 65 ALA B C 1
ATOM 2969 O O . ALA B 1 65 ? 9.672 21.125 8.031 1 95.81 65 ALA B O 1
ATOM 2970 N N . VAL B 1 66 ? 11.234 22.141 9.203 1 95 66 VAL B N 1
ATOM 2971 C CA . VAL B 1 66 ? 10.305 22.641 10.203 1 95 66 VAL B CA 1
ATOM 2972 C C . VAL B 1 66 ? 9.961 24.109 9.906 1 95 66 VAL B C 1
ATOM 2974 O O . VAL B 1 66 ? 10.727 25.016 10.258 1 95 66 VAL B O 1
ATOM 2977 N N . THR B 1 67 ? 8.898 24.344 9.234 1 97.06 67 THR B N 1
ATOM 2978 C CA . THR B 1 67 ? 8.438 25.641 8.75 1 97.06 67 THR B CA 1
ATOM 2979 C C . THR B 1 67 ? 6.922 25.766 8.898 1 97.06 67 THR B C 1
ATOM 2981 O O . THR B 1 67 ? 6.246 24.781 9.242 1 97.06 67 THR B O 1
ATOM 2984 N N . PRO B 1 68 ? 6.359 26.891 8.578 1 98.06 68 PRO B N 1
ATOM 2985 C CA . PRO B 1 68 ? 4.906 27.062 8.625 1 98.06 68 PRO B CA 1
ATOM 2986 C C . PRO B 1 68 ? 4.195 26.375 7.461 1 98.06 68 PRO B C 1
ATOM 2988 O O . PRO B 1 68 ? 2.992 26.562 7.266 1 98.06 68 PRO B O 1
ATOM 2991 N N . ALA B 1 69 ? 4.871 25.578 6.66 1 98.56 69 ALA B N 1
ATOM 2992 C CA . ALA B 1 69 ? 4.316 25.047 5.418 1 98.56 69 ALA B CA 1
ATOM 2993 C C . ALA B 1 69 ? 3.074 24.203 5.691 1 98.56 69 ALA B C 1
ATOM 2995 O O . ALA B 1 69 ? 2.035 24.391 5.059 1 98.56 69 ALA B O 1
ATOM 2996 N N . LEU B 1 70 ? 3.15 23.297 6.633 1 98.62 70 LEU B N 1
ATOM 2997 C CA . LEU B 1 70 ? 1.984 22.469 6.93 1 98.62 70 LEU B CA 1
ATOM 2998 C C . LEU B 1 70 ? 0.837 23.328 7.461 1 98.62 70 LEU B C 1
ATOM 3000 O O . LEU B 1 70 ? -0.303 23.188 7.012 1 98.62 70 LEU B O 1
ATOM 3004 N N . ALA B 1 71 ? 1.127 24.188 8.391 1 98.5 71 ALA B N 1
ATOM 3005 C CA . ALA B 1 71 ? 0.104 25.047 8.984 1 98.5 71 ALA B CA 1
ATOM 3006 C C . ALA B 1 71 ? -0.564 25.906 7.918 1 98.5 71 ALA B C 1
ATOM 3008 O O . ALA B 1 71 ? -1.793 25.953 7.82 1 98.5 71 ALA B O 1
ATOM 3009 N N . THR B 1 72 ? 0.25 26.531 7.09 1 98.88 72 THR B N 1
ATOM 3010 C CA . THR B 1 72 ? -0.259 27.531 6.164 1 98.88 72 THR B CA 1
ATOM 3011 C C . THR B 1 72 ? -0.883 26.875 4.938 1 98.88 72 THR B C 1
ATOM 3013 O O . THR B 1 72 ? -2.059 27.094 4.641 1 98.88 72 THR B O 1
ATOM 3016 N N . LEU B 1 73 ? -0.135 26.031 4.281 1 98.88 73 LEU B N 1
ATOM 3017 C CA . LEU B 1 73 ? -0.593 25.469 3.01 1 98.88 73 LEU B CA 1
ATOM 3018 C C . LEU B 1 73 ? -1.573 24.328 3.236 1 98.88 73 LEU B C 1
ATOM 3020 O O . LEU B 1 73 ? -2.545 24.188 2.49 1 98.88 73 LEU B O 1
ATOM 3024 N N . GLY B 1 74 ? -1.321 23.578 4.254 1 98.69 74 GLY B N 1
ATOM 3025 C CA . GLY B 1 74 ? -2.131 22.391 4.508 1 98.69 74 GLY B CA 1
ATOM 3026 C C . GLY B 1 74 ? -3.363 22.688 5.344 1 98.69 74 GLY B C 1
ATOM 3027 O O . GLY B 1 74 ? -4.484 22.375 4.93 1 98.69 74 GLY B O 1
ATOM 3028 N N . LEU B 1 75 ? -3.184 23.328 6.438 1 98.38 75 LEU B N 1
ATOM 3029 C CA . LEU B 1 75 ? -4.262 23.5 7.41 1 98.38 75 LEU B CA 1
ATOM 3030 C C . LEU B 1 75 ? -5.004 24.812 7.184 1 98.38 75 LEU B C 1
ATOM 3032 O O . LEU B 1 75 ? -6.141 24.969 7.633 1 98.38 75 LEU B O 1
ATOM 3036 N N . GLY B 1 76 ? -4.383 25.75 6.516 1 98.62 76 GLY B N 1
ATOM 3037 C CA . GLY B 1 76 ? -4.996 27.031 6.203 1 98.62 76 GLY B CA 1
ATOM 3038 C C . GLY B 1 76 ? -5.543 27.094 4.793 1 98.62 76 GLY B C 1
ATOM 3039 O O . GLY B 1 76 ? -6.746 26.938 4.578 1 98.62 76 GLY B O 1
ATOM 3040 N N . VAL B 1 77 ? -4.66 27.031 3.814 1 98.81 77 VAL B N 1
ATOM 3041 C CA . VAL B 1 77 ? -4.98 27.312 2.418 1 98.81 77 VAL B CA 1
ATOM 3042 C C . VAL B 1 77 ? -5.938 26.25 1.888 1 98.81 77 VAL B C 1
ATOM 3044 O O . VAL B 1 77 ? -6.965 26.578 1.285 1 98.81 77 VAL B O 1
ATOM 3047 N N . VAL B 1 78 ? -5.723 25 2.15 1 98.75 78 VAL B N 1
ATOM 3048 C CA . VAL B 1 78 ? -6.488 23.906 1.56 1 98.75 78 VAL B CA 1
ATOM 3049 C C . VAL B 1 78 ? -7.938 23.969 2.027 1 98.75 78 VAL B C 1
ATOM 3051 O O . VAL B 1 78 ? -8.859 24 1.209 1 98.75 78 VAL B O 1
ATOM 3054 N N . PRO B 1 79 ? -8.195 24.109 3.318 1 98.56 79 PRO B N 1
ATOM 3055 C CA . PRO B 1 79 ? -9.602 24.234 3.729 1 98.56 79 PRO B CA 1
ATOM 3056 C C . PRO B 1 79 ? -10.258 25.5 3.197 1 98.56 79 PRO B C 1
ATOM 3058 O O . PRO B 1 79 ? -11.445 25.484 2.844 1 98.56 79 PRO B O 1
ATOM 3061 N N . LEU B 1 80 ? -9.547 26.578 3.111 1 98.81 80 LEU B N 1
ATOM 3062 C CA . LEU B 1 80 ? -10.133 27.828 2.635 1 98.81 80 LEU B CA 1
ATOM 3063 C C . LEU B 1 80 ? -10.484 27.734 1.153 1 98.81 80 LEU B C 1
ATOM 3065 O O . LEU B 1 80 ? -11.516 28.25 0.718 1 98.81 80 LEU B O 1
ATOM 3069 N N . LEU B 1 81 ? -9.617 27.109 0.404 1 98.56 81 LEU B N 1
ATOM 3070 C CA . LEU B 1 81 ? -9.906 26.922 -1.017 1 98.56 81 LEU B CA 1
ATOM 3071 C C . LEU B 1 81 ? -11.141 26.062 -1.218 1 98.56 81 LEU B C 1
ATOM 3073 O O . LEU B 1 81 ? -11.898 26.266 -2.168 1 98.56 81 LEU B O 1
ATOM 3077 N N . ALA B 1 82 ? -11.32 25.141 -0.319 1 98 82 ALA B N 1
ATOM 3078 C CA . ALA B 1 82 ? -12.406 24.172 -0.464 1 98 82 ALA B CA 1
ATOM 3079 C C . ALA B 1 82 ? -13.719 24.734 0.081 1 98 82 ALA B C 1
ATOM 3081 O O . ALA B 1 82 ? -14.797 24.422 -0.426 1 98 82 ALA B O 1
ATOM 3082 N N . LEU B 1 83 ? -13.664 25.594 1.114 1 98.19 83 LEU B N 1
ATOM 3083 C CA . LEU B 1 83 ? -14.867 25.797 1.913 1 98.19 83 LEU B CA 1
ATOM 3084 C C . LEU B 1 83 ? -15.227 27.281 2.002 1 98.19 83 LEU B C 1
ATOM 3086 O O . LEU B 1 83 ? -16.344 27.625 2.406 1 98.19 83 LEU B O 1
ATOM 3090 N N . ALA B 1 84 ? -14.336 28.156 1.64 1 98.44 84 ALA B N 1
ATOM 3091 C CA . ALA B 1 84 ? -14.578 29.594 1.777 1 98.44 84 ALA B CA 1
ATOM 3092 C C . ALA B 1 84 ? -15.141 30.172 0.485 1 98.44 84 ALA B C 1
ATOM 3094 O O . ALA B 1 84 ? -14.914 29.641 -0.6 1 98.44 84 ALA B O 1
ATOM 3095 N N . SER B 1 85 ? -15.914 31.266 0.596 1 97.94 85 SER B N 1
ATOM 3096 C CA . SER B 1 85 ? -16.359 32 -0.583 1 97.94 85 SER B CA 1
ATOM 3097 C C . SER B 1 85 ? -15.188 32.656 -1.293 1 97.94 85 SER B C 1
ATOM 3099 O O . SER B 1 85 ? -14.109 32.812 -0.717 1 97.94 85 SER B O 1
ATOM 3101 N N . GLU B 1 86 ? -15.398 33.094 -2.473 1 97.44 86 GLU B N 1
ATOM 3102 C CA . GLU B 1 86 ? -14.352 33.781 -3.221 1 97.44 86 GLU B CA 1
ATOM 3103 C C . GLU B 1 86 ? -13.922 35.062 -2.508 1 97.44 86 GLU B C 1
ATOM 3105 O O . GLU B 1 86 ? -12.727 35.375 -2.461 1 97.44 86 GLU B O 1
ATOM 3110 N N . ALA B 1 87 ? -14.922 35.75 -1.987 1 98 87 ALA B N 1
ATOM 3111 C CA . ALA B 1 87 ? -14.617 36.969 -1.268 1 98 87 ALA B CA 1
ATOM 3112 C C . ALA B 1 87 ? -13.758 36.688 -0.041 1 98 87 ALA B C 1
ATOM 3114 O O . ALA B 1 87 ? -12.812 37.438 0.247 1 98 87 ALA B O 1
ATOM 3115 N N . GLN B 1 88 ? -14.078 35.719 0.679 1 98.44 88 GLN B N 1
ATOM 3116 C CA . GLN B 1 88 ? -13.289 35.312 1.835 1 98.44 88 GLN B CA 1
ATOM 3117 C C . GLN B 1 88 ? -11.875 34.906 1.419 1 98.44 88 GLN B C 1
ATOM 3119 O O . GLN B 1 88 ? -10.898 35.312 2.057 1 98.44 88 GLN B O 1
ATOM 3124 N N . GLN B 1 89 ? -11.797 34.094 0.369 1 98.5 89 GLN B N 1
ATOM 3125 C CA . GLN B 1 89 ? -10.492 33.688 -0.133 1 98.5 89 GLN B CA 1
ATOM 3126 C C . GLN B 1 89 ? -9.633 34.875 -0.506 1 98.5 89 GLN B C 1
ATOM 3128 O O . GLN B 1 89 ? -8.461 34.969 -0.13 1 98.5 89 GLN B O 1
ATOM 3133 N N . ASP B 1 90 ? -10.18 35.812 -1.219 1 98.06 90 ASP B N 1
ATOM 3134 C CA . ASP B 1 90 ? -9.445 36.969 -1.672 1 98.06 90 ASP B CA 1
ATOM 3135 C C . ASP B 1 90 ? -8.859 37.75 -0.491 1 98.06 90 ASP B C 1
ATOM 3137 O O . ASP B 1 90 ? -7.73 38.219 -0.555 1 98.06 90 ASP B O 1
ATOM 3141 N N . ARG B 1 91 ? -9.625 37.844 0.532 1 97.88 91 ARG B N 1
ATOM 3142 C CA . ARG B 1 91 ? -9.195 38.562 1.715 1 97.88 91 ARG B CA 1
ATOM 3143 C C . ARG B 1 91 ? -8.141 37.781 2.498 1 97.88 91 ARG B C 1
ATOM 3145 O O . ARG B 1 91 ? -7.082 38.312 2.83 1 97.88 91 ARG B O 1
ATOM 3152 N N . ILE B 1 92 ? -8.375 36.562 2.754 1 98.38 92 ILE B N 1
ATOM 3153 C CA . ILE B 1 92 ? -7.605 35.812 3.723 1 98.38 92 ILE B CA 1
ATOM 3154 C C . ILE B 1 92 ? -6.328 35.281 3.068 1 98.38 92 ILE B C 1
ATOM 3156 O O . ILE B 1 92 ? -5.281 35.188 3.715 1 98.38 92 ILE B O 1
ATOM 3160 N N . LEU B 1 93 ? -6.371 35 1.759 1 98.69 93 LEU B N 1
ATOM 3161 C CA . LEU B 1 93 ? -5.246 34.344 1.093 1 98.69 93 LEU B CA 1
ATOM 3162 C C . LEU B 1 93 ? -4.348 35.375 0.412 1 98.69 93 LEU B C 1
ATOM 3164 O O . LEU B 1 93 ? -3.307 35.031 -0.148 1 98.69 93 LEU B O 1
ATOM 3168 N N . ALA B 1 94 ? -4.637 36.625 0.462 1 97.06 94 ALA B N 1
ATOM 3169 C CA . ALA B 1 94 ? -4 37.688 -0.326 1 97.06 94 ALA B CA 1
ATOM 3170 C C . ALA B 1 94 ? -2.5 37.719 -0.052 1 97.06 94 ALA B C 1
ATOM 3172 O O . ALA B 1 94 ? -1.707 38 -0.959 1 97.06 94 ALA B O 1
ATOM 3173 N N . GLY B 1 95 ? -2.035 37.469 1.154 1 98 95 GLY B N 1
ATOM 3174 C CA . GLY B 1 95 ? -0.637 37.625 1.52 1 98 95 GLY B CA 1
ATOM 3175 C C . GLY B 1 95 ? 0.144 36.312 1.48 1 98 95 GLY B C 1
ATOM 3176 O O . GLY B 1 95 ? 1.364 36.312 1.651 1 98 95 GLY B O 1
ATOM 3177 N N . VAL B 1 96 ? -0.462 35.25 1.166 1 98.69 96 VAL B N 1
ATOM 3178 C CA . VAL B 1 96 ? 0.153 33.938 1.341 1 98.69 96 VAL B CA 1
ATOM 3179 C C . VAL B 1 96 ? 1.307 33.75 0.354 1 98.69 96 VAL B C 1
ATOM 3181 O O . VAL B 1 96 ? 2.371 33.25 0.714 1 98.69 96 VAL B O 1
ATOM 3184 N N . ALA B 1 97 ? 1.123 34.188 -0.891 1 98.38 97 ALA B N 1
ATOM 3185 C CA . ALA B 1 97 ? 2.172 34.062 -1.899 1 98.38 97 ALA B CA 1
ATOM 3186 C C . ALA B 1 97 ? 3.438 34.812 -1.471 1 98.38 97 ALA B C 1
ATOM 3188 O O . ALA B 1 97 ? 4.543 34.438 -1.858 1 98.38 97 ALA B O 1
ATOM 3189 N N . LYS B 1 98 ? 3.281 35.812 -0.648 1 97.88 98 LYS B N 1
ATOM 3190 C CA . LYS B 1 98 ? 4.406 36.625 -0.21 1 97.88 98 LYS B CA 1
ATOM 3191 C C . LYS B 1 98 ? 4.852 36.219 1.198 1 97.88 98 LYS B C 1
ATOM 3193 O O . LYS B 1 98 ? 5.641 36.938 1.821 1 97.88 98 LYS B O 1
ATOM 3198 N N . GLY B 1 99 ? 4.238 35.188 1.736 1 98.31 99 GLY B N 1
ATOM 3199 C CA . GLY B 1 99 ? 4.809 34.625 2.943 1 98.31 99 GLY B CA 1
ATOM 3200 C C . GLY B 1 99 ? 3.92 34.781 4.16 1 98.31 99 GLY B C 1
ATOM 3201 O O . GLY B 1 99 ? 4.297 34.406 5.27 1 98.31 99 GLY B O 1
ATOM 3202 N N . ALA B 1 100 ? 2.754 35.438 3.99 1 98.62 100 ALA B N 1
ATOM 3203 C CA . ALA B 1 100 ? 1.832 35.469 5.121 1 98.62 100 ALA B CA 1
ATOM 3204 C C . ALA B 1 100 ? 1.538 34.062 5.656 1 98.62 100 ALA B C 1
ATOM 3206 O O . ALA B 1 100 ? 1.393 33.125 4.879 1 98.62 100 ALA B O 1
ATOM 3207 N N . VAL B 1 101 ? 1.435 33.969 7 1 98.69 101 VAL B N 1
ATOM 3208 C CA . VAL B 1 101 ? 1.226 32.688 7.664 1 98.69 101 VAL B CA 1
ATOM 3209 C C . VAL B 1 101 ? -0.247 32.531 8.039 1 98.69 101 VAL B C 1
ATOM 3211 O O . VAL B 1 101 ? -0.877 33.5 8.5 1 98.69 101 VAL B O 1
ATOM 3214 N N . LEU B 1 102 ? -0.801 31.438 7.711 1 98.81 102 LEU B N 1
ATOM 3215 C CA . LEU B 1 102 ? -2.098 30.984 8.203 1 98.81 102 LEU B CA 1
ATOM 3216 C C . LEU B 1 102 ? -1.941 29.75 9.102 1 98.81 102 LEU B C 1
ATOM 3218 O O . LEU B 1 102 ? -0.96 29.016 8.984 1 98.81 102 LEU B O 1
ATOM 3222 N N . SER B 1 103 ? -2.832 29.562 10.016 1 98.5 103 SER B N 1
ATOM 3223 C CA . SER B 1 103 ? -2.863 28.359 10.844 1 98.5 103 SER B CA 1
ATOM 3224 C C . SER B 1 103 ? -4.297 27.922 11.133 1 98.5 103 SER B C 1
ATOM 3226 O O . SER B 1 103 ? -5.246 28.516 10.617 1 98.5 103 SER B O 1
ATOM 3228 N N . ALA B 1 104 ? -4.387 26.828 11.781 1 97.94 104 ALA B N 1
ATOM 3229 C CA . ALA B 1 104 ? -5.699 26.281 12.125 1 97.94 104 ALA B CA 1
ATOM 3230 C C . ALA B 1 104 ? -5.75 25.875 13.594 1 97.94 104 ALA B C 1
ATOM 3232 O O . ALA B 1 104 ? -4.781 25.312 14.117 1 97.94 104 ALA B O 1
ATOM 3233 N N . ALA B 1 105 ? -6.77 26.234 14.25 1 97.25 105 ALA B N 1
ATOM 3234 C CA . ALA B 1 105 ? -7.062 25.828 15.625 1 97.25 105 ALA B CA 1
ATOM 3235 C C . ALA B 1 105 ? -8.141 24.766 15.672 1 97.25 105 ALA B C 1
ATOM 3237 O O . ALA B 1 105 ? -9.336 25.062 15.75 1 97.25 105 ALA B O 1
ATOM 3238 N N . LEU B 1 106 ? -7.672 23.516 15.742 1 96.12 106 LEU B N 1
ATOM 3239 C CA . LEU B 1 106 ? -8.578 22.406 15.531 1 96.12 106 LEU B CA 1
ATOM 3240 C C . LEU B 1 106 ? -8.734 21.578 16.797 1 96.12 106 LEU B C 1
ATOM 3242 O O . LEU B 1 106 ? -9.836 21.141 17.141 1 96.12 106 LEU B O 1
ATOM 3246 N N . ASN B 1 107 ? -7.68 21.391 17.531 1 94.12 107 ASN B N 1
ATOM 3247 C CA . ASN B 1 107 ? -7.648 20.453 18.656 1 94.12 107 ASN B CA 1
ATOM 3248 C C . ASN B 1 107 ? -8.211 21.078 19.922 1 94.12 107 ASN B C 1
ATOM 3250 O O . ASN B 1 107 ? -7.906 22.234 20.234 1 94.12 107 ASN B O 1
ATOM 3254 N N . GLU B 1 108 ? -9 20.281 20.594 1 93.06 108 GLU B N 1
ATOM 3255 C CA . GLU B 1 108 ? -9.586 20.656 21.875 1 93.06 108 GLU B CA 1
ATOM 3256 C C . GLU B 1 108 ? -8.82 20.047 23.047 1 93.06 108 GLU B C 1
ATOM 3258 O O . GLU B 1 108 ? -8.141 19.031 22.875 1 93.06 108 GLU B O 1
ATOM 3263 N N . PRO B 1 109 ? -8.852 20.703 24.203 1 88.69 109 PRO B N 1
ATOM 3264 C CA . PRO B 1 109 ? -8.234 20.062 25.359 1 88.69 109 PRO B CA 1
ATOM 3265 C C . PRO B 1 109 ? -8.758 18.641 25.609 1 88.69 109 PRO B C 1
ATOM 3267 O O . PRO B 1 109 ? -9.977 18.438 25.703 1 88.69 109 PRO B O 1
ATOM 3270 N N . GLY B 1 110 ? -7.855 17.703 25.703 1 81 110 GLY B N 1
ATOM 3271 C CA . GLY B 1 110 ? -8.18 16.328 26.078 1 81 110 GLY B CA 1
ATOM 3272 C C . GLY B 1 110 ? -8.734 15.508 24.938 1 81 110 GLY B C 1
ATOM 3273 O O . GLY B 1 110 ? -9.164 14.367 25.125 1 81 110 GLY B O 1
ATOM 3274 N N . VAL B 1 111 ? -8.859 16.078 23.766 1 78.88 111 VAL B N 1
ATOM 3275 C CA . VAL B 1 111 ? -9.445 15.336 22.656 1 78.88 111 VAL B CA 1
ATOM 3276 C C . VAL B 1 111 ? -8.555 15.461 21.422 1 78.88 111 VAL B C 1
ATOM 3278 O O . VAL B 1 111 ? -8.047 16.547 21.125 1 78.88 111 VAL B O 1
ATOM 3281 N N . ALA B 1 112 ? -8.422 14.32 20.859 1 76.06 112 ALA B N 1
ATOM 3282 C CA . ALA B 1 112 ? -7.637 14.32 19.625 1 76.06 112 ALA B CA 1
ATOM 3283 C C . ALA B 1 112 ? -8.547 14.422 18.406 1 76.06 112 ALA B C 1
ATOM 3285 O O . ALA B 1 112 ? -9.758 14.203 18.5 1 76.06 112 ALA B O 1
ATOM 3286 N N . LEU B 1 113 ? -7.984 14.969 17.266 1 75.75 113 LEU B N 1
ATOM 3287 C CA . LEU B 1 113 ? -8.711 15.008 16 1 75.75 113 LEU B CA 1
ATOM 3288 C C . LEU B 1 113 ? -9.234 13.625 15.633 1 75.75 113 LEU B C 1
ATOM 3290 O O . LEU B 1 113 ? -8.578 12.617 15.906 1 75.75 113 LEU B O 1
ATOM 3294 N N . PRO B 1 114 ? -10.484 13.508 15.078 1 63.75 114 PRO B N 1
ATOM 3295 C CA . PRO B 1 114 ? -11.375 14.531 14.516 1 63.75 114 PRO B CA 1
ATOM 3296 C C . PRO B 1 114 ? -12.516 14.898 15.453 1 63.75 114 PRO B C 1
ATOM 3298 O O . PRO B 1 114 ? -13.609 15.242 15 1 63.75 114 PRO B O 1
ATOM 3301 N N . ASP B 1 115 ? -12.297 15 16.641 1 66.75 115 ASP B N 1
ATOM 3302 C CA . ASP B 1 115 ? -13.422 15.133 17.562 1 66.75 115 ASP B CA 1
ATOM 3303 C C . ASP B 1 115 ? -14.203 16.422 17.297 1 66.75 115 ASP B C 1
ATOM 3305 O O . ASP B 1 115 ? -13.719 17.312 16.578 1 66.75 115 ASP B O 1
ATOM 3309 N N . ARG B 1 116 ? -15.391 16.391 17.734 1 66.31 116 ARG B N 1
ATOM 3310 C CA . ARG B 1 116 ? -16.328 17.5 17.703 1 66.31 116 ARG B CA 1
ATOM 3311 C C . ARG B 1 116 ? -15.906 18.594 18.688 1 66.31 116 ARG B C 1
ATOM 3313 O O . ARG B 1 116 ? -15.711 18.328 19.875 1 66.31 116 ARG B O 1
ATOM 3320 N N . PRO B 1 117 ? -15.789 19.781 18.156 1 73.81 117 PRO B N 1
ATOM 3321 C CA . PRO B 1 117 ? -15.211 20.875 18.922 1 73.81 117 PRO B CA 1
ATOM 3322 C C . PRO B 1 117 ? -16.109 21.328 20.078 1 73.81 117 PRO B C 1
ATOM 3324 O O . PRO B 1 117 ? -17.328 21.375 19.938 1 73.81 117 PRO B O 1
ATOM 3327 N N . ALA B 1 118 ? -15.594 21.516 21.281 1 82.56 118 ALA B N 1
ATOM 3328 C CA . ALA B 1 118 ? -16.234 22.141 22.438 1 82.56 118 ALA B CA 1
ATOM 3329 C C . ALA B 1 118 ? -16.266 23.656 22.297 1 82.56 118 ALA B C 1
ATOM 3331 O O . ALA B 1 118 ? -17.156 24.312 22.859 1 82.56 118 ALA B O 1
ATOM 3332 N N . THR B 1 119 ? -15.336 24.219 21.672 1 94.25 119 THR B N 1
ATOM 3333 C CA . THR B 1 119 ? -15.344 25.656 21.391 1 94.25 119 THR B CA 1
ATOM 3334 C C . THR B 1 119 ? -16.703 26.094 20.844 1 94.25 119 THR B C 1
ATOM 3336 O O . THR B 1 119 ? -17.25 25.453 19.953 1 94.25 119 THR B O 1
ATOM 3339 N N . ARG B 1 120 ? -17.203 27.188 21.438 1 95.56 120 ARG B N 1
ATOM 3340 C CA . ARG B 1 120 ? -18.578 27.609 21.156 1 95.56 120 ARG B CA 1
ATOM 3341 C C . ARG B 1 120 ? -18.594 28.844 20.266 1 95.56 120 ARG B C 1
ATOM 3343 O O . ARG B 1 120 ? -17.797 29.766 20.438 1 95.56 120 ARG B O 1
ATOM 3350 N N . PHE B 1 121 ? -19.359 28.781 19.297 1 96.62 121 PHE B N 1
ATOM 3351 C CA . PHE B 1 121 ? -19.703 29.938 18.469 1 96.62 121 PHE B CA 1
ATOM 3352 C C . PHE B 1 121 ? -21.188 30.234 18.547 1 96.62 121 PHE B C 1
ATOM 3354 O O . PHE B 1 121 ? -22.016 29.469 18.047 1 96.62 121 PHE B O 1
ATOM 3361 N N . ALA B 1 122 ? -21.516 31.266 19.234 1 95.75 122 ALA B N 1
ATOM 3362 C CA . ALA B 1 122 ? -22.922 31.656 19.422 1 95.75 122 ALA B CA 1
ATOM 3363 C C . ALA B 1 122 ? -23.062 33.188 19.391 1 95.75 122 ALA B C 1
ATOM 3365 O O . ALA B 1 122 ? -22.25 33.906 19.969 1 95.75 122 ALA B O 1
ATOM 3366 N N . ASN B 1 123 ? -24.109 33.562 18.719 1 95.38 123 ASN B N 1
ATOM 3367 C CA . ASN B 1 123 ? -24.438 34.969 18.656 1 95.38 123 ASN B CA 1
ATOM 3368 C C . ASN B 1 123 ? -23.25 35.812 18.172 1 95.38 123 ASN B C 1
ATOM 3370 O O . ASN B 1 123 ? -22.938 36.844 18.766 1 95.38 123 ASN B O 1
ATOM 3374 N N . GLY B 1 124 ? -22.484 35.25 17.297 1 96.5 124 GLY B N 1
ATOM 3375 C CA . GLY B 1 124 ? -21.391 35.969 16.688 1 96.5 124 GLY B CA 1
ATOM 3376 C C . GLY B 1 124 ? -20.156 36.031 17.562 1 96.5 124 GLY B C 1
ATOM 3377 O O . GLY B 1 124 ? -19.25 36.844 17.328 1 96.5 124 GLY B O 1
ATOM 3378 N N . ARG B 1 125 ? -20.141 35.281 18.594 1 98 125 ARG B N 1
ATOM 3379 C CA . ARG B 1 125 ? -19.016 35.281 19.531 1 98 125 ARG B CA 1
ATOM 3380 C C . ARG B 1 125 ? -18.391 33.906 19.688 1 98 125 ARG B C 1
ATOM 3382 O O . ARG B 1 125 ? -19.109 32.906 19.703 1 98 125 ARG B O 1
ATOM 3389 N N . LEU B 1 126 ? -17.125 33.906 19.781 1 98.19 126 LEU B N 1
ATOM 3390 C CA . LEU B 1 126 ? -16.344 32.688 19.891 1 98.19 126 LEU B CA 1
ATOM 3391 C C . LEU B 1 126 ? -15.703 32.594 21.281 1 98.19 126 LEU B C 1
ATOM 3393 O O . LEU B 1 126 ? -15.055 33.531 21.734 1 98.19 126 LEU B O 1
ATOM 3397 N N . SER B 1 127 ? -15.953 31.5 21.953 1 98 127 SER B N 1
ATOM 3398 C CA . SER B 1 127 ? -15.367 31.25 23.266 1 98 127 SER B CA 1
ATOM 3399 C C . SER B 1 127 ? -14.898 29.797 23.406 1 98 127 SER B C 1
ATOM 3401 O O . SER B 1 127 ? -15.602 28.875 23.016 1 98 127 SER B O 1
ATOM 3403 N N . GLY B 1 128 ? -13.719 29.656 23.906 1 97.06 128 GLY B N 1
ATOM 3404 C CA . GLY B 1 128 ? -13.148 28.328 24.094 1 97.06 128 GLY B CA 1
ATOM 3405 C C . GLY B 1 128 ? -11.633 28.312 24.047 1 97.06 128 GLY B C 1
ATOM 3406 O O . GLY B 1 128 ? -10.992 29.344 24.25 1 97.06 128 GLY B O 1
ATOM 3407 N N . THR B 1 129 ? -11.031 27.094 23.969 1 96.62 129 THR B N 1
ATOM 3408 C CA . THR B 1 129 ? -9.586 26.906 23.938 1 96.62 129 THR B CA 1
ATOM 3409 C C . THR B 1 129 ? -9.195 25.844 22.922 1 96.62 129 THR B C 1
ATOM 3411 O O . THR B 1 129 ? -9.852 24.797 22.828 1 96.62 129 THR B O 1
ATOM 3414 N N . LYS B 1 130 ? -8.234 26.141 22.172 1 96.44 130 LYS B N 1
ATOM 3415 C CA . LYS B 1 130 ? -7.652 25.203 21.219 1 96.44 130 LYS B CA 1
ATOM 3416 C C . LYS B 1 130 ? -6.176 24.953 21.531 1 96.44 130 LYS B C 1
ATOM 3418 O O . LYS B 1 130 ? -5.465 25.875 21.953 1 96.44 130 LYS B O 1
ATOM 3423 N N . LEU B 1 131 ? -5.758 23.75 21.328 1 94.31 131 LEU B N 1
ATOM 3424 C CA . LEU B 1 131 ? -4.391 23.359 21.656 1 94.31 131 LEU B CA 1
ATOM 3425 C C . LEU B 1 131 ? -3.6 23.047 20.391 1 94.31 131 LEU B C 1
ATOM 3427 O O . LEU B 1 131 ? -4.18 22.688 19.359 1 94.31 131 LEU B O 1
ATOM 3431 N N . GLY B 1 132 ? -2.322 23.266 20.516 1 94.25 132 GLY B N 1
ATOM 3432 C CA . GLY B 1 132 ? -1.416 22.828 19.453 1 94.25 132 GLY B CA 1
ATOM 3433 C C . GLY B 1 132 ? -1.546 23.641 18.188 1 94.25 132 GLY B C 1
ATOM 3434 O O . GLY B 1 132 ? -1.444 23.094 17.078 1 94.25 132 GLY B O 1
ATOM 3435 N N . VAL B 1 133 ? -1.808 24.844 18.297 1 97.12 133 VAL B N 1
ATOM 3436 C CA . VAL B 1 133 ? -1.987 25.688 17.125 1 97.12 133 VAL B CA 1
ATOM 3437 C C . VAL B 1 133 ? -0.63 26.188 16.641 1 97.12 133 VAL B C 1
ATOM 3439 O O . VAL B 1 133 ? -0.084 27.141 17.188 1 97.12 133 VAL B O 1
ATOM 3442 N N . ALA B 1 134 ? -0.222 25.625 15.586 1 97.19 134 ALA B N 1
ATOM 3443 C CA . ALA B 1 134 ? 1.111 25.922 15.07 1 97.19 134 ALA B CA 1
ATOM 3444 C C . ALA B 1 134 ? 1.182 27.344 14.523 1 97.19 134 ALA B C 1
ATOM 3446 O O . ALA B 1 134 ? 0.29 27.781 13.789 1 97.19 134 ALA B O 1
ATOM 3447 N N . TYR B 1 135 ? 2.182 28.141 14.977 1 97.88 135 TYR B N 1
ATOM 3448 C CA . TYR B 1 135 ? 2.586 29.422 14.43 1 97.88 135 TYR B CA 1
ATOM 3449 C C . TYR B 1 135 ? 1.471 30.453 14.578 1 97.88 135 TYR B C 1
ATOM 3451 O O . TYR B 1 135 ? 1.362 31.375 13.766 1 97.88 135 TYR B O 1
ATOM 3459 N N . ALA B 1 136 ? 0.633 30.266 15.539 1 98.38 136 ALA B N 1
ATOM 3460 C CA . ALA B 1 136 ? -0.489 31.172 15.758 1 98.38 136 ALA B CA 1
ATOM 3461 C C . ALA B 1 136 ? -0.003 32.594 15.984 1 98.38 136 ALA B C 1
ATOM 3463 O O . ALA B 1 136 ? -0.626 33.562 15.508 1 98.38 136 ALA B O 1
ATOM 3464 N N . GLY B 1 137 ? 1.104 32.781 16.641 1 97.12 137 GLY B N 1
ATOM 3465 C CA . GLY B 1 137 ? 1.627 34.094 16.953 1 97.12 137 GLY B CA 1
ATOM 3466 C C . GLY B 1 137 ? 2.072 34.844 15.727 1 97.12 137 GLY B C 1
ATOM 3467 O O . GLY B 1 137 ? 2.096 36.094 15.734 1 97.12 137 GLY B O 1
ATOM 3468 N N . GLN B 1 138 ? 2.387 34.156 14.711 1 96.5 138 GLN B N 1
ATOM 3469 C CA . GLN B 1 138 ? 2.867 34.781 13.469 1 96.5 138 GLN B CA 1
ATOM 3470 C C . GLN B 1 138 ? 1.774 34.781 12.406 1 96.5 138 GLN B C 1
ATOM 3472 O O . GLN B 1 138 ? 1.936 35.406 11.359 1 96.5 138 GLN B O 1
ATOM 3477 N N . ALA B 1 139 ? 0.68 34.156 12.672 1 98.56 139 ALA B N 1
ATOM 3478 C CA . ALA B 1 139 ? -0.342 33.969 11.648 1 98.56 139 ALA B CA 1
ATOM 3479 C C . ALA B 1 139 ? -1.178 35.219 11.469 1 98.56 139 ALA B C 1
ATOM 3481 O O . ALA B 1 139 ? -1.425 35.969 12.43 1 98.56 139 ALA B O 1
ATOM 3482 N N . ASP B 1 140 ? -1.557 35.438 10.227 1 98.56 140 ASP B N 1
ATOM 3483 C CA . ASP B 1 140 ? -2.516 36.531 9.969 1 98.56 140 ASP B CA 1
ATOM 3484 C C . ASP B 1 140 ? -3.936 36.094 10.32 1 98.56 140 ASP B C 1
ATOM 3486 O O . ASP B 1 140 ? -4.746 36.875 10.773 1 98.56 140 ASP B O 1
ATOM 3490 N N . TRP B 1 141 ? -4.215 34.844 10.055 1 98.69 141 TRP B N 1
ATOM 3491 C CA . TRP B 1 141 ? -5.547 34.281 10.281 1 98.69 141 TRP B CA 1
ATOM 3492 C C . TRP B 1 141 ? -5.461 32.875 10.844 1 98.69 141 TRP B C 1
ATOM 3494 O O . TRP B 1 141 ? -4.535 32.125 10.523 1 98.69 141 TRP B O 1
ATOM 3504 N N . LEU B 1 142 ? -6.406 32.5 11.664 1 98.81 142 LEU B N 1
ATOM 3505 C CA . LEU B 1 142 ? -6.648 31.156 12.156 1 98.81 142 LEU B CA 1
ATOM 3506 C C . LEU B 1 142 ? -7.992 30.641 11.664 1 98.81 142 LEU B C 1
ATOM 3508 O O . LEU B 1 142 ? -9.016 31.297 11.82 1 98.81 142 LEU B O 1
ATOM 3512 N N . ILE B 1 143 ? -7.965 29.5 11.031 1 98.69 143 ILE B N 1
ATOM 3513 C CA . ILE B 1 143 ? -9.219 28.766 10.898 1 98.69 143 ILE B CA 1
ATOM 3514 C C . ILE B 1 143 ? -9.562 28.078 12.227 1 98.69 143 ILE B C 1
ATOM 3516 O O . ILE B 1 143 ? -8.727 27.375 12.805 1 98.69 143 ILE B O 1
ATOM 3520 N N . VAL B 1 144 ? -10.727 28.344 12.758 1 98.44 144 VAL B N 1
ATOM 3521 C CA . VAL B 1 144 ? -11.148 27.781 14.039 1 98.44 144 VAL B CA 1
ATOM 3522 C C . VAL B 1 144 ? -12.406 26.938 13.836 1 98.44 144 VAL B C 1
ATOM 3524 O O . VAL B 1 144 ? -13.414 27.438 13.336 1 98.44 144 VAL B O 1
ATOM 3527 N N . THR B 1 145 ? -12.312 25.672 14.172 1 97.31 145 THR B N 1
ATOM 3528 C CA . THR B 1 145 ? -13.516 24.844 14.195 1 97.31 145 THR B CA 1
ATOM 3529 C C . THR B 1 145 ? -14.25 25 15.523 1 97.31 145 THR B C 1
ATOM 3531 O O . THR B 1 145 ? -13.625 24.984 16.594 1 97.31 145 THR B O 1
ATOM 3534 N N . ALA B 1 146 ? -15.469 25.266 15.469 1 95.94 146 ALA B N 1
ATOM 3535 C CA . ALA B 1 146 ? -16.344 25.375 16.625 1 95.94 146 ALA B CA 1
ATOM 3536 C C . ALA B 1 146 ? -17.594 24.516 16.469 1 95.94 146 ALA B C 1
ATOM 3538 O O . ALA B 1 146 ? -17.812 23.922 15.414 1 95.94 146 ALA B O 1
ATOM 3539 N N . ASP B 1 147 ? -18.312 24.391 17.562 1 92.25 147 ASP B N 1
ATOM 3540 C CA . ASP B 1 147 ? -19.562 23.641 17.516 1 92.25 147 ASP B CA 1
ATOM 3541 C C . ASP B 1 147 ? -20.531 24.25 16.516 1 92.25 147 ASP B C 1
ATOM 3543 O O . ASP B 1 147 ? -21.047 25.344 16.734 1 92.25 147 ASP B O 1
ATOM 3547 N N . GLY B 1 148 ? -20.641 23.609 15.445 1 89.62 148 GLY B N 1
ATOM 3548 C CA . GLY B 1 148 ? -21.609 24 14.445 1 89.62 148 GLY B CA 1
ATOM 3549 C C . GLY B 1 148 ? -21.109 25.078 13.5 1 89.62 148 GLY B C 1
ATOM 3550 O O . GLY B 1 148 ? -21.875 25.641 12.719 1 89.62 148 GLY B O 1
ATOM 3551 N N . ALA B 1 149 ? -19.922 25.469 13.602 1 95.56 149 ALA B N 1
ATOM 3552 C CA . ALA B 1 149 ? -19.438 26.516 12.711 1 95.56 149 ALA B CA 1
ATOM 3553 C C . ALA B 1 149 ? -17.938 26.375 12.469 1 95.56 149 ALA B C 1
ATOM 3555 O O . ALA B 1 149 ? -17.234 25.703 13.234 1 95.56 149 ALA B O 1
ATOM 3556 N N . VAL B 1 150 ? -17.531 26.906 11.414 1 98.06 150 VAL B N 1
ATOM 3557 C CA . VAL B 1 150 ? -16.125 27.172 11.125 1 98.06 150 VAL B CA 1
ATOM 3558 C C . VAL B 1 150 ? -15.922 28.656 10.867 1 98.06 150 VAL B C 1
ATOM 3560 O O . VAL B 1 150 ? -16.625 29.266 10.047 1 98.06 150 VAL B O 1
ATOM 3563 N N . VAL B 1 151 ? -15.008 29.266 11.617 1 98.62 151 VAL B N 1
ATOM 3564 C CA . VAL B 1 151 ? -14.82 30.703 11.484 1 98.62 151 VAL B CA 1
ATOM 3565 C C . VAL B 1 151 ? -13.344 31.016 11.273 1 98.62 151 VAL B C 1
ATOM 3567 O O . VAL B 1 151 ? -12.484 30.156 11.492 1 98.62 151 VAL B O 1
ATOM 3570 N N . VAL B 1 152 ? -13.023 32.125 10.742 1 98.69 152 VAL B N 1
ATOM 3571 C CA . VAL B 1 152 ? -11.656 32.656 10.688 1 98.69 152 VAL B CA 1
ATOM 3572 C C . VAL B 1 152 ? -11.508 33.812 11.648 1 98.69 152 VAL B C 1
ATOM 3574 O O . VAL B 1 152 ? -12.422 34.656 11.773 1 98.69 152 VAL B O 1
ATOM 3577 N N . VAL B 1 153 ? -10.414 33.844 12.43 1 98.44 153 VAL B N 1
ATOM 3578 C CA . VAL B 1 153 ? -10.172 34.875 13.438 1 98.44 153 VAL B CA 1
ATOM 3579 C C . VAL B 1 153 ? -8.711 35.312 13.383 1 98.44 153 VAL B C 1
ATOM 3581 O O . VAL B 1 153 ? -7.812 34.469 13.188 1 98.44 153 VAL B O 1
ATOM 3584 N N . SER B 1 154 ? -8.5 36.594 13.484 1 98.19 154 SER B N 1
ATOM 3585 C CA . SER B 1 154 ? -7.129 37.062 13.664 1 98.19 154 SER B CA 1
ATOM 3586 C C . SER B 1 154 ? -6.609 36.719 15.062 1 98.19 154 SER B C 1
ATOM 3588 O O . SER B 1 154 ? -7.32 36.875 16.047 1 98.19 154 SER B O 1
ATOM 3590 N N . PRO B 1 155 ? -5.359 36.188 15.102 1 98.38 155 PRO B N 1
ATOM 3591 C CA . PRO B 1 155 ? -4.793 35.938 16.438 1 98.38 155 PRO B CA 1
ATOM 3592 C C . PRO B 1 155 ? -4.637 37.219 17.266 1 98.38 155 PRO B C 1
ATOM 3594 O O . PRO B 1 155 ? -4.398 37.156 18.469 1 98.38 155 PRO B O 1
ATOM 3597 N N . LYS B 1 156 ? -4.824 38.344 16.672 1 97.44 156 LYS B N 1
ATOM 3598 C CA . LYS B 1 156 ? -4.656 39.625 17.344 1 97.44 156 LYS B CA 1
ATOM 3599 C C . LYS B 1 156 ? -6.004 40.188 17.75 1 97.44 156 LYS B C 1
ATOM 3601 O O . LYS B 1 156 ? -6.062 41.25 18.391 1 97.44 156 LYS B O 1
ATOM 3606 N N . ALA B 1 157 ? -6.996 39.531 17.391 1 98.12 157 ALA B N 1
ATOM 3607 C CA . ALA B 1 157 ? -8.328 40.031 17.719 1 98.12 157 ALA B CA 1
ATOM 3608 C C . ALA B 1 157 ? -8.508 40.156 19.234 1 98.12 157 ALA B C 1
ATOM 3610 O O . ALA B 1 157 ? -7.914 39.406 20 1 98.12 157 ALA B O 1
ATOM 3611 N N . ASP B 1 158 ? -9.32 41.188 19.641 1 98.19 158 ASP B N 1
ATOM 3612 C CA . ASP B 1 158 ? -9.672 41.312 21.062 1 98.19 158 ASP B CA 1
ATOM 3613 C C . ASP B 1 158 ? -10.289 40.031 21.594 1 98.19 158 ASP B C 1
ATOM 3615 O O . ASP B 1 158 ? -11.148 39.438 20.953 1 98.19 158 ASP B O 1
ATOM 3619 N N . GLY B 1 159 ? -9.742 39.594 22.75 1 98.62 159 GLY B N 1
ATOM 3620 C CA . GLY B 1 159 ? -10.273 38.406 23.375 1 98.62 159 GLY B CA 1
ATOM 3621 C C . GLY B 1 159 ? -9.492 37.125 23.047 1 98.62 159 GLY B C 1
ATOM 3622 O O . GLY B 1 159 ? -9.727 36.094 23.641 1 98.62 159 GLY B O 1
ATOM 3623 N N . VAL B 1 160 ? -8.57 37.219 22.078 1 98.75 160 VAL B N 1
ATOM 3624 C CA . VAL B 1 160 ? -7.719 36.094 21.766 1 98.75 160 VAL B CA 1
ATOM 3625 C C . VAL B 1 160 ? -6.453 36.125 22.625 1 98.75 160 VAL B C 1
ATOM 3627 O O . VAL B 1 160 ? -5.809 37.188 22.719 1 98.75 160 VAL B O 1
ATOM 3630 N N . GLN B 1 161 ? -6.148 35.094 23.25 1 98.69 161 GLN B N 1
ATOM 3631 C CA . GLN B 1 161 ? -4.93 34.969 24.047 1 98.69 161 GLN B CA 1
ATOM 3632 C C . GLN B 1 161 ? -4.055 33.812 23.547 1 98.69 161 GLN B C 1
ATOM 3634 O O . GLN B 1 161 ? -4.539 32.719 23.344 1 98.69 161 GLN B O 1
ATOM 3639 N N . LEU B 1 162 ? -2.809 34.125 23.359 1 98.5 162 LEU B N 1
ATOM 3640 C CA . LEU B 1 162 ? -1.834 33.125 22.906 1 98.5 162 LEU B CA 1
ATOM 3641 C C . LEU B 1 162 ? -0.847 32.781 24.031 1 98.5 162 LEU B C 1
ATOM 3643 O O . LEU B 1 162 ? -0.286 33.688 24.656 1 98.5 162 LEU B O 1
ATOM 3647 N N . VAL B 1 163 ? -0.684 31.547 24.281 1 98 163 VAL B N 1
ATOM 3648 C CA . VAL B 1 163 ? 0.371 31.062 25.172 1 98 163 VAL B CA 1
ATOM 3649 C C . VAL B 1 163 ? 1.261 30.078 24.438 1 98 163 VAL B C 1
ATOM 3651 O O . VAL B 1 163 ? 0.807 29 24.047 1 98 163 VAL B O 1
ATOM 3654 N N . GLN B 1 164 ? 2.441 30.516 24.25 1 96.38 164 GLN B N 1
ATOM 3655 C CA . GLN B 1 164 ? 3.363 29.641 23.547 1 96.38 164 GLN B CA 1
ATOM 3656 C C . GLN B 1 164 ? 3.635 28.359 24.344 1 96.38 164 GLN B C 1
ATOM 3658 O O . GLN B 1 164 ? 3.811 28.406 25.562 1 96.38 164 GLN B O 1
ATOM 3663 N N . THR B 1 165 ? 3.59 27.266 23.609 1 92.88 165 THR B N 1
ATOM 3664 C CA . THR B 1 165 ? 3.854 25.969 24.219 1 92.88 165 THR B CA 1
ATOM 3665 C C . THR B 1 165 ? 5.078 25.312 23.594 1 92.88 165 THR B C 1
ATOM 3667 O O . THR B 1 165 ? 5.355 25.5 22.406 1 92.88 165 THR B O 1
ATOM 3670 N N . PRO B 1 166 ? 5.805 24.625 24.422 1 83.5 166 PRO B N 1
ATOM 3671 C CA . PRO B 1 166 ? 6.984 23.953 23.875 1 83.5 166 PRO B CA 1
ATOM 3672 C C . PRO B 1 166 ? 6.629 22.844 22.891 1 83.5 166 PRO B C 1
ATOM 3674 O O . PRO B 1 166 ? 5.57 22.219 23.016 1 83.5 166 PRO B O 1
ATOM 3677 N N . THR B 1 167 ? 7.469 22.688 21.859 1 84.69 167 THR B N 1
ATOM 3678 C CA . THR B 1 167 ? 7.367 21.578 20.938 1 84.69 167 THR B CA 1
ATOM 3679 C C . THR B 1 167 ? 8.664 20.766 20.906 1 84.69 167 THR B C 1
ATOM 3681 O O . THR B 1 167 ? 9.734 21.297 21.234 1 84.69 167 THR B O 1
ATOM 3684 N N . SER B 1 168 ? 8.484 19.562 20.562 1 80.44 168 SER B N 1
ATOM 3685 C CA . SER B 1 168 ? 9.648 18.688 20.531 1 80.44 168 SER B CA 1
ATOM 3686 C C . SER B 1 168 ? 10.562 19.016 19.359 1 80.44 168 SER B C 1
ATOM 3688 O O . SER B 1 168 ? 11.781 18.844 19.438 1 80.44 168 SER B O 1
ATOM 3690 N N . ASN B 1 169 ? 10.023 19.484 18.281 1 82.25 169 ASN B N 1
ATOM 3691 C CA . ASN B 1 169 ? 10.82 19.688 17.078 1 82.25 169 ASN B CA 1
ATOM 3692 C C . ASN B 1 169 ? 11.336 21.125 16.984 1 82.25 169 ASN B C 1
ATOM 3694 O O . ASN B 1 169 ? 11.938 21.516 15.984 1 82.25 169 ASN B O 1
ATOM 3698 N N . GLY B 1 170 ? 11.055 21.891 17.938 1 80.44 170 GLY B N 1
ATOM 3699 C CA . GLY B 1 170 ? 11.547 23.266 17.984 1 80.44 170 GLY B CA 1
ATOM 3700 C C . GLY B 1 170 ? 10.656 24.25 17.25 1 80.44 170 GLY B C 1
ATOM 3701 O O . GLY B 1 170 ? 10.984 25.438 17.141 1 80.44 170 GLY B O 1
ATOM 3702 N N . SER B 1 171 ? 9.57 23.766 16.734 1 87.38 171 SER B N 1
ATOM 3703 C CA . SER B 1 171 ? 8.617 24.688 16.094 1 87.38 171 SER B CA 1
ATOM 3704 C C . SER B 1 171 ? 7.875 25.516 17.125 1 87.38 171 SER B C 1
ATOM 3706 O O . SER B 1 171 ? 8.086 25.359 18.328 1 87.38 171 SER B O 1
ATOM 3708 N N . VAL B 1 172 ? 7.109 26.469 16.594 1 92.5 172 VAL B N 1
ATOM 3709 C CA . VAL B 1 172 ? 6.34 27.359 17.438 1 92.5 172 VAL B CA 1
ATOM 3710 C C . VAL B 1 172 ? 4.883 26.906 17.5 1 92.5 172 VAL B C 1
ATOM 3712 O O . VAL B 1 172 ? 4.246 26.719 16.453 1 92.5 172 VAL B O 1
ATOM 3715 N N . GLU B 1 173 ? 4.465 26.672 18.688 1 95.69 173 GLU B N 1
ATOM 3716 C CA . GLU B 1 173 ? 3.088 26.219 18.906 1 95.69 173 GLU B CA 1
ATOM 3717 C C . GLU B 1 173 ? 2.43 27.016 20.031 1 95.69 173 GLU B C 1
ATOM 3719 O O . GLU B 1 173 ? 3.117 27.578 20.891 1 95.69 173 GLU B O 1
ATOM 3724 N N . TYR B 1 174 ? 1.112 27.062 20.016 1 97.31 174 TYR B N 1
ATOM 3725 C CA . TYR B 1 174 ? 0.397 27.859 21 1 97.31 174 TYR B CA 1
ATOM 3726 C C . TYR B 1 174 ? -0.865 27.156 21.469 1 97.31 174 TYR B C 1
ATOM 3728 O O . TYR B 1 174 ? -1.479 26.391 20.719 1 97.31 174 TYR B O 1
ATOM 3736 N N . THR B 1 175 ? -1.127 27.359 22.703 1 97.25 175 THR B N 1
ATOM 3737 C CA . THR B 1 175 ? -2.516 27.297 23.156 1 97.25 175 THR B CA 1
ATOM 3738 C C . THR B 1 175 ? -3.232 28.609 22.844 1 97.25 175 THR B C 1
ATOM 3740 O O . THR B 1 175 ? -2.721 29.688 23.156 1 97.25 175 THR B O 1
ATOM 3743 N N . VAL B 1 176 ? -4.348 28.5 22.219 1 98.12 176 VAL B N 1
ATOM 3744 C CA . VAL B 1 176 ? -5.105 29.688 21.875 1 98.12 176 VAL B CA 1
ATOM 3745 C C . VAL B 1 176 ? -6.438 29.703 22.609 1 98.12 176 VAL B C 1
ATOM 3747 O O . VAL B 1 176 ? -7.23 28.766 22.484 1 98.12 176 VAL B O 1
ATOM 3750 N N . SER B 1 177 ? -6.672 30.719 23.344 1 98.5 177 SER B N 1
ATOM 3751 C CA . SER B 1 177 ? -7.941 30.891 24.047 1 98.5 177 SER B CA 1
ATOM 3752 C C . SER B 1 177 ? -8.75 32.031 23.453 1 98.5 177 SER B C 1
ATOM 3754 O O . SER B 1 177 ? -8.195 33.062 23.078 1 98.5 177 SER B O 1
ATOM 3756 N N . PHE B 1 178 ? -9.977 31.781 23.375 1 98.5 178 PHE B N 1
ATOM 3757 C CA . PHE B 1 178 ? -10.938 32.781 22.891 1 98.5 178 PHE B CA 1
ATOM 3758 C C . PHE B 1 178 ? -11.898 33.156 24 1 98.5 178 PHE B C 1
ATOM 3760 O O . PHE B 1 178 ? -12.602 32.312 24.562 1 98.5 178 PHE B O 1
ATOM 3767 N N . HIS B 1 179 ? -11.938 34.438 24.312 1 98.38 179 HIS B N 1
ATOM 3768 C CA . HIS B 1 179 ? -12.859 34.969 25.297 1 98.38 179 HIS B CA 1
ATOM 3769 C C . HIS B 1 179 ? -13.852 35.938 24.656 1 98.38 179 HIS B C 1
ATOM 3771 O O . HIS B 1 179 ? -13.609 37.125 24.594 1 98.38 179 HIS B O 1
ATOM 3777 N N . ASP B 1 180 ? -14.938 35.406 24.297 1 98.12 180 ASP B N 1
ATOM 3778 C CA . ASP B 1 180 ? -16.031 36.156 23.703 1 98.12 180 ASP B CA 1
ATOM 3779 C C . ASP B 1 180 ? -15.547 37 22.516 1 98.12 180 ASP B C 1
ATOM 3781 O O . ASP B 1 180 ? -15.797 38.188 22.453 1 98.12 180 ASP B O 1
ATOM 3785 N N . VAL B 1 181 ? -14.828 36.406 21.688 1 98.69 181 VAL B N 1
ATOM 3786 C CA . VAL B 1 181 ? -14.266 37.062 20.531 1 98.69 181 VAL B CA 1
ATOM 3787 C C . VAL B 1 181 ? -15.367 37.375 19.516 1 98.69 181 VAL B C 1
ATOM 3789 O O . VAL B 1 181 ? -16.094 36.469 19.109 1 98.69 181 VAL B O 1
ATOM 3792 N N . VAL B 1 182 ? -15.508 38.562 19.125 1 98.38 182 VAL B N 1
ATOM 3793 C CA . VAL B 1 182 ? -16.516 38.938 18.141 1 98.38 182 VAL B CA 1
ATOM 3794 C C . VAL B 1 182 ? -16.062 38.5 16.75 1 98.38 182 VAL B C 1
ATOM 3796 O O . VAL B 1 182 ? -14.953 38.812 16.312 1 98.38 182 VAL B O 1
ATOM 3799 N N . VAL B 1 183 ? -16.844 37.75 16.094 1 98.25 183 VAL B N 1
ATOM 3800 C CA . VAL B 1 183 ? -16.594 37.25 14.742 1 98.25 183 VAL B CA 1
ATOM 3801 C C . VAL B 1 183 ? -17.609 37.844 13.781 1 98.25 183 VAL B C 1
ATOM 3803 O O . VAL B 1 183 ? -18.812 37.656 13.945 1 98.25 183 VAL B O 1
ATOM 3806 N N . SER B 1 184 ? -17.203 38.531 12.82 1 97.31 184 SER B N 1
ATOM 3807 C CA . SER B 1 184 ? -18.109 39.094 11.82 1 97.31 184 SER B CA 1
ATOM 3808 C C . SER B 1 184 ? -18.734 38 10.969 1 97.31 184 SER B C 1
ATOM 3810 O O . SER B 1 184 ? -18.172 36.938 10.82 1 97.31 184 SER B O 1
ATOM 3812 N N . GLU B 1 185 ? -19.844 38.312 10.367 1 96.25 185 GLU B N 1
ATOM 3813 C CA . GLU B 1 185 ? -20.5 37.344 9.477 1 96.25 185 GLU B CA 1
ATOM 3814 C C . GLU B 1 185 ? -19.609 36.969 8.305 1 96.25 185 GLU B C 1
ATOM 3816 O O . GLU B 1 185 ? -19.641 35.844 7.828 1 96.25 185 GLU B O 1
ATOM 3821 N N . SER B 1 186 ? -18.828 37.938 7.898 1 97.12 186 SER B N 1
ATOM 3822 C CA . SER B 1 186 ? -17.922 37.719 6.77 1 97.12 186 SER B CA 1
ATOM 3823 C C . SER B 1 186 ? -16.766 36.781 7.148 1 97.12 186 SER B C 1
ATOM 3825 O O . SER B 1 186 ? -16.031 36.312 6.277 1 97.12 186 SER B O 1
ATOM 3827 N N . ASP B 1 187 ? -16.641 36.438 8.414 1 98.12 187 ASP B N 1
ATOM 3828 C CA . ASP B 1 187 ? -15.555 35.594 8.883 1 98.12 187 ASP B CA 1
ATOM 3829 C C . ASP B 1 187 ? -16.062 34.188 9.227 1 98.12 187 ASP B C 1
ATOM 3831 O O . ASP B 1 187 ? -15.312 33.375 9.742 1 98.12 187 ASP B O 1
ATOM 3835 N N . VAL B 1 188 ? -17.344 34.031 9 1 98.44 188 VAL B N 1
ATOM 3836 C CA . VAL B 1 188 ? -17.922 32.688 9.141 1 98.44 188 VAL B CA 1
ATOM 3837 C C . VAL B 1 188 ? -17.922 31.984 7.789 1 98.44 188 VAL B C 1
ATOM 3839 O O . VAL B 1 188 ? -18.406 32.531 6.789 1 98.44 188 VAL B O 1
ATOM 3842 N N . LEU B 1 189 ? -17.266 30.859 7.695 1 98.38 189 LEU B N 1
ATOM 3843 C CA . LEU B 1 189 ? -17.312 30.062 6.473 1 98.38 189 LEU B CA 1
ATOM 3844 C C . LEU B 1 189 ? -18.656 29.359 6.332 1 98.38 189 LEU B C 1
ATOM 3846 O O . LEU B 1 189 ? -18.828 28.25 6.852 1 98.38 189 LEU B O 1
ATOM 3850 N N . ALA B 1 190 ? -19.516 29.922 5.562 1 95.81 190 ALA B N 1
ATOM 3851 C CA . ALA B 1 190 ? -20.891 29.438 5.441 1 95.81 190 ALA B CA 1
ATOM 3852 C C . ALA B 1 190 ? -20.906 28.016 4.871 1 95.81 190 ALA B C 1
ATOM 3854 O O . ALA B 1 190 ? -20.281 27.75 3.85 1 95.81 190 ALA B O 1
ATOM 3855 N N . GLY B 1 191 ? -21.562 27.125 5.598 1 93 191 GLY B N 1
ATOM 3856 C CA . GLY B 1 191 ? -21.734 25.766 5.125 1 93 191 GLY B CA 1
ATOM 3857 C C . GLY B 1 191 ? -20.594 24.844 5.496 1 93 191 GLY B C 1
ATOM 3858 O O . GLY B 1 191 ? -20.672 23.625 5.305 1 93 191 GLY B O 1
ATOM 3859 N N . ALA B 1 192 ? -19.453 25.422 5.965 1 96.81 192 ALA B N 1
ATOM 3860 C CA . ALA B 1 192 ? -18.328 24.594 6.387 1 96.81 192 ALA B CA 1
ATOM 3861 C C . ALA B 1 192 ? -18.625 23.891 7.707 1 96.81 192 ALA B C 1
ATOM 3863 O O . ALA B 1 192 ? -19.312 24.438 8.57 1 96.81 192 ALA B O 1
ATOM 3864 N N . THR B 1 193 ? -18.141 22.688 7.812 1 95.38 193 THR B N 1
ATOM 3865 C CA . THR B 1 193 ? -18.297 21.922 9.047 1 95.38 193 THR B CA 1
ATOM 3866 C C . THR B 1 193 ? -16.938 21.484 9.578 1 95.38 193 THR B C 1
ATOM 3868 O O . THR B 1 193 ? -15.977 21.344 8.812 1 95.38 193 THR B O 1
ATOM 3871 N N . ALA B 1 194 ? -16.906 21.297 10.883 1 95.06 194 ALA B N 1
ATOM 3872 C CA . ALA B 1 194 ? -15.672 20.844 11.523 1 95.06 194 ALA B CA 1
ATOM 3873 C C . ALA B 1 194 ? -15.195 19.516 10.938 1 95.06 194 ALA B C 1
ATOM 3875 O O . ALA B 1 194 ? -14.008 19.359 10.641 1 95.06 194 ALA B O 1
ATOM 3876 N N . PRO B 1 195 ? -16.156 18.578 10.664 1 93.75 195 PRO B N 1
ATOM 3877 C CA . PRO B 1 195 ? -15.695 17.312 10.094 1 93.75 195 PRO B CA 1
ATOM 3878 C C . PRO B 1 195 ? -15.039 17.484 8.727 1 93.75 195 PRO B C 1
ATOM 3880 O O . PRO B 1 195 ? -14.055 16.797 8.43 1 93.75 195 PRO B O 1
ATOM 3883 N N . ARG B 1 196 ? -15.555 18.359 7.969 1 95.94 196 ARG B N 1
ATOM 3884 C CA . ARG B 1 196 ? -14.984 18.562 6.641 1 95.94 196 ARG B CA 1
ATOM 3885 C C . ARG B 1 196 ? -13.602 19.188 6.738 1 95.94 196 ARG B C 1
ATOM 3887 O O . ARG B 1 196 ? -12.688 18.797 6.008 1 95.94 196 ARG B O 1
ATOM 3894 N N . VAL B 1 197 ? -13.422 20.141 7.625 1 97.25 197 VAL B N 1
ATOM 3895 C CA . VAL B 1 197 ? -12.109 20.734 7.855 1 97.25 197 VAL B CA 1
ATOM 3896 C C . VAL B 1 197 ? -11.125 19.656 8.328 1 97.25 197 VAL B C 1
ATOM 3898 O O . VAL B 1 197 ? -10 19.578 7.836 1 97.25 197 VAL B O 1
ATOM 3901 N N . ASN B 1 198 ? -11.594 18.828 9.219 1 95.25 198 ASN B N 1
ATOM 3902 C CA . ASN B 1 198 ? -10.75 17.781 9.766 1 95.25 198 ASN B CA 1
ATOM 3903 C C . ASN B 1 198 ? -10.336 16.766 8.703 1 95.25 198 ASN B C 1
ATOM 3905 O O . ASN B 1 198 ? -9.227 16.25 8.734 1 95.25 198 ASN B O 1
ATOM 3909 N N . GLN B 1 199 ? -11.258 16.469 7.836 1 96.12 199 GLN B N 1
ATOM 3910 C CA . GLN B 1 199 ? -10.969 15.586 6.719 1 96.12 199 GLN B CA 1
ATOM 3911 C C . GLN B 1 199 ? -9.797 16.109 5.887 1 96.12 199 GLN B C 1
ATOM 3913 O O . GLN B 1 199 ? -8.859 15.359 5.59 1 96.12 199 GLN B O 1
ATOM 3918 N N . LEU B 1 200 ? -9.852 17.344 5.555 1 98 200 LEU B N 1
ATOM 3919 C CA . LEU B 1 200 ? -8.812 17.953 4.746 1 98 200 LEU B CA 1
ATOM 3920 C C . LEU B 1 200 ? -7.5 18.047 5.523 1 98 200 LEU B C 1
ATOM 3922 O O . LEU B 1 200 ? -6.43 17.766 4.984 1 98 200 LEU B O 1
ATOM 3926 N N . ALA B 1 201 ? -7.613 18.391 6.758 1 97.06 201 ALA B N 1
ATOM 3927 C CA . ALA B 1 201 ? -6.438 18.516 7.609 1 97.06 201 ALA B CA 1
ATOM 3928 C C . ALA B 1 201 ? -5.703 17.188 7.742 1 97.06 201 ALA B C 1
ATOM 3930 O O . ALA B 1 201 ? -4.48 17.125 7.621 1 97.06 201 ALA B O 1
ATOM 3931 N N . LEU B 1 202 ? -6.461 16.172 8 1 97.06 202 LEU B N 1
ATOM 3932 C CA . LEU B 1 202 ? -5.84 14.859 8.172 1 97.06 202 LEU B CA 1
ATOM 3933 C C . LEU B 1 202 ? -5.156 14.414 6.883 1 97.06 202 LEU B C 1
ATOM 3935 O O . LEU B 1 202 ? -4.07 13.82 6.922 1 97.06 202 LEU B O 1
ATOM 3939 N N . ALA B 1 203 ? -5.785 14.656 5.766 1 98.38 203 ALA B N 1
ATOM 3940 C CA . ALA B 1 203 ? -5.176 14.297 4.488 1 98.38 203 ALA B CA 1
ATOM 3941 C C . ALA B 1 203 ? -3.842 15.016 4.297 1 98.38 203 ALA B C 1
ATOM 3943 O O . ALA B 1 203 ? -2.854 14.406 3.885 1 98.38 203 ALA B O 1
ATOM 3944 N N . MET B 1 204 ? -3.781 16.266 4.633 1 98.69 204 MET B N 1
ATOM 3945 C CA . MET B 1 204 ? -2.561 17.047 4.453 1 98.69 204 MET B CA 1
ATOM 3946 C C . MET B 1 204 ? -1.499 16.641 5.469 1 98.69 204 MET B C 1
ATOM 3948 O O . MET B 1 204 ? -0.313 16.578 5.141 1 98.69 204 MET B O 1
ATOM 3952 N N . LEU B 1 205 ? -1.976 16.406 6.719 1 98.06 205 LEU B N 1
ATOM 3953 C CA . LEU B 1 205 ? -1.054 15.875 7.715 1 98.06 205 LEU B CA 1
ATOM 3954 C C . LEU B 1 205 ? -0.446 14.555 7.242 1 98.06 205 LEU B C 1
ATOM 3956 O O . LEU B 1 205 ? 0.742 14.305 7.457 1 98.06 205 LEU B O 1
ATOM 3960 N N . GLY B 1 206 ? -1.272 13.758 6.637 1 98.38 206 GLY B N 1
ATOM 3961 C CA . GLY B 1 206 ? -0.803 12.492 6.102 1 98.38 206 GLY B CA 1
ATOM 3962 C C . GLY B 1 206 ? 0.255 12.648 5.027 1 98.38 206 GLY B C 1
ATOM 3963 O O . GLY B 1 206 ? 1.248 11.922 5.008 1 98.38 206 GLY B O 1
ATOM 3964 N N . ALA B 1 207 ? 0.032 13.562 4.102 1 98.75 207 ALA B N 1
ATOM 3965 C CA . ALA B 1 207 ? 1.017 13.828 3.057 1 98.75 207 ALA B CA 1
ATOM 3966 C C . ALA B 1 207 ? 2.354 14.25 3.658 1 98.75 207 ALA B C 1
ATOM 3968 O O . ALA B 1 207 ? 3.41 13.781 3.234 1 98.75 207 ALA B O 1
ATOM 3969 N N . TYR B 1 208 ? 2.287 15.141 4.602 1 98.81 208 TYR B N 1
ATOM 3970 C CA . TYR B 1 208 ? 3.484 15.633 5.277 1 98.81 208 TYR B CA 1
ATOM 3971 C C . TYR B 1 208 ? 4.195 14.5 6.012 1 98.81 208 TYR B C 1
ATOM 3973 O O . TYR B 1 208 ? 5.418 14.359 5.914 1 98.81 208 TYR B O 1
ATOM 3981 N N . ALA B 1 209 ? 3.426 13.688 6.754 1 98.62 209 ALA B N 1
ATOM 3982 C CA . ALA B 1 209 ? 3.977 12.547 7.48 1 98.62 209 ALA B CA 1
ATOM 3983 C C . ALA B 1 209 ? 4.617 11.547 6.523 1 98.62 209 ALA B C 1
ATOM 3985 O O . ALA B 1 209 ? 5.66 10.961 6.832 1 98.62 209 ALA B O 1
ATOM 3986 N N . ASP B 1 210 ? 3.957 11.312 5.418 1 98.62 210 ASP B N 1
ATOM 3987 C CA . ASP B 1 210 ? 4.516 10.461 4.371 1 98.62 210 ASP B CA 1
ATOM 3988 C C . ASP B 1 210 ? 5.934 10.898 4.008 1 98.62 210 ASP B C 1
ATOM 3990 O O . ASP B 1 210 ? 6.852 10.078 3.986 1 98.62 210 ASP B O 1
ATOM 3994 N N . GLY B 1 211 ? 6.094 12.18 3.746 1 98.69 211 GLY B N 1
ATOM 3995 C CA . GLY B 1 211 ? 7.402 12.734 3.439 1 98.69 211 GLY B CA 1
ATOM 3996 C C . GLY B 1 211 ? 8.406 12.562 4.566 1 98.69 211 GLY B C 1
ATOM 3997 O O . GLY B 1 211 ? 9.562 12.211 4.328 1 98.69 211 GLY B O 1
ATOM 3998 N N . LEU B 1 212 ? 7.953 12.82 5.801 1 98.69 212 LEU B N 1
ATOM 3999 C CA . LEU B 1 212 ? 8.836 12.711 6.957 1 98.69 212 LEU B CA 1
ATOM 4000 C C . LEU B 1 212 ? 9.406 11.305 7.074 1 98.69 212 LEU B C 1
ATOM 4002 O O . LEU B 1 212 ? 10.617 11.133 7.262 1 98.69 212 LEU B O 1
ATOM 4006 N N . VAL B 1 213 ? 8.586 10.273 6.934 1 98.62 213 VAL B N 1
ATOM 4007 C CA . VAL B 1 213 ? 9.031 8.898 7.09 1 98.62 213 VAL B CA 1
ATOM 4008 C C . VAL B 1 213 ? 9.984 8.531 5.949 1 98.62 213 VAL B C 1
ATOM 4010 O O . VAL B 1 213 ? 11.031 7.918 6.18 1 98.62 213 VAL B O 1
ATOM 4013 N N . ALA B 1 214 ? 9.648 8.93 4.766 1 98.38 214 ALA B N 1
ATOM 4014 C CA . ALA B 1 214 ? 10.5 8.672 3.611 1 98.38 214 ALA B CA 1
ATOM 4015 C C . ALA B 1 214 ? 11.859 9.352 3.771 1 98.38 214 ALA B C 1
ATOM 4017 O O . ALA B 1 214 ? 12.898 8.773 3.436 1 98.38 214 ALA B O 1
ATOM 4018 N N . GLY B 1 215 ? 11.828 10.602 4.215 1 98.19 215 GLY B N 1
ATOM 4019 C CA . GLY B 1 215 ? 13.07 11.32 4.438 1 98.19 215 GLY B CA 1
ATOM 4020 C C . GLY B 1 215 ? 13.945 10.695 5.508 1 98.19 215 GLY B C 1
ATOM 4021 O O . GLY B 1 215 ? 15.164 10.602 5.348 1 98.19 215 GLY B O 1
ATOM 4022 N N . ALA B 1 216 ? 13.336 10.312 6.594 1 98 216 ALA B N 1
ATOM 4023 C CA . ALA B 1 216 ? 14.07 9.641 7.664 1 98 216 ALA B CA 1
ATOM 4024 C C . ALA B 1 216 ? 14.703 8.344 7.168 1 98 216 ALA B C 1
ATOM 4026 O O . ALA B 1 216 ? 15.836 8.023 7.535 1 98 216 ALA B O 1
ATOM 4027 N N . LEU B 1 217 ? 13.945 7.586 6.41 1 97.88 217 LEU B N 1
ATOM 4028 C CA . LEU B 1 217 ? 14.469 6.355 5.824 1 97.88 217 LEU B CA 1
ATOM 4029 C C . LEU B 1 217 ? 15.719 6.633 4.996 1 97.88 217 LEU B C 1
ATOM 4031 O O . LEU B 1 217 ? 16.734 5.949 5.145 1 97.88 217 LEU B O 1
ATOM 4035 N N . ARG B 1 218 ? 15.625 7.582 4.113 1 96.88 218 ARG B N 1
ATOM 4036 C CA . ARG B 1 218 ? 16.75 7.922 3.252 1 96.88 218 ARG B CA 1
ATOM 4037 C C . ARG B 1 218 ? 17.969 8.344 4.078 1 96.88 218 ARG B C 1
ATOM 4039 O O . ARG B 1 218 ? 19.078 7.895 3.83 1 96.88 218 ARG B O 1
ATOM 4046 N N . LEU B 1 219 ? 17.719 9.25 5.027 1 96.69 219 LEU B N 1
ATOM 4047 C CA . LEU B 1 219 ? 18.781 9.727 5.902 1 96.69 219 LEU B CA 1
ATOM 4048 C C . LEU B 1 219 ? 19.469 8.57 6.629 1 96.69 219 LEU B C 1
ATOM 4050 O O . LEU B 1 219 ? 20.688 8.523 6.711 1 96.69 219 LEU B O 1
ATOM 4054 N N . THR B 1 220 ? 18.688 7.684 7.137 1 97.12 220 THR B N 1
ATOM 4055 C CA . THR B 1 220 ? 19.203 6.562 7.914 1 97.12 220 THR B CA 1
ATOM 4056 C C . THR B 1 220 ? 19.922 5.566 7.016 1 97.12 220 THR B C 1
ATOM 4058 O O . THR B 1 220 ? 20.984 5.039 7.383 1 97.12 220 THR B O 1
ATOM 4061 N N . ALA B 1 221 ? 19.312 5.258 5.867 1 96.56 221 ALA B N 1
ATOM 4062 C CA . ALA B 1 221 ? 19.969 4.367 4.914 1 96.56 221 ALA B CA 1
ATOM 4063 C C . ALA B 1 221 ? 21.344 4.883 4.527 1 96.56 221 ALA B C 1
ATOM 4065 O O . ALA B 1 221 ? 22.312 4.117 4.465 1 96.56 221 ALA B O 1
ATOM 4066 N N . ASP B 1 222 ? 21.422 6.168 4.238 1 95.69 222 ASP B N 1
ATOM 4067 C CA . ASP B 1 222 ? 22.703 6.781 3.904 1 95.69 222 ASP B CA 1
ATOM 4068 C C . ASP B 1 222 ? 23.688 6.66 5.062 1 95.69 222 ASP B C 1
ATOM 4070 O O . ASP B 1 222 ? 24.859 6.348 4.855 1 95.69 222 ASP B O 1
ATOM 4074 N N . TYR B 1 223 ? 23.25 6.914 6.246 1 96.25 223 TYR B N 1
ATOM 4075 C CA . TYR B 1 223 ? 24.094 6.871 7.43 1 96.25 223 TYR B CA 1
ATOM 4076 C C . TYR B 1 223 ? 24.672 5.477 7.633 1 96.25 223 TYR B C 1
ATOM 4078 O O . TYR B 1 223 ? 25.891 5.316 7.809 1 96.25 223 TYR B O 1
ATOM 4086 N N . VAL B 1 224 ? 23.859 4.434 7.598 1 95.62 224 VAL B N 1
ATOM 4087 C CA . VAL B 1 224 ? 24.297 3.082 7.926 1 95.62 224 VAL B CA 1
ATOM 4088 C C . VAL B 1 224 ? 25.156 2.525 6.785 1 95.62 224 VAL B C 1
ATOM 4090 O O . VAL B 1 224 ? 25.938 1.603 6.988 1 95.62 224 VAL B O 1
ATOM 4093 N N . ALA B 1 225 ? 24.938 3.012 5.59 1 94.44 225 ALA B N 1
ATOM 4094 C CA . ALA B 1 225 ? 25.766 2.604 4.457 1 94.44 225 ALA B CA 1
ATOM 4095 C C . ALA B 1 225 ? 27.203 3.129 4.605 1 94.44 225 ALA B C 1
ATOM 4097 O O . ALA B 1 225 ? 28.141 2.539 4.078 1 94.44 225 ALA B O 1
ATOM 4098 N N . ASN B 1 226 ? 27.359 4.195 5.348 1 94.62 226 ASN B N 1
ATOM 4099 C CA . ASN B 1 226 ? 28.656 4.848 5.438 1 94.62 226 ASN B CA 1
ATOM 4100 C C . ASN B 1 226 ? 29.328 4.594 6.789 1 94.62 226 ASN B C 1
ATOM 4102 O O . ASN B 1 226 ? 30.547 4.578 6.891 1 94.62 226 ASN B O 1
ATOM 4106 N N . ARG B 1 227 ? 28.578 4.477 7.805 1 93.31 227 ARG B N 1
ATOM 4107 C CA . ARG B 1 227 ? 29.125 4.18 9.125 1 93.31 227 ARG B CA 1
ATOM 4108 C C . ARG B 1 227 ? 29.625 2.744 9.195 1 93.31 227 ARG B C 1
ATOM 4110 O O . ARG B 1 227 ? 28.922 1.812 8.797 1 93.31 227 ARG B O 1
ATOM 4117 N N . LYS B 1 228 ? 30.828 2.564 9.703 1 94.25 228 LYS B N 1
ATOM 4118 C CA . LYS B 1 228 ? 31.422 1.229 9.766 1 94.25 228 LYS B CA 1
ATOM 4119 C C . LYS B 1 228 ? 31.594 0.765 11.211 1 94.25 228 LYS B C 1
ATOM 4121 O O . LYS B 1 228 ? 31.938 1.56 12.086 1 94.25 228 LYS B O 1
ATOM 4126 N N . GLN B 1 229 ? 31.203 -0.348 11.43 1 91 229 GLN B N 1
ATOM 4127 C CA . GLN B 1 229 ? 31.516 -1.106 12.633 1 91 229 GLN B CA 1
ATOM 4128 C C . GLN B 1 229 ? 31.984 -2.518 12.297 1 91 229 GLN B C 1
ATOM 4130 O O . GLN B 1 229 ? 31.469 -3.141 11.359 1 91 229 GLN B O 1
ATOM 4135 N N . PHE B 1 230 ? 33.062 -2.984 13.094 1 94.25 230 PHE B N 1
ATOM 4136 C CA . PHE B 1 230 ? 33.656 -4.297 12.875 1 94.25 230 PHE B CA 1
ATOM 4137 C C . PHE B 1 230 ? 34.156 -4.434 11.445 1 94.25 230 PHE B C 1
ATOM 4139 O O . PHE B 1 230 ? 33.969 -5.473 10.812 1 94.25 230 PHE B O 1
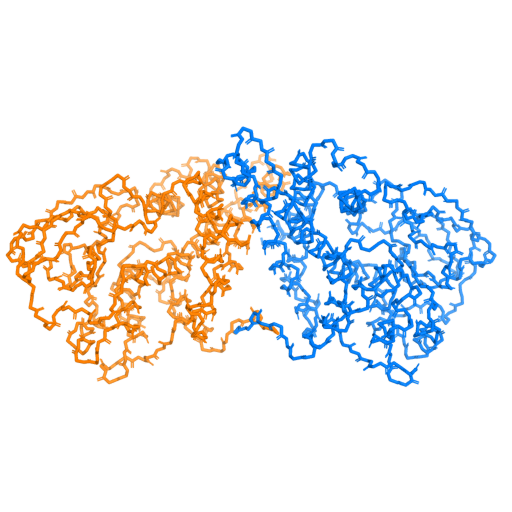ATOM 4146 N N . GLY B 1 231 ? 34.562 -3.418 10.852 1 94 231 GLY B N 1
ATOM 4147 C CA . GLY B 1 231 ? 35.281 -3.41 9.578 1 94 231 GLY B CA 1
ATOM 4148 C C . GLY B 1 231 ? 34.344 -3.332 8.383 1 94 231 GLY B C 1
ATOM 4149 O O . GLY B 1 231 ? 34.781 -3.342 7.234 1 94 231 GLY B O 1
ATOM 4150 N N . LYS B 1 232 ? 33.062 -3.24 8.586 1 94.56 232 LYS B N 1
ATOM 4151 C CA . LYS B 1 232 ? 32.125 -3.191 7.469 1 94.56 232 LYS B CA 1
ATOM 4152 C C . LYS B 1 232 ? 31.016 -2.195 7.738 1 94.56 232 LYS B C 1
ATOM 4154 O O . LYS B 1 232 ? 30.734 -1.858 8.891 1 94.56 232 LYS B O 1
ATOM 4159 N N . PRO B 1 233 ? 30.406 -1.77 6.676 1 94.12 233 PRO B N 1
ATOM 4160 C CA . PRO B 1 233 ? 29.266 -0.875 6.863 1 94.12 233 PRO B CA 1
ATOM 4161 C C . PRO B 1 233 ? 28.141 -1.519 7.672 1 94.12 233 PRO B C 1
ATOM 4163 O O . PRO B 1 233 ? 27.875 -2.717 7.531 1 94.12 233 PRO B O 1
ATOM 4166 N N . LEU B 1 234 ? 27.469 -0.675 8.508 1 94.12 234 LEU B N 1
ATOM 4167 C CA . LEU B 1 234 ? 26.375 -1.16 9.352 1 94.12 234 LEU B CA 1
ATOM 4168 C C . LEU B 1 234 ? 25.297 -1.836 8.508 1 94.12 234 LEU B C 1
ATOM 4170 O O . LEU B 1 234 ? 24.656 -2.785 8.961 1 94.12 234 LEU B O 1
ATOM 4174 N N . SER B 1 235 ? 25.078 -1.348 7.281 1 92.12 235 SER B N 1
ATOM 4175 C CA . SER B 1 235 ? 24.016 -1.837 6.41 1 92.12 235 SER B CA 1
ATOM 4176 C C . SER B 1 235 ? 24.234 -3.301 6.039 1 92.12 235 SER B C 1
ATOM 4178 O O . SER B 1 235 ? 23.312 -3.971 5.566 1 92.12 235 SER B O 1
ATOM 4180 N N . THR B 1 236 ? 25.422 -3.832 6.25 1 91.25 236 THR B N 1
ATOM 4181 C CA . THR B 1 236 ? 25.734 -5.203 5.863 1 91.25 236 THR B CA 1
ATOM 4182 C C . THR B 1 236 ? 25.281 -6.184 6.938 1 91.25 236 THR B C 1
ATOM 4184 O O . THR B 1 236 ? 25.219 -7.395 6.703 1 91.25 236 THR B O 1
ATOM 4187 N N . PHE B 1 237 ? 25.031 -5.699 8.141 1 92.88 237 PHE B N 1
ATOM 4188 C CA . PHE B 1 237 ? 24.516 -6.543 9.211 1 92.88 237 PHE B CA 1
ATOM 4189 C C . PHE B 1 237 ? 23.047 -6.844 8.992 1 92.88 237 PHE B C 1
ATOM 4191 O O . PHE B 1 237 ? 22.25 -5.938 8.742 1 92.88 237 PHE B O 1
ATOM 4198 N N . GLN B 1 238 ? 22.719 -8.07 9.156 1 90.69 238 GLN B N 1
ATOM 4199 C CA . GLN B 1 238 ? 21.359 -8.547 8.867 1 90.69 238 GLN B CA 1
ATOM 4200 C C . GLN B 1 238 ? 20.328 -7.828 9.734 1 90.69 238 GLN B C 1
ATOM 4202 O O . GLN B 1 238 ? 19.234 -7.52 9.273 1 90.69 238 GLN B O 1
ATOM 4207 N N . THR B 1 239 ? 20.609 -7.621 10.961 1 93.06 239 THR B N 1
ATOM 4208 C CA . THR B 1 239 ? 19.688 -6.969 11.883 1 93.06 239 THR B CA 1
ATOM 4209 C C . THR B 1 239 ? 19.391 -5.543 11.422 1 93.06 239 THR B C 1
ATOM 4211 O O . THR B 1 239 ? 18.25 -5.074 11.523 1 93.06 239 THR B O 1
ATOM 4214 N N . VAL B 1 240 ? 20.453 -4.863 10.945 1 95.25 240 VAL B N 1
ATOM 4215 C CA . VAL B 1 240 ? 20.281 -3.494 10.461 1 95.25 240 VAL B CA 1
ATOM 4216 C C . VAL B 1 240 ? 19.438 -3.494 9.195 1 95.25 240 VAL B C 1
ATOM 4218 O O . VAL B 1 240 ? 18.516 -2.68 9.047 1 95.25 240 VAL B O 1
ATOM 4221 N N . ALA B 1 241 ? 19.734 -4.441 8.367 1 94.25 241 ALA B N 1
ATOM 4222 C CA . ALA B 1 241 ? 18.969 -4.566 7.129 1 94.25 241 ALA B CA 1
ATOM 4223 C C . ALA B 1 241 ? 17.5 -4.832 7.422 1 94.25 241 ALA B C 1
ATOM 4225 O O . ALA B 1 241 ? 16.625 -4.27 6.766 1 94.25 241 ALA B O 1
ATOM 4226 N N . ALA B 1 242 ? 17.219 -5.66 8.375 1 94.69 242 ALA B N 1
ATOM 4227 C CA . ALA B 1 242 ? 15.852 -5.98 8.766 1 94.69 242 ALA B CA 1
ATOM 4228 C C . ALA B 1 242 ? 15.133 -4.75 9.312 1 94.69 242 ALA B C 1
ATOM 4230 O O . ALA B 1 242 ? 13.961 -4.527 9.023 1 94.69 242 ALA B O 1
ATOM 4231 N N . GLN B 1 243 ? 15.828 -4.031 10.102 1 96.25 243 GLN B N 1
ATOM 4232 C CA . GLN B 1 243 ? 15.25 -2.814 10.672 1 96.25 243 GLN B CA 1
ATOM 4233 C C . GLN B 1 243 ? 14.945 -1.792 9.578 1 96.25 243 GLN B C 1
ATOM 4235 O O . GLN B 1 243 ? 13.875 -1.177 9.586 1 96.25 243 GLN B O 1
ATOM 4240 N N . LEU B 1 244 ? 15.859 -1.635 8.602 1 96.88 244 LEU B N 1
ATOM 4241 C CA . LEU B 1 244 ? 15.609 -0.73 7.488 1 96.88 244 LEU B CA 1
ATOM 4242 C C . LEU B 1 244 ? 14.414 -1.201 6.664 1 96.88 244 LEU B C 1
ATOM 4244 O O . LEU B 1 244 ? 13.641 -0.383 6.168 1 96.88 244 LEU B O 1
ATOM 4248 N N . ALA B 1 245 ? 14.328 -2.479 6.574 1 96.75 245 ALA B N 1
ATOM 4249 C CA . ALA B 1 245 ? 13.203 -3.045 5.84 1 96.75 245 ALA B CA 1
ATOM 4250 C C . ALA B 1 245 ? 11.875 -2.688 6.512 1 96.75 245 ALA B C 1
ATOM 4252 O O . ALA B 1 245 ? 10.898 -2.379 5.832 1 96.75 245 ALA B O 1
ATOM 4253 N N . GLU B 1 246 ? 11.82 -2.744 7.805 1 96.5 246 GLU B N 1
ATOM 4254 C CA . GLU B 1 246 ? 10.625 -2.355 8.547 1 96.5 246 GLU B CA 1
ATOM 4255 C C . GLU B 1 246 ? 10.258 -0.9 8.266 1 96.5 246 GLU B C 1
ATOM 4257 O O . GLU B 1 246 ? 9.078 -0.577 8.086 1 96.5 246 GLU B O 1
ATOM 4262 N N . VAL B 1 247 ? 11.289 -0.055 8.227 1 97.69 247 VAL B N 1
ATOM 4263 C CA . VAL B 1 247 ? 11.055 1.361 7.973 1 97.69 247 VAL B CA 1
ATOM 4264 C C . VAL B 1 247 ? 10.539 1.551 6.547 1 97.69 247 VAL B C 1
ATOM 4266 O O . VAL B 1 247 ? 9.609 2.332 6.312 1 97.69 247 VAL B O 1
ATOM 4269 N N . TYR B 1 248 ? 11.094 0.829 5.633 1 97.75 248 TYR B N 1
ATOM 4270 C CA . TYR B 1 248 ? 10.68 0.928 4.238 1 97.75 248 TYR B CA 1
ATOM 4271 C C . TYR B 1 248 ? 9.234 0.489 4.066 1 97.75 248 TYR B C 1
ATOM 4273 O O . TYR B 1 248 ? 8.461 1.141 3.359 1 97.75 248 TYR B O 1
ATOM 4281 N N . ILE B 1 249 ? 8.859 -0.601 4.68 1 97.38 249 ILE B N 1
ATOM 4282 C CA . ILE B 1 249 ? 7.504 -1.126 4.586 1 97.38 249 ILE B CA 1
ATOM 4283 C C . ILE B 1 249 ? 6.516 -0.103 5.145 1 97.38 249 ILE B C 1
ATOM 4285 O O . ILE B 1 249 ? 5.484 0.177 4.527 1 97.38 249 ILE B O 1
ATOM 4289 N N . ALA B 1 250 ? 6.828 0.472 6.289 1 97.5 250 ALA B N 1
ATOM 4290 C CA . ALA B 1 250 ? 5.98 1.507 6.875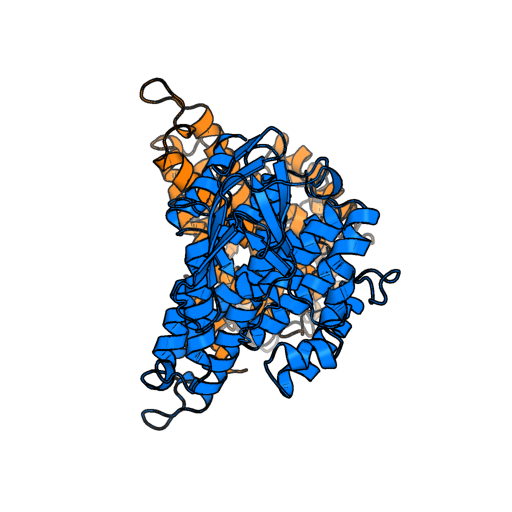 1 97.5 250 ALA B CA 1
ATOM 4291 C C . ALA B 1 250 ? 5.875 2.717 5.949 1 97.5 250 ALA B C 1
ATOM 4293 O O . ALA B 1 250 ? 4.781 3.256 5.746 1 97.5 250 ALA B O 1
ATOM 4294 N N . SER B 1 251 ? 7.02 3.143 5.379 1 98.06 251 SER B N 1
ATOM 4295 C CA . SER B 1 251 ? 7.066 4.289 4.48 1 98.06 251 SER B CA 1
ATOM 4296 C C . SER B 1 251 ? 6.172 4.074 3.264 1 98.06 251 SER B C 1
ATOM 4298 O O . SER B 1 251 ? 5.363 4.938 2.922 1 98.06 251 SER B O 1
ATOM 4300 N N . ARG B 1 252 ? 6.262 2.943 2.684 1 97.25 252 ARG B N 1
ATOM 4301 C CA . ARG B 1 252 ? 5.492 2.648 1.481 1 97.25 252 ARG B CA 1
ATOM 4302 C C . ARG B 1 252 ? 4.004 2.535 1.8 1 97.25 252 ARG B C 1
ATOM 4304 O O . ARG B 1 252 ? 3.16 2.969 1.012 1 97.25 252 ARG B O 1
ATOM 4311 N N . THR B 1 253 ? 3.725 1.933 2.902 1 97.5 253 THR B N 1
ATOM 4312 C CA . THR B 1 253 ? 2.34 1.764 3.328 1 97.5 253 THR B CA 1
ATOM 4313 C C . THR B 1 253 ? 1.676 3.117 3.559 1 97.5 253 THR B C 1
ATOM 4315 O O . THR B 1 253 ? 0.574 3.367 3.064 1 97.5 253 THR B O 1
ATOM 4318 N N . ILE B 1 254 ? 2.32 3.994 4.234 1 98.44 254 ILE B N 1
ATOM 4319 C CA . ILE B 1 254 ? 1.804 5.328 4.512 1 98.44 254 ILE B CA 1
ATOM 4320 C C . ILE B 1 254 ? 1.679 6.113 3.209 1 98.44 254 ILE B C 1
ATOM 4322 O O . ILE B 1 254 ? 0.699 6.836 3 1 98.44 254 ILE B O 1
ATOM 4326 N N . ASP B 1 255 ? 2.656 5.922 2.355 1 98.31 255 ASP B N 1
ATOM 4327 C CA . ASP B 1 255 ? 2.643 6.594 1.059 1 98.31 255 ASP B CA 1
ATOM 4328 C C . ASP B 1 255 ? 1.4 6.211 0.256 1 98.31 255 ASP B C 1
ATOM 4330 O O . ASP B 1 255 ? 0.682 7.082 -0.24 1 98.31 255 ASP B O 1
ATOM 4334 N N . LEU B 1 256 ? 1.116 4.938 0.171 1 97.75 256 LEU B N 1
ATOM 4335 C CA . LEU B 1 256 ? -0.029 4.453 -0.593 1 97.75 256 LEU B CA 1
ATOM 4336 C C . LEU B 1 256 ? -1.338 4.922 0.035 1 97.75 256 LEU B C 1
ATOM 4338 O O . LEU B 1 256 ? -2.25 5.355 -0.673 1 97.75 256 LEU B O 1
ATOM 4342 N N . ALA B 1 257 ? -1.434 4.855 1.328 1 98 257 ALA B N 1
ATOM 4343 C CA . ALA B 1 257 ? -2.643 5.281 2.025 1 98 257 ALA B CA 1
ATOM 4344 C C . ALA B 1 257 ? -2.896 6.773 1.822 1 98 257 ALA B C 1
ATOM 4346 O O . ALA B 1 257 ? -4.02 7.184 1.53 1 98 257 ALA B O 1
ATOM 4347 N N . ALA B 1 258 ? -1.844 7.559 1.942 1 98.5 258 ALA B N 1
ATOM 4348 C CA . ALA B 1 258 ? -1.962 9.008 1.779 1 98.5 258 ALA B CA 1
ATOM 4349 C C . ALA B 1 258 ? -2.381 9.367 0.356 1 98.5 258 ALA B C 1
ATOM 4351 O O . ALA B 1 258 ? -3.301 10.156 0.154 1 98.5 258 ALA B O 1
ATOM 4352 N N . LYS B 1 259 ? -1.767 8.773 -0.583 1 97.81 259 LYS B N 1
ATOM 4353 C CA . LYS B 1 259 ? -2.055 9.078 -1.982 1 97.81 259 LYS B CA 1
ATOM 4354 C C . LYS B 1 259 ? -3.482 8.68 -2.348 1 97.81 259 LYS B C 1
ATOM 4356 O O . LYS B 1 259 ? -4.148 9.375 -3.113 1 97.81 259 LYS B O 1
ATOM 4361 N N . SER B 1 260 ? -3.91 7.555 -1.802 1 97.5 260 SER B N 1
ATOM 4362 C CA . SER B 1 260 ? -5.273 7.109 -2.072 1 97.5 260 SER B CA 1
ATOM 4363 C C . SER B 1 260 ? -6.297 8.125 -1.571 1 97.5 260 SER B C 1
ATOM 4365 O O . SER B 1 260 ? -7.211 8.508 -2.305 1 97.5 260 SER B O 1
ATOM 4367 N N . VAL B 1 261 ? -6.133 8.586 -0.343 1 98 261 VAL B N 1
ATOM 4368 C CA . VAL B 1 261 ? -7.059 9.539 0.264 1 98 261 VAL B CA 1
ATOM 4369 C C . VAL B 1 261 ? -7.02 10.859 -0.503 1 98 261 VAL B C 1
ATOM 4371 O O . VAL B 1 261 ? -8.07 11.43 -0.821 1 98 261 VAL B O 1
ATOM 4374 N N . ILE B 1 262 ? -5.879 11.305 -0.802 1 98.44 262 ILE B N 1
ATOM 4375 C CA . ILE B 1 262 ? -5.711 12.602 -1.44 1 98.44 262 ILE B CA 1
ATOM 4376 C C . ILE B 1 262 ? -6.301 12.57 -2.848 1 98.44 262 ILE B C 1
ATOM 4378 O O . ILE B 1 262 ? -6.977 13.516 -3.268 1 98.44 262 ILE B O 1
ATOM 4382 N N . TRP B 1 263 ? -6.055 11.516 -3.518 1 98.06 263 TRP B N 1
ATOM 4383 C CA . TRP B 1 263 ? -6.645 11.375 -4.848 1 98.06 263 TRP B CA 1
ATOM 4384 C C . TRP B 1 263 ? -8.164 11.422 -4.773 1 98.06 263 TRP B C 1
ATOM 4386 O O . TRP B 1 263 ? -8.812 12.086 -5.59 1 98.06 263 TRP B O 1
ATOM 4396 N N . ARG B 1 264 ? -8.797 10.703 -3.859 1 97.75 264 ARG B N 1
ATOM 4397 C CA . ARG B 1 264 ? -10.25 10.672 -3.744 1 97.75 264 ARG B CA 1
ATOM 4398 C C . ARG B 1 264 ? -10.805 12.062 -3.469 1 97.75 264 ARG B C 1
ATOM 4400 O O . ARG B 1 264 ? -11.797 12.477 -4.082 1 97.75 264 ARG B O 1
ATOM 4407 N N . LEU B 1 265 ? -10.148 12.734 -2.594 1 98.31 265 LEU B N 1
ATOM 4408 C CA . LEU B 1 265 ? -10.594 14.086 -2.27 1 98.31 265 LEU B CA 1
ATOM 4409 C C . LEU B 1 265 ? -10.438 15.008 -3.471 1 98.31 265 LEU B C 1
ATOM 4411 O O . LEU B 1 265 ? -11.32 15.82 -3.754 1 98.31 265 LEU B O 1
ATOM 4415 N N . ALA B 1 266 ? -9.336 14.898 -4.152 1 97.94 266 ALA B N 1
ATOM 4416 C CA . ALA B 1 266 ? -9.094 15.719 -5.336 1 97.94 266 ALA B CA 1
ATOM 4417 C C . ALA B 1 266 ? -10.117 15.422 -6.426 1 9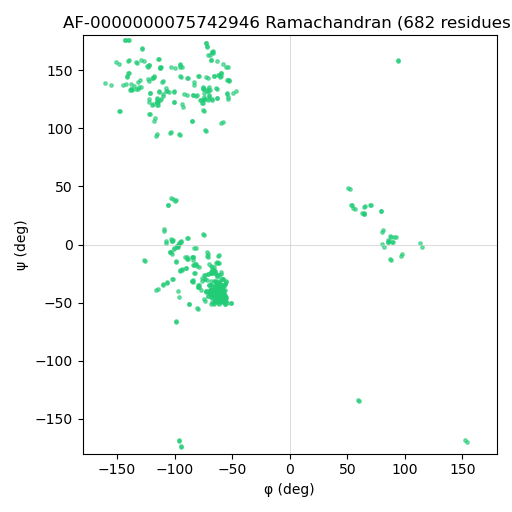7.94 266 ALA B C 1
ATOM 4419 O O . ALA B 1 266 ? -10.445 16.297 -7.23 1 97.94 266 ALA B O 1
ATOM 4420 N N . ALA B 1 267 ? -10.656 14.234 -6.426 1 97.06 267 ALA B N 1
ATOM 4421 C CA . ALA B 1 267 ? -11.625 13.805 -7.434 1 97.06 267 ALA B CA 1
ATOM 4422 C C . ALA B 1 267 ? -13.047 14.164 -7.012 1 97.06 267 ALA B C 1
ATOM 4424 O O . ALA B 1 267 ? -14.016 13.766 -7.672 1 97.06 267 ALA B O 1
ATOM 4425 N N . GLY B 1 268 ? -13.203 14.875 -5.93 1 96.69 268 GLY B N 1
ATOM 4426 C CA . GLY B 1 268 ? -14.516 15.336 -5.492 1 96.69 268 GLY B CA 1
ATOM 4427 C C . GLY B 1 268 ? -15.32 14.258 -4.793 1 96.69 268 GLY B C 1
ATOM 4428 O O . GLY B 1 268 ? -16.547 14.266 -4.84 1 96.69 268 GLY B O 1
ATOM 4429 N N . ARG B 1 269 ? -14.594 13.305 -4.137 1 96.5 269 ARG B N 1
ATOM 4430 C CA . ARG B 1 269 ? -15.266 12.164 -3.514 1 96.5 269 ARG B CA 1
ATOM 4431 C C . ARG B 1 269 ? -15.297 12.312 -1.996 1 96.5 269 ARG B C 1
ATOM 4433 O O . ARG B 1 269 ? -15.156 11.328 -1.269 1 96.5 269 ARG B O 1
ATOM 4440 N N . GLU B 1 270 ? -15.414 13.492 -1.5 1 95.75 270 GLU B N 1
ATOM 4441 C CA . GLU B 1 270 ? -15.367 13.758 -0.065 1 95.75 270 GLU B CA 1
ATOM 4442 C C . GLU B 1 270 ? -16.547 13.102 0.654 1 95.75 270 GLU B C 1
ATOM 4444 O O . GLU B 1 270 ? -16.438 12.75 1.832 1 95.75 270 GLU B O 1
ATOM 4449 N N . ASN B 1 271 ? -17.641 12.852 -0.095 1 95.69 271 ASN B N 1
ATOM 4450 C CA . ASN B 1 271 ? -18.828 12.281 0.537 1 95.69 271 ASN B CA 1
ATOM 4451 C C . ASN B 1 271 ? -18.891 10.766 0.327 1 95.69 271 ASN B C 1
ATOM 4453 O O . ASN B 1 271 ? -19.828 10.109 0.805 1 95.69 271 ASN B O 1
ATOM 4457 N N . ASP B 1 272 ? -17.969 10.211 -0.385 1 95.12 272 ASP B N 1
ATOM 4458 C CA . ASP B 1 272 ? -17.844 8.766 -0.51 1 95.12 272 ASP B CA 1
ATOM 4459 C C . ASP B 1 272 ? -17.438 8.133 0.819 1 95.12 272 ASP B C 1
ATOM 4461 O O . ASP B 1 272 ? -16.406 8.484 1.395 1 95.12 272 ASP B O 1
ATOM 4465 N N . PRO B 1 273 ? -18.219 7.184 1.3 1 93.19 273 PRO B N 1
ATOM 4466 C CA . PRO B 1 273 ? -17.859 6.539 2.566 1 93.19 273 PRO B CA 1
ATOM 4467 C C . PRO B 1 273 ? -16.453 5.945 2.557 1 93.19 273 PRO B C 1
ATOM 4469 O O . PRO B 1 273 ? -15.781 5.922 3.59 1 93.19 273 PRO B O 1
ATOM 4472 N N . GLN B 1 274 ? -16 5.504 1.436 1 93.69 274 GLN B N 1
ATOM 4473 C CA . GLN B 1 274 ? -14.664 4.922 1.333 1 93.69 274 GLN B CA 1
ATOM 4474 C C . GLN B 1 274 ? -13.586 5.961 1.634 1 93.69 274 GLN B C 1
ATOM 4476 O O . GLN B 1 274 ? -12.516 5.625 2.141 1 93.69 274 GLN B O 1
ATOM 4481 N N . THR B 1 275 ? -13.867 7.23 1.276 1 96.19 275 THR B N 1
ATOM 4482 C CA . THR B 1 275 ? -12.906 8.289 1.57 1 96.19 275 THR B CA 1
ATOM 4483 C C . THR B 1 275 ? -12.703 8.43 3.076 1 96.19 275 THR B C 1
ATOM 4485 O O . THR B 1 275 ? -11.57 8.539 3.547 1 96.19 275 THR B O 1
ATOM 4488 N N . GLY B 1 276 ? -13.852 8.422 3.822 1 94.19 276 GLY B N 1
ATOM 4489 C CA . GLY B 1 276 ? -13.75 8.461 5.273 1 94.19 276 GLY B CA 1
ATOM 4490 C C . GLY B 1 276 ? -13.031 7.258 5.855 1 94.19 276 GLY B C 1
ATOM 4491 O O . GLY B 1 276 ? -12.195 7.402 6.75 1 94.19 276 GLY B O 1
ATOM 4492 N N . ASP B 1 277 ? -13.297 6.105 5.305 1 93.88 277 ASP B N 1
ATOM 4493 C CA . ASP B 1 277 ? -12.648 4.883 5.758 1 93.88 277 ASP B CA 1
ATOM 4494 C C . ASP B 1 277 ? -11.141 4.941 5.516 1 93.88 277 ASP B C 1
ATOM 4496 O O . ASP B 1 277 ? -10.352 4.582 6.395 1 93.88 277 ASP B O 1
ATOM 4500 N N . ASP B 1 278 ? -10.781 5.336 4.359 1 95.75 278 ASP B N 1
ATOM 4501 C CA . ASP B 1 278 ? -9.359 5.418 4.008 1 95.7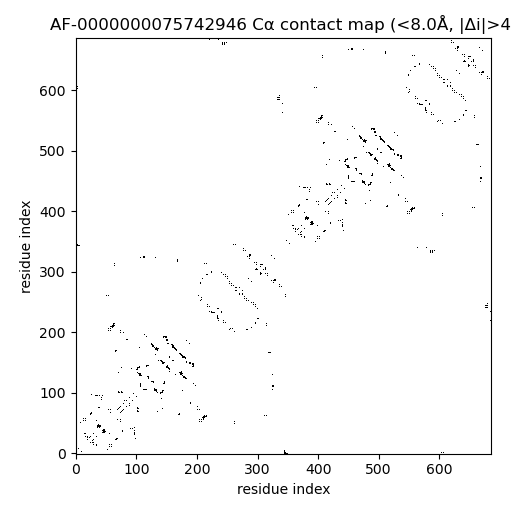5 278 ASP B CA 1
ATOM 4502 C C . ASP B 1 278 ? -8.641 6.438 4.883 1 95.75 278 ASP B C 1
ATOM 4504 O O . ASP B 1 278 ? -7.465 6.254 5.219 1 95.75 278 ASP B O 1
ATOM 4508 N N . LEU B 1 279 ? -9.328 7.535 5.184 1 96.44 279 LEU B N 1
ATOM 4509 C CA . LEU B 1 279 ? -8.758 8.547 6.07 1 96.44 279 LEU B CA 1
ATOM 4510 C C . LEU B 1 279 ? -8.469 7.961 7.449 1 96.44 279 LEU B C 1
ATOM 4512 O O . LEU B 1 279 ? -7.438 8.266 8.055 1 96.44 279 LEU B O 1
ATOM 4516 N N . ASP B 1 280 ? -9.406 7.195 7.945 1 95.38 280 ASP B N 1
ATOM 4517 C CA . ASP B 1 280 ? -9.211 6.562 9.242 1 95.38 280 ASP B CA 1
ATOM 4518 C C . ASP B 1 280 ? -8.031 5.598 9.211 1 95.38 280 ASP B C 1
ATOM 4520 O O . ASP B 1 280 ? -7.238 5.539 10.156 1 95.38 280 ASP B O 1
ATOM 4524 N N . VAL B 1 281 ? -7.898 4.879 8.156 1 96.69 281 VAL B N 1
ATOM 4525 C CA . VAL B 1 281 ? -6.777 3.963 7.988 1 96.69 281 VAL B CA 1
ATOM 4526 C C . VAL B 1 281 ? -5.469 4.75 7.949 1 96.69 281 VAL B C 1
ATOM 4528 O O . VAL B 1 281 ? -4.48 4.355 8.578 1 96.69 281 VAL B O 1
ATOM 4531 N N . LEU B 1 282 ? -5.465 5.816 7.18 1 97.56 282 LEU B N 1
ATOM 4532 C CA . LEU B 1 282 ? -4.285 6.672 7.117 1 97.56 282 LEU B CA 1
ATOM 4533 C C . LEU B 1 282 ? -3.904 7.176 8.508 1 97.56 282 LEU B C 1
ATOM 4535 O O . LEU B 1 282 ? -2.738 7.105 8.898 1 97.56 282 LEU B O 1
ATOM 4539 N N . GLY B 1 283 ? -4.949 7.715 9.242 1 96.75 283 GLY B N 1
ATOM 4540 C CA . GLY B 1 283 ? -4.688 8.172 10.594 1 96.75 283 GLY B CA 1
ATOM 4541 C C . GLY B 1 283 ? -4.09 7.098 11.484 1 96.75 283 GLY B C 1
ATOM 4542 O O . GLY B 1 283 ? -3.172 7.371 12.266 1 96.75 283 GLY B O 1
ATOM 4543 N N . TYR B 1 284 ? -4.551 5.926 11.336 1 96.94 284 TYR B N 1
ATOM 4544 C CA . TYR B 1 284 ? -4.02 4.805 12.102 1 96.94 284 TYR B CA 1
ATOM 4545 C C . TYR B 1 284 ? -2.557 4.551 11.758 1 96.94 284 TYR B C 1
ATOM 4547 O O . TYR B 1 284 ? -1.716 4.41 12.648 1 96.94 284 TYR B O 1
ATOM 4555 N N . TRP B 1 285 ? -2.223 4.484 10.516 1 96.69 285 TRP B N 1
ATOM 4556 C CA . TRP B 1 285 ? -0.857 4.18 10.102 1 96.69 285 TRP B CA 1
ATOM 4557 C C . TRP B 1 285 ? 0.101 5.281 10.539 1 96.69 285 TRP B C 1
ATOM 4559 O O . TRP B 1 285 ? 1.213 5.004 10.992 1 96.69 285 TRP B O 1
ATOM 4569 N N . VAL B 1 286 ? -0.318 6.523 10.422 1 97.31 286 VAL B N 1
ATOM 4570 C CA . VAL B 1 286 ? 0.532 7.641 10.812 1 97.31 286 VAL B CA 1
ATOM 4571 C C . VAL B 1 286 ? 0.821 7.574 12.305 1 97.31 286 VAL B C 1
ATOM 4573 O O . VAL B 1 286 ? 1.946 7.832 12.742 1 97.31 286 VAL B O 1
ATOM 4576 N N . THR B 1 287 ? -0.156 7.129 13.07 1 96.38 287 THR B N 1
ATOM 4577 C CA . THR B 1 287 ? 0.003 7.195 14.516 1 96.38 287 THR B CA 1
ATOM 4578 C C . THR B 1 287 ? 0.527 5.871 15.062 1 96.38 287 THR B C 1
ATOM 4580 O O . THR B 1 287 ? 1.121 5.832 16.141 1 96.38 287 THR B O 1
ATOM 4583 N N . SER B 1 288 ? 0.354 4.801 14.375 1 95.31 288 SER B N 1
ATOM 4584 C CA . SER B 1 288 ? 0.738 3.494 14.898 1 95.31 288 SER B CA 1
ATOM 4585 C C . SER B 1 288 ? 2.066 3.031 14.305 1 95.31 288 SER B C 1
ATOM 4587 O O . SER B 1 288 ? 2.814 2.295 14.953 1 95.31 288 SER B O 1
ATOM 4589 N N . GLN B 1 289 ? 2.354 3.459 13.094 1 95.19 289 GLN B N 1
ATOM 4590 C CA . GLN B 1 289 ? 3.52 2.887 12.43 1 95.19 289 GLN B CA 1
ATOM 4591 C C . GLN B 1 289 ? 4.641 3.914 12.305 1 95.19 289 GLN B C 1
ATOM 4593 O O . GLN B 1 289 ? 5.82 3.566 12.383 1 95.19 289 GLN B O 1
ATOM 4598 N N . ALA B 1 290 ? 4.293 5.152 12.109 1 97.44 290 ALA B N 1
ATOM 4599 C CA . ALA B 1 290 ? 5.332 6.16 11.914 1 97.44 290 ALA B CA 1
ATOM 4600 C C . ALA B 1 290 ? 6.188 6.316 13.164 1 97.44 290 ALA B C 1
ATOM 4602 O O . ALA B 1 290 ? 7.418 6.293 13.094 1 97.44 290 ALA B O 1
ATOM 4603 N N . PRO B 1 291 ? 5.594 6.367 14.352 1 96.75 291 PRO B N 1
ATOM 4604 C CA . PRO B 1 291 ? 6.422 6.59 15.539 1 96.75 291 PRO B CA 1
ATOM 4605 C C . PRO B 1 291 ? 7.414 5.457 15.789 1 96.75 291 PRO B C 1
ATOM 4607 O O . PRO B 1 291 ? 8.609 5.707 15.961 1 96.75 291 PRO B O 1
ATOM 4610 N N . PRO B 1 292 ? 7.027 4.188 15.773 1 96.81 292 PRO B N 1
ATOM 4611 C CA . PRO B 1 292 ? 8.016 3.137 16.031 1 96.81 292 PRO B CA 1
ATOM 4612 C C . PRO B 1 292 ? 9.125 3.102 14.977 1 96.81 292 PRO B C 1
ATOM 4614 O O . PRO B 1 292 ? 10.281 2.807 15.297 1 96.81 292 PRO B O 1
ATOM 4617 N N . VAL B 1 293 ? 8.836 3.369 13.75 1 97.06 293 VAL B N 1
ATOM 4618 C CA . VAL B 1 293 ? 9.891 3.293 12.75 1 97.06 293 VAL B CA 1
ATOM 4619 C C . VAL B 1 293 ? 10.812 4.504 12.883 1 97.06 293 VAL B C 1
ATOM 4621 O O . VAL B 1 293 ? 12 4.426 12.555 1 97.06 293 VAL B O 1
ATOM 4624 N N . MET B 1 294 ? 10.266 5.605 13.328 1 96.69 294 MET B N 1
ATOM 4625 C CA . MET B 1 294 ? 11.141 6.73 13.648 1 96.69 294 MET B CA 1
ATOM 4626 C C . MET B 1 294 ? 12.109 6.363 14.766 1 96.69 294 MET B C 1
ATOM 4628 O O . MET B 1 294 ? 13.266 6.793 14.758 1 96.69 294 MET B O 1
ATOM 4632 N N . GLN B 1 295 ? 11.633 5.613 15.742 1 96.25 295 GLN B N 1
ATOM 4633 C CA . GLN B 1 295 ? 12.508 5.133 16.812 1 96.25 295 GLN B CA 1
ATOM 4634 C C . GLN B 1 295 ? 13.617 4.246 16.266 1 96.25 295 GLN B C 1
ATOM 4636 O O . GLN B 1 295 ? 14.766 4.34 16.688 1 96.25 295 GLN B O 1
ATOM 4641 N N . ILE B 1 296 ? 13.281 3.365 15.336 1 97.31 296 ILE B N 1
ATOM 4642 C CA . ILE B 1 296 ? 14.273 2.52 14.688 1 97.31 296 ILE B CA 1
ATOM 4643 C C . ILE B 1 296 ? 15.336 3.391 14.023 1 97.31 296 ILE B C 1
ATOM 4645 O O . ILE B 1 296 ? 16.531 3.17 14.211 1 97.31 296 ILE B O 1
ATOM 4649 N N . CYS B 1 297 ? 14.891 4.402 13.242 1 97.19 297 CYS B N 1
ATOM 4650 C CA . CYS B 1 297 ? 15.82 5.305 12.57 1 97.19 297 CYS B CA 1
ATOM 4651 C C . CYS B 1 297 ? 16.719 6.012 13.57 1 97.19 297 CYS B C 1
ATOM 4653 O O . CYS B 1 297 ? 17.938 6.094 13.375 1 97.19 297 CYS B O 1
ATOM 4655 N N . HIS B 1 298 ? 16.078 6.5 14.586 1 95.38 298 HIS B N 1
ATOM 4656 C CA . HIS B 1 298 ? 16.812 7.191 15.625 1 95.38 298 HIS B CA 1
ATOM 4657 C C . HIS B 1 298 ? 17.859 6.281 16.25 1 95.38 298 HIS B C 1
ATOM 4659 O O . HIS B 1 298 ? 19.016 6.68 16.422 1 95.38 298 HIS B O 1
ATOM 4665 N N . HIS B 1 299 ? 17.516 5.062 16.562 1 94.69 299 HIS B N 1
ATOM 4666 C CA . HIS B 1 299 ? 18.391 4.094 17.219 1 94.69 299 HIS B CA 1
ATOM 4667 C C . HIS B 1 299 ? 19.562 3.705 16.312 1 94.69 299 HIS B C 1
ATOM 4669 O O . HIS B 1 299 ? 20.688 3.561 16.766 1 94.69 299 HIS B O 1
ATOM 4675 N N . LEU B 1 300 ? 19.281 3.559 15.062 1 95.44 300 LEU B N 1
ATOM 4676 C CA . LEU B 1 300 ? 20.312 3.158 14.109 1 95.44 300 LEU B CA 1
ATOM 4677 C C . LEU B 1 300 ? 21.375 4.234 13.984 1 95.44 300 LEU B C 1
ATOM 4679 O O . LEU B 1 300 ? 22.516 3.945 13.609 1 95.44 300 LEU B O 1
ATOM 4683 N N . HIS B 1 301 ? 21.047 5.457 14.312 1 95.31 301 HIS B N 1
ATOM 4684 C CA . HIS B 1 301 ? 22.016 6.539 14.289 1 95.31 301 HIS B CA 1
ATOM 4685 C C . HIS B 1 301 ? 22.828 6.578 15.578 1 95.31 301 HIS B C 1
ATOM 4687 O O . HIS B 1 301 ? 23.828 7.305 15.68 1 95.31 301 HIS B O 1
ATOM 4693 N N . GLY B 1 302 ? 22.391 5.82 16.672 1 90.25 302 GLY B N 1
ATOM 4694 C CA . GLY B 1 302 ? 23.094 5.844 17.938 1 90.25 302 GLY B CA 1
ATOM 4695 C C . GLY B 1 302 ? 23.156 7.223 18.562 1 90.25 302 GLY B C 1
ATOM 4696 O O . GLY B 1 302 ? 22.125 7.895 18.688 1 90.25 302 GLY B O 1
ATOM 4697 N N . GLY B 1 303 ? 24.328 7.586 19.031 1 84.44 303 GLY B N 1
ATOM 4698 C CA . GLY B 1 303 ? 24.516 8.898 19.625 1 84.44 303 GLY B CA 1
ATOM 4699 C C . GLY B 1 303 ? 24.203 10.039 18.688 1 84.44 303 GLY B C 1
ATOM 4700 O O . GLY B 1 303 ? 23.688 11.078 19.094 1 84.44 303 GLY B O 1
ATOM 4701 N N . MET B 1 304 ? 24.406 9.781 17.391 1 83.81 304 MET B N 1
ATOM 4702 C CA . MET B 1 304 ? 24.141 10.805 16.391 1 83.81 304 MET B CA 1
ATOM 4703 C C . MET B 1 304 ? 22.641 11.094 16.281 1 83.81 304 MET B C 1
ATOM 4705 O O . MET B 1 304 ? 22.234 12.18 15.875 1 83.81 304 MET B O 1
ATOM 4709 N N . GLY B 1 305 ? 21.891 10.156 16.656 1 83.69 305 GLY B N 1
ATOM 4710 C CA . GLY B 1 305 ? 20.453 10.336 16.641 1 83.69 305 GLY B CA 1
ATOM 4711 C C . GLY B 1 305 ? 19.969 11.375 17.625 1 83.69 305 GLY B C 1
ATOM 4712 O O . GLY B 1 305 ? 18.891 11.945 17.453 1 83.69 305 GLY B O 1
ATOM 4713 N N . MET B 1 306 ? 20.812 11.648 18.578 1 81 306 MET B N 1
ATOM 4714 C CA . MET B 1 306 ? 20.422 12.57 19.641 1 81 306 MET B CA 1
ATOM 4715 C C . MET B 1 306 ? 21.094 13.93 19.438 1 81 306 MET B C 1
ATOM 4717 O O . MET B 1 306 ? 20.797 14.883 20.172 1 81 306 MET B O 1
ATOM 4721 N N . ASP B 1 307 ? 21.922 13.961 18.516 1 82.5 307 ASP B N 1
ATOM 4722 C CA . ASP B 1 307 ? 22.594 15.219 18.234 1 82.5 307 ASP B CA 1
ATOM 4723 C C . ASP B 1 307 ? 21.656 16.188 17.516 1 82.5 307 ASP B C 1
ATOM 4725 O O . ASP B 1 307 ? 21.297 15.977 16.359 1 82.5 307 ASP B O 1
ATOM 4729 N N . VAL B 1 308 ? 21.344 17.297 18.141 1 80.25 308 VAL B N 1
ATOM 4730 C CA . VAL B 1 308 ? 20.328 18.234 17.656 1 80.25 308 VAL B CA 1
ATOM 4731 C C . VAL B 1 308 ? 20.859 18.969 16.422 1 80.25 308 VAL B C 1
ATOM 4733 O O . VAL B 1 308 ? 20.094 19.609 15.711 1 80.25 308 VAL B O 1
ATOM 4736 N N . THR B 1 309 ? 22.172 18.781 16.172 1 84.31 309 THR B N 1
ATOM 4737 C CA . THR B 1 309 ? 22.734 19.391 14.977 1 84.31 309 THR B CA 1
ATOM 4738 C C . THR B 1 309 ? 22.594 18.453 13.781 1 84.31 309 THR B C 1
ATOM 4740 O O . THR B 1 309 ? 22.781 18.875 12.633 1 84.31 309 THR B O 1
ATOM 4743 N N . TYR B 1 310 ? 22.266 17.281 14.133 1 89.19 310 TYR B N 1
ATOM 4744 C CA . TYR B 1 310 ? 22 16.297 13.078 1 89.19 310 TYR B CA 1
ATOM 4745 C C . TYR B 1 310 ? 20.516 16.234 12.75 1 89.19 310 TYR B C 1
ATOM 4747 O O . TYR B 1 310 ? 19.672 16.344 13.648 1 89.19 310 TYR B O 1
ATOM 4755 N N . PRO B 1 311 ? 20.125 16.031 11.523 1 92.5 311 PRO B N 1
ATOM 4756 C CA . PRO B 1 311 ? 18.75 16.234 11.07 1 92.5 311 PRO B CA 1
ATOM 4757 C C . PRO B 1 311 ? 17.781 15.188 11.633 1 92.5 311 PRO B C 1
ATOM 4759 O O . PRO B 1 311 ? 16.578 15.43 11.711 1 92.5 311 PRO B O 1
ATOM 4762 N N . MET B 1 312 ? 18.219 14.102 12.133 1 94.5 312 MET B N 1
ATOM 4763 C CA . MET B 1 312 ? 17.359 12.992 12.508 1 94.5 312 MET B CA 1
ATOM 4764 C C . MET B 1 312 ? 16.375 13.414 13.602 1 94.5 312 MET B C 1
ATOM 4766 O O . MET B 1 312 ? 15.227 12.977 13.609 1 94.5 312 MET B O 1
ATOM 4770 N N . HIS B 1 313 ? 16.828 14.234 14.477 1 91.56 313 HIS B N 1
ATOM 4771 C CA . HIS B 1 313 ? 15.969 14.648 15.586 1 91.56 313 HIS B CA 1
ATOM 4772 C C . HIS B 1 313 ? 14.727 15.367 15.086 1 91.56 313 HIS B C 1
ATOM 4774 O O . HIS B 1 313 ? 13.641 15.227 15.664 1 91.56 313 HIS B O 1
ATOM 4780 N N . ARG B 1 314 ? 14.812 16.094 13.992 1 92.5 314 ARG B N 1
ATOM 4781 C CA . ARG B 1 314 ? 13.68 16.828 13.438 1 92.5 314 ARG B CA 1
ATOM 4782 C C . ARG B 1 314 ? 12.602 15.867 12.922 1 92.5 314 ARG B C 1
ATOM 4784 O O . ARG B 1 314 ? 11.414 16.094 13.141 1 92.5 314 ARG B O 1
ATOM 4791 N N . TYR B 1 315 ? 13.055 14.812 12.266 1 96.25 315 TYR B N 1
ATOM 4792 C CA . TYR B 1 315 ? 12.109 13.828 11.766 1 96.25 315 TYR B CA 1
ATOM 4793 C C . TYR B 1 315 ? 11.391 13.133 12.914 1 96.25 315 TYR B C 1
ATOM 4795 O O . TYR B 1 315 ? 10.156 13.031 12.914 1 96.25 315 TYR B O 1
ATOM 4803 N N . TYR B 1 316 ? 12.148 12.703 13.867 1 94.38 316 TYR B N 1
ATOM 4804 C CA . TYR B 1 316 ? 11.617 11.977 15.016 1 94.38 316 TYR B CA 1
ATOM 4805 C C . TYR B 1 316 ? 10.641 12.844 15.805 1 94.38 316 TYR B C 1
ATOM 4807 O O . TYR B 1 316 ? 9.508 12.43 16.078 1 94.38 316 TYR B O 1
ATOM 4815 N N . SER B 1 317 ? 11.047 14.023 16.141 1 93.69 317 SER B N 1
ATOM 4816 C CA . SER B 1 317 ? 10.25 14.906 16.984 1 93.69 317 SER B CA 1
ATOM 4817 C C . SER B 1 317 ? 8.992 15.375 16.266 1 93.69 317 SER B C 1
ATOM 4819 O O . SER B 1 317 ? 7.938 15.539 16.875 1 93.69 317 SER B O 1
ATOM 4821 N N . THR B 1 318 ? 9.094 15.578 14.953 1 95.75 318 THR B N 1
ATOM 4822 C CA . THR B 1 318 ? 7.938 16.047 14.203 1 95.75 318 THR B CA 1
ATOM 4823 C C . THR B 1 318 ? 6.867 14.953 14.133 1 95.75 318 THR B C 1
ATOM 4825 O O . THR B 1 318 ? 5.68 15.242 14.289 1 95.75 318 THR B O 1
ATOM 4828 N N . ILE B 1 319 ? 7.242 13.719 13.906 1 96.69 319 ILE B N 1
ATOM 4829 C CA . ILE B 1 319 ? 6.285 12.617 13.883 1 96.69 319 ILE B CA 1
ATOM 4830 C C . ILE B 1 319 ? 5.621 12.477 15.25 1 96.69 319 ILE B C 1
ATOM 4832 O O . ILE B 1 319 ? 4.418 12.219 15.344 1 96.69 319 ILE B O 1
ATOM 4836 N N . LYS B 1 320 ? 6.355 12.648 16.281 1 93.31 320 LYS B N 1
ATOM 4837 C CA . LYS B 1 320 ? 5.793 12.602 17.625 1 93.31 320 LYS B CA 1
ATOM 4838 C C . LYS B 1 320 ? 4.734 13.68 17.828 1 93.31 320 LYS B C 1
ATOM 4840 O O . LYS B 1 320 ? 3.668 13.422 18.391 1 93.31 320 LYS B O 1
ATOM 4845 N N . ASP B 1 321 ? 5.047 14.844 17.375 1 92.75 321 ASP B N 1
ATOM 4846 C CA . ASP B 1 321 ? 4.113 15.953 17.5 1 92.75 321 ASP B CA 1
ATOM 4847 C C . ASP B 1 321 ? 2.826 15.68 16.719 1 92.75 321 ASP B C 1
ATOM 4849 O O . ASP B 1 321 ? 1.729 15.961 17.203 1 92.75 321 ASP B O 1
ATOM 4853 N N . LEU B 1 322 ? 2.971 15.156 15.508 1 93.56 322 LEU B N 1
ATOM 4854 C CA . LEU B 1 322 ? 1.798 14.844 14.703 1 93.56 322 LEU B CA 1
ATOM 4855 C C . LEU B 1 322 ? 0.935 13.789 15.383 1 93.56 322 LEU B C 1
ATOM 4857 O O . LEU B 1 322 ? -0.295 13.875 15.367 1 93.56 322 LEU B O 1
ATOM 4861 N N . SER B 1 323 ? 1.597 12.82 15.969 1 92.5 323 SER B N 1
ATOM 4862 C CA . SER B 1 323 ? 0.874 11.758 16.656 1 92.5 323 SER B CA 1
ATOM 4863 C C . SER B 1 323 ? 0.093 12.305 17.844 1 92.5 323 SER B C 1
ATOM 4865 O O . SER B 1 323 ? -1.015 11.844 18.141 1 92.5 323 SER B O 1
ATOM 4867 N N . ARG B 1 324 ? 0.67 13.25 18.516 1 89.31 324 ARG B N 1
ATOM 4868 C CA . ARG B 1 324 ? -0.009 13.906 19.625 1 89.31 324 ARG B CA 1
ATOM 4869 C C . ARG B 1 324 ? -1.28 14.609 19.156 1 89.31 324 ARG B C 1
ATOM 4871 O O . ARG B 1 324 ? -2.324 14.508 19.812 1 89.31 324 ARG B O 1
ATOM 4878 N N . LEU B 1 325 ? -1.21 15.234 18.031 1 89.12 325 LEU B N 1
ATOM 4879 C CA . LEU B 1 325 ? -2.346 15.977 17.5 1 89.12 325 LEU B CA 1
ATOM 4880 C C . LEU B 1 325 ? -3.455 15.031 17.062 1 89.12 325 LEU B C 1
ATOM 4882 O O . LEU B 1 325 ? -4.641 15.344 17.219 1 89.12 325 LEU B O 1
ATOM 4886 N N . LEU B 1 326 ? -3.102 13.875 16.547 1 93.12 326 LEU B N 1
ATOM 4887 C CA . LEU B 1 326 ? -4.059 12.953 15.945 1 93.12 326 LEU B CA 1
ATOM 4888 C C . LEU B 1 326 ? -4.609 11.984 16.984 1 93.12 326 LEU B C 1
ATOM 4890 O O . LEU B 1 326 ? -5.656 11.367 16.766 1 93.12 326 LEU B O 1
ATOM 4894 N N . GLY B 1 327 ? -3.885 11.852 18.047 1 90.75 327 GLY B N 1
ATOM 4895 C CA . GLY B 1 327 ? -4.227 10.836 19.031 1 90.75 327 GLY B CA 1
ATOM 4896 C C . GLY B 1 327 ? -3.479 9.531 18.828 1 90.75 327 GLY B C 1
ATOM 4897 O O . GLY B 1 327 ? -2.984 9.258 17.734 1 90.75 327 GLY B O 1
ATOM 4898 N N . GLY B 1 328 ? -3.379 8.742 19.891 1 89.19 328 GLY B N 1
ATOM 4899 C CA . GLY B 1 328 ? -2.635 7.496 19.844 1 89.19 328 GLY B CA 1
ATOM 4900 C C . GLY B 1 328 ? -3.32 6.41 19.047 1 89.19 328 GLY B C 1
ATOM 4901 O O . GLY B 1 328 ? -4.465 6.578 18.609 1 89.19 328 GLY B O 1
ATOM 4902 N N . PRO B 1 329 ? -2.602 5.301 18.797 1 90.38 329 PRO B N 1
ATOM 4903 C CA . PRO B 1 329 ? -3.104 4.219 17.953 1 90.38 329 PRO B CA 1
ATOM 4904 C C . PRO B 1 329 ? -4.418 3.631 18.453 1 90.38 329 PRO B C 1
ATOM 4906 O O . PRO B 1 329 ? -5.27 3.232 17.656 1 90.38 329 PRO B O 1
ATOM 4909 N N . ALA B 1 330 ? -4.605 3.568 19.734 1 90.25 330 ALA B N 1
ATOM 4910 C CA . ALA B 1 330 ? -5.844 3.027 20.297 1 90.25 330 ALA B CA 1
ATOM 4911 C C . ALA B 1 330 ? -7.043 3.883 19.891 1 90.25 330 ALA B C 1
ATOM 4913 O O . ALA B 1 330 ? -8.086 3.355 19.5 1 90.25 330 ALA B O 1
ATOM 4914 N N . HIS B 1 331 ? -6.84 5.176 19.984 1 90.62 331 HIS B N 1
ATOM 4915 C CA . HIS B 1 331 ? -7.895 6.098 19.578 1 90.62 331 HIS B CA 1
ATOM 4916 C C . HIS B 1 331 ? -8.211 5.957 18.094 1 90.62 331 HIS B C 1
ATOM 4918 O O . HIS B 1 331 ? -9.375 5.91 17.703 1 90.62 331 HIS B O 1
ATOM 4924 N N . ARG B 1 332 ? -7.207 5.906 17.297 1 93 332 ARG B N 1
ATOM 4925 C CA . ARG B 1 332 ? -7.371 5.793 15.844 1 93 332 ARG B CA 1
ATOM 4926 C C . ARG B 1 332 ? -8.062 4.484 15.477 1 93 332 ARG B C 1
ATOM 4928 O O . ARG B 1 332 ? -8.914 4.457 14.578 1 93 332 ARG B O 1
ATOM 4935 N N . LEU B 1 333 ? -7.68 3.393 16.156 1 93.19 333 LEU B N 1
ATOM 4936 C CA . LEU B 1 333 ? -8.297 2.092 15.922 1 93.19 333 LEU B CA 1
ATOM 4937 C C . LEU B 1 333 ? -9.789 2.129 16.234 1 93.19 333 LEU B C 1
ATOM 4939 O O . LEU B 1 333 ? -10.594 1.53 15.523 1 93.19 333 LEU B O 1
ATOM 4943 N N . ASP B 1 334 ? -10.156 2.857 17.266 1 91.44 334 ASP B N 1
ATOM 4944 C CA . ASP B 1 334 ? -11.562 3.01 17.625 1 91.44 334 ASP B CA 1
ATOM 4945 C C . ASP B 1 334 ? -12.344 3.705 16.516 1 91.44 334 ASP B C 1
ATOM 4947 O O . ASP B 1 334 ? -13.5 3.357 16.25 1 91.44 334 ASP B O 1
ATOM 4951 N N . LEU B 1 335 ? -11.742 4.617 15.938 1 90 335 LEU B N 1
ATOM 4952 C CA . LEU B 1 335 ? -12.406 5.34 14.852 1 90 335 LEU B CA 1
ATOM 4953 C C . LEU B 1 335 ? -12.633 4.43 13.648 1 90 335 LEU B C 1
ATOM 4955 O O . LEU B 1 335 ? -13.688 4.48 13.016 1 90 335 LEU B O 1
ATOM 4959 N N . VAL B 1 336 ? -11.625 3.584 13.352 1 92.38 336 VAL B N 1
ATOM 4960 C CA . VAL B 1 336 ? -11.797 2.619 12.273 1 92.38 336 VAL B CA 1
ATOM 4961 C C . VAL B 1 336 ? -12.914 1.637 12.625 1 92.38 336 VAL B C 1
ATOM 4963 O O . VAL B 1 336 ? -13.742 1.297 11.781 1 92.38 336 VAL B O 1
ATOM 4966 N N . GLY B 1 337 ? -12.914 1.188 13.836 1 90.19 337 GLY B N 1
ATOM 4967 C CA . GLY B 1 337 ? -13.898 0.231 14.312 1 90.19 337 GLY B CA 1
ATOM 4968 C C . GLY B 1 337 ? -15.32 0.756 14.242 1 90.19 337 GLY B C 1
ATOM 4969 O O . GLY B 1 337 ? -16.266 -0 13.969 1 90.19 337 GLY B O 1
ATOM 4970 N N . ALA B 1 338 ? -15.484 2.049 14.5 1 84.5 338 ALA B N 1
ATOM 4971 C CA . ALA B 1 338 ? -16.812 2.66 14.461 1 84.5 338 ALA B CA 1
ATOM 4972 C C . ALA B 1 338 ? -17.406 2.586 13.055 1 84.5 338 ALA B C 1
ATOM 4974 O O . ALA B 1 338 ? -18.625 2.449 12.898 1 84.5 338 ALA B O 1
ATOM 4975 N N . GLN B 1 339 ? -16.578 2.533 12.117 1 80 339 GLN B N 1
ATOM 4976 C CA . GLN B 1 339 ? -17.031 2.455 10.734 1 80 339 GLN B CA 1
ATOM 4977 C C . GLN B 1 339 ? -17.438 1.031 10.367 1 80 339 GLN B C 1
ATOM 4979 O O . GLN B 1 339 ? -18.328 0.83 9.539 1 80 339 GLN B O 1
ATOM 4984 N N . CYS B 1 340 ? -16.734 0.102 10.922 1 75.94 340 CYS B N 1
ATOM 4985 C CA . CYS B 1 340 ? -17.016 -1.301 10.625 1 75.94 340 CYS B CA 1
ATOM 4986 C C . CYS B 1 340 ? -18.328 -1.745 11.258 1 75.94 340 CYS B C 1
ATOM 4988 O O . CYS B 1 340 ? -18.984 -2.654 10.75 1 75.94 340 CYS B O 1
ATOM 4990 N N . SER B 1 341 ? -18.719 -1.13 12.266 1 68.06 341 SER B N 1
ATOM 4991 C CA . SER B 1 341 ? -19.953 -1.487 12.953 1 68.06 341 SER B CA 1
ATOM 4992 C C . SER B 1 341 ? -21.172 -0.862 12.273 1 68.06 341 SER B C 1
ATOM 4994 O O . SER B 1 341 ? -22.297 -1.342 12.438 1 68.06 341 SER B O 1
ATOM 4996 N N . SER B 1 342 ? -20.906 0.198 11.594 1 57.91 342 SER B N 1
ATOM 4997 C CA . SER B 1 342 ? -22.047 0.849 10.945 1 57.91 342 SER B CA 1
ATOM 4998 C C . SER B 1 342 ? -22.359 0.197 9.602 1 57.91 342 SER B C 1
ATOM 5000 O O . SER B 1 342 ? -23.406 0.459 9.016 1 57.91 342 SER B O 1
ATOM 5002 N N . THR B 1 343 ? -21.5 -0.733 8.977 1 45.41 343 THR B N 1
ATOM 5003 C CA . THR B 1 343 ? -21.781 -1.369 7.699 1 45.41 343 THR B CA 1
ATOM 5004 C C . THR B 1 343 ? -22.484 -2.711 7.906 1 45.41 343 THR B C 1
ATOM 5006 O O . THR B 1 343 ? -22.172 -3.443 8.844 1 45.41 343 THR B O 1
#

Solvent-accessible surface area (backbone atoms only — not comparable to full-atom values): 33626 Å² total; per-residue (Å²): 93,37,90,52,78,45,74,66,34,50,52,44,38,52,51,49,49,59,35,48,74,77,36,62,42,55,67,38,36,26,75,66,44,56,46,14,36,61,33,46,52,95,66,74,23,64,44,48,53,63,62,36,50,34,35,46,35,17,50,39,18,32,68,48,44,80,51,61,56,56,31,19,55,30,42,23,47,46,44,38,73,73,41,37,52,70,70,46,38,57,65,72,51,52,47,30,44,78,53,50,35,28,8,36,33,65,29,37,81,97,42,36,50,76,58,82,40,79,25,40,56,54,95,48,24,32,36,41,54,26,37,73,16,41,44,41,90,67,19,63,38,27,41,34,42,20,45,88,30,26,35,50,45,45,56,79,38,72,45,44,43,79,41,80,40,90,49,79,52,69,56,58,27,17,37,41,35,31,51,67,20,77,45,57,76,82,31,42,31,72,91,34,43,44,66,59,46,40,53,48,34,50,47,34,50,37,24,23,48,29,13,25,44,46,24,43,47,52,55,38,52,55,46,29,58,66,41,66,55,97,90,34,37,41,40,74,38,66,69,48,20,40,52,51,22,52,36,49,47,47,29,52,51,40,41,53,38,30,51,52,36,43,49,36,47,62,70,69,32,73,82,38,68,66,40,56,52,39,43,34,46,36,51,23,44,56,31,54,42,45,50,62,38,35,50,51,43,34,56,75,45,49,73,55,24,69,33,82,90,35,71,57,35,39,34,42,27,42,48,49,51,53,25,61,53,46,26,51,39,69,58,29,38,48,57,36,9,56,56,60,58,74,104,93,37,91,53,77,45,73,67,33,48,52,45,38,52,51,49,49,59,34,48,74,75,37,61,41,56,66,36,36,26,75,64,44,54,46,13,34,60,33,47,53,95,66,75,23,66,43,48,51,64,63,36,49,35,34,44,35,18,50,39,18,33,68,47,45,80,50,60,56,56,31,19,54,30,42,24,47,47,42,38,71,72,42,38,53,69,69,45,39,57,65,73,50,52,45,30,43,78,54,50,36,30,8,36,34,65,30,38,81,95,43,37,51,76,58,81,39,79,25,39,56,55,94,49,23,32,35,41,54,26,38,72,17,40,43,42,90,68,20,63,37,28,41,33,42,20,44,89,30,26,34,50,45,46,56,79,38,74,45,44,43,78,41,80,38,91,48,80,51,70,56,57,28,16,36,40,34,32,52,65,20,77,45,56,76,82,31,43,31,73,91,36,42,44,66,58,47,41,52,48,33,50,48,34,51,36,22,23,49,30,13,24,46,45,25,44,47,51,55,40,52,54,46,29,58,66,41,66,54,98,89,35,39,41,39,74,38,66,69,48,20,41,52,51,23,53,36,49,48,46,28,52,51,41,40,53,37,28,50,51,37,43,47,38,48,62,69,71,32,72,83,39,68,64,41,57,51,40,45,33,46,35,52,24,42,55,31,53,43,45,48,61,38,36,49,51,44,35,55,74,46,48,75,54,25,68,32,80,88,36,72,55,36,39,34,42,26,43,50,49,52,53,26,61,53,45,26,52,38,70,59,28,37,48,56,37,10,56,54,59,58,72,103

Organism: Mycobacterium marinum (strain ATCC BAA-535 / M) (NCBI:txid216594)

Nearest PDB structures (foldseek):
  8i4p-assembly1_A  TM=8.357E-01  e=1.472E-18  Thermobifida fusca YX
  8sgr-assembly1_A  TM=8.155E-01  e=2.366E-18  Homo sapiens
  8w0z-assembly2_H  TM=8.410E-01  e=3.213E-17  Homo sapiens
  5jsc-assembly1_C  TM=8.544E-01  e=2.470E-16  Paraburkholderia xenovorans LB400
  4w9u-assembly1_A  TM=8.048E-01  e=1.647E-15  Brucella abortus 2308

Secondary structure (DSSP, 8-state):
-B-SPPHHHHHHHHHHHHHHHH--SHHHHHHTTTTTTTS-GGGTS----HHHHHHHHHHHHHTT--STHIIIIIIIIHHHHHHS-HHHHHHHSTTGGGT-EEEEE-BBTTB-TTPPP--EEETTEEEEEEEEEETGGGEEEEEEEETTEEEEE-TTSTTEEEEEE--TTS--EEEEEEEEEE--GGGB-TT--HHHHHHHHHHHHHHHHHHHHHHHHHHHHHHHHH-EETTEEGGGSHHHHHHHHHHHHHHHHHHHHHHHHHHHHHTT-TT-HHHHHHHHHHHHHHHHTHHHHHHHHHHHTGGGGG-TTSTHHHHHHHHHHHHHHH--HHHHHHHHHHHHHH-/-B-SPPHHHHHHHHHHHHHHHH--SHHHHHHTTTTTTTS-GGGTS----HHHHHHHHHHHHHTT--STHIIIIIIIIHHHHHHS-HHHHHHHSTTGGGT-EEEEE-BBTTB-TTPPP--EEETTEEEEEEEEEETGGGEEEEEEEETTEEEEE-TTSTTEEEEEE--TTS--EEEEEEEEEE--GGGB-TT--HHHHHHHHHHHHHHHHHHHHHHHHHHHHHHHHH-EETTEEGGGSHHHHHHHHHHHHHHHHHHHHHHHHHHHHHTT-TT-HHHHHHHHHHHHHHHHTHHHHHHHHHHHTGGGGG-TTSTHHHHHHHHHHHHHHH--HHHHHHHHHHHHHH-

Sequence (686 aa):
MDFEPTAEQQAVADVVTSVLARDLTWTALVDGGVTALAVPERLGGDGVGLLEVSTVLAEVGRHGAVTPALATLGLGVVPLLALASEAQQDRILAGVAKGAVLSAALNEPGVALPDRPATRFANGRLSGTKLGVAYAGQADWLIVTADGAVVVVSPKADGVQLVQTPTSNGSVEYTVSFHDVVVSESDVLAGATAPRVNQLALAMLGAYADGLVAGALRLTADYVANRKQFGKPLSTFQTVAAQLAEVYIASRTIDLAAKSVIWRLAAGRENDPQTGDDLDVLGYWVTSQAPPVMQICHHLHGGMGMDVTYPMHRYYSTIKDLSRLLGGPAHRLDLVGAQCSSTMDFEPTAEQQAVADVVTSVLARDLTWTALVDGGVTALAVPERLGGDGVGLLEVSTVLAEVGRHGAVTPALATLGLGVVPLLALASEAQQDRILAGVAKGAVLSAALNEPGVALPDRPATRFANGRLSGTKLGVAYAGQADWLIVTADGAVVVVSPKADGVQLVQTPTSNGSVEYTVSFHDVVVSESDVLAGATAPRVNQLALAMLGAYADGLVAGALRLTADYVANRKQFGKPLSTFQTVAAQLAEVYIASRTIDLAAKSVIWRLAAGRENDPQTGDDLDVLGYWVTSQAPPVMQICHHLHGGMGMDVTYPMHRYYSTIKDLSRLLGGPAHRLDLVGAQCSST

pLDDT: mean 94.95, std 6.44, range [45.41, 98.94]

Radius of gyration: 27.49 Å; Cα contacts (8 Å, |Δi|>4): 1409; chains: 2; bounding box: 64×81×58 Å

Foldseek 3Di:
DDDDDDPLLVVLLVLLLVQVVVPLELQSCLVSQVQQQCQDVVLVGVNDFLSNLLSNLLSSLLSLRDYLSLFASQLNSNCCVVQADPVLSCVQVNCRSNRAHEGEFQAAPPDAPPDAAQFDDDPQWTFGKGWFIFPLVRHQWYFYAHHVWTFIDGCPFPQWDWDWDDAQLRGTTTIIGGDRTGGDPNGTRPPDHSNLSRLRSLLSLLSNLLSLLNNLLVVLVVLQCPDDDPHHGNCPDPVLVVLSVLSVVLSVVSVVLSSVLSVCVSVVNSVPVVSVLSSLVNLLSLQPRSQVSLVSSLVSCPPLSVPSVHSSSSSNRVSVSSNVNRDHNVVSVVSNVVSVVVD/DDDDDDPLLVVLLVLLLVQVVVPLELQSCLVSQVQQACQDVVLVGVNDFLSNLLSNLLSSLLSLRDYLSLFASQLNSRCCVVQADPVLSCVQVNCRSNRAHEGEFQAAPPDAPPDAAQWDDDPQWTFGKGWFIFPLVRHQWYFYAHHPWTFIDRCPFPQWDWDWDDAQLRGTTTMIGGDRTGGDPNGTRPPDHSNLSRLRSLLSLLSNLLSLLNNLLVVLVVLQCPDDDPHHGNCVDPVLVVLSVLSVVLSVVSVVLSSVLSVCVRVVNSVPVVSVLSSLVNLLSLQPRSQVSLVSSLVSCPPLSVPSVHSSSSSNRVSVSSNVNRDHNVVSVVSNVVSVVVD

InterPro domains:
  IPR009075 Acyl-CoA dehydrogenase/oxidase, C-terminal [PF00441] (204-320)
  IPR009100 Acyl-CoA dehydrogenase/oxidase, N-terminal and middle domain superfamily [SSF56645] (1-190)
  IPR013786 Acyl-CoA dehydrogenase/oxidase, N-terminal [PF02771] (21-99)
  IPR036250 Acyl-CoA dehydrogenase-like, C-terminal [SSF47203] (201-336)
  IPR037069 Acyl-CoA dehydrogenase/oxidase, N-terminal domain superfamily [G3DSA:1.10.540.10] (1-101)
  IPR046373 Acyl-CoA oxidase/dehydrogenase, middle domain superfamily [G3DSA:2.40.110.10] (102-194)